Protein AF-0000000075077716 (afdb_homodimer)

Secondary structure (DSSP, 8-state):
---------------HHHHHHHHHHHHHS-TT-S-S--PPP-HHHHHHHHHHHT--HHHHHHHHHHHHHHHHHHHHHS----TT-SGGGGGHHHHHHHHHHHHHHHHT----SHHHHHHHHHHHHHHHHHHHHHHHHHHHHHS-TTTTS-HHHHHHHHHHHHHHHHHHHHHHHHHHHHHHHHHHHSTTTS------/---------------HHHHHHHHHHHHHS-TT-S-S--PPP-HHHHHHHHHHHT--HHHHHHHHHHHHHHHHHHHHHS----TT-SGGGGGHHHHHHHHHHHHHHHHT----SHHHHHHHHHHHHHHHHHHHHHHHHHHHHHS-TTTTS-HHHHHHHHHHHHHHHHHHHHHHHHHHHHHHHHHHHSTTTS------

Structure (mmCIF, N/CA/C/O backbone):
data_AF-0000000075077716-model_v1
#
loop_
_entity.id
_entity.type
_entity.pdbx_description
1 polymer 'Biotin transporter'
#
loop_
_atom_site.group_PDB
_atom_site.id
_atom_site.type_symbol
_atom_site.label_atom_id
_atom_site.label_alt_id
_atom_site.label_comp_id
_atom_site.label_asym_id
_atom_site.label_entity_id
_atom_site.label_seq_id
_atom_site.pdbx_PDB_ins_code
_atom_site.Cartn_x
_atom_site.Cartn_y
_atom_site.Cartn_z
_atom_site.occupancy
_atom_site.B_iso_or_equiv
_atom_site.auth_seq_id
_atom_site.auth_comp_id
_atom_site.auth_asym_id
_atom_site.auth_atom_id
_atom_site.pdbx_PDB_model_num
ATOM 1 N N . MET A 1 1 ? 49.062 2.322 -12.203 1 19.48 1 MET A N 1
ATOM 2 C CA . MET A 1 1 ? 48.531 1.589 -11.055 1 19.48 1 MET A CA 1
ATOM 3 C C . MET A 1 1 ? 47 1.676 -11 1 19.48 1 MET A C 1
ATOM 5 O O . MET A 1 1 ? 46.312 0.657 -11.078 1 19.48 1 MET A O 1
ATOM 9 N N . ASN A 1 2 ? 46.344 2.57 -10.07 1 20.52 2 ASN A N 1
ATOM 10 C CA . ASN A 1 2 ? 45.281 2.436 -9.086 1 20.52 2 ASN A CA 1
ATOM 11 C C . ASN A 1 2 ? 43.938 2.781 -9.672 1 20.52 2 ASN A C 1
ATOM 13 O O . ASN A 1 2 ? 43.5 3.939 -9.648 1 20.52 2 ASN A O 1
ATOM 17 N N . ILE A 1 3 ? 43.5 2.344 -10.711 1 22.39 3 ILE A N 1
ATOM 18 C CA . ILE A 1 3 ? 42.344 2.65 -11.57 1 22.39 3 ILE A CA 1
ATOM 19 C C . ILE A 1 3 ? 41.094 2.707 -10.734 1 22.39 3 ILE A C 1
ATOM 21 O O . ILE A 1 3 ? 40.344 3.703 -10.758 1 22.39 3 ILE A O 1
ATOM 25 N N . ALA A 1 4 ? 40.156 1.699 -10.961 1 24.22 4 ALA A N 1
ATOM 26 C CA . ALA A 1 4 ? 38.688 1.581 -11 1 24.22 4 ALA A CA 1
ATOM 27 C C . ALA A 1 4 ? 38.094 1.474 -9.594 1 24.22 4 ALA A C 1
ATOM 29 O O . ALA A 1 4 ? 37.844 0.372 -9.102 1 24.22 4 ALA A O 1
ATOM 30 N N . GLN A 1 5 ? 38.625 2.047 -8.625 1 22.11 5 GLN A N 1
ATOM 31 C CA . GLN A 1 5 ? 38.094 1.819 -7.289 1 22.11 5 GLN A CA 1
ATOM 32 C C . GLN A 1 5 ? 36.594 2.102 -7.242 1 22.11 5 GLN A C 1
ATOM 34 O O . GLN A 1 5 ? 36.156 3.258 -7.309 1 22.11 5 GLN A O 1
ATOM 39 N N . ARG A 1 6 ? 35.781 1.26 -7.926 1 26.81 6 ARG A N 1
ATOM 40 C CA . ARG A 1 6 ? 34.344 1.277 -7.871 1 26.81 6 ARG A CA 1
ATOM 41 C C . ARG A 1 6 ? 33.844 1.553 -6.453 1 26.81 6 ARG A C 1
ATOM 43 O O . ARG A 1 6 ? 34.25 0.878 -5.508 1 26.81 6 ARG A O 1
ATOM 50 N N . LEU A 1 7 ? 33.656 2.752 -6.117 1 26.3 7 LEU A N 1
ATOM 51 C CA . LEU A 1 7 ? 33.094 3.139 -4.828 1 26.3 7 LEU A CA 1
ATOM 52 C C . LEU A 1 7 ? 32 2.164 -4.402 1 26.3 7 LEU A C 1
ATOM 54 O O . LEU A 1 7 ? 31.188 1.741 -5.223 1 26.3 7 LEU A O 1
ATOM 58 N N . PRO A 1 8 ? 32.25 1.311 -3.375 1 29 8 PRO A N 1
ATOM 59 C CA . PRO A 1 8 ? 31.266 0.352 -2.85 1 29 8 PRO A CA 1
ATOM 60 C C . PRO A 1 8 ? 29.844 0.907 -2.832 1 29 8 PRO A C 1
ATOM 62 O O . PRO A 1 8 ? 29.641 2.08 -2.508 1 29 8 PRO A O 1
ATOM 65 N N . VAL A 1 9 ? 29.062 0.689 -3.834 1 31.16 9 VAL A N 1
ATOM 66 C CA . VAL A 1 9 ? 27.641 0.897 -3.639 1 31.16 9 VAL A CA 1
ATOM 67 C C . VAL A 1 9 ? 27.266 0.635 -2.18 1 31.16 9 VAL A C 1
ATOM 69 O O . VAL A 1 9 ? 27.422 -0.484 -1.685 1 31.16 9 VAL A O 1
ATOM 72 N N . GLN A 1 10 ? 27.641 1.462 -1.25 1 30.39 10 GLN A N 1
ATOM 73 C CA . GLN A 1 10 ? 27.172 1.452 0.133 1 30.39 10 GLN A CA 1
ATOM 74 C C . GLN A 1 10 ? 25.812 0.786 0.251 1 30.39 10 GLN A C 1
ATOM 76 O O . GLN A 1 10 ? 24.906 1.069 -0.538 1 30.39 10 GLN A O 1
ATOM 81 N N . ASN A 1 11 ? 25.656 -0.486 0.729 1 34.19 11 ASN A N 1
ATOM 82 C CA . ASN A 1 11 ? 24.516 -1.229 1.266 1 34.19 11 ASN A CA 1
ATOM 83 C C . ASN A 1 11 ? 23.438 -0.294 1.787 1 34.19 11 ASN A C 1
ATOM 85 O O . ASN A 1 11 ? 23.641 0.412 2.775 1 34.19 11 ASN A O 1
ATOM 89 N N . LEU A 1 12 ? 22.906 0.463 1.102 1 37.56 12 LEU A N 1
ATOM 90 C CA . LEU A 1 12 ? 21.828 1.218 1.725 1 37.56 12 LEU A CA 1
ATOM 91 C C . LEU A 1 12 ? 21.062 0.348 2.711 1 37.56 12 LEU A C 1
ATOM 93 O O . LEU A 1 12 ? 20.453 -0.656 2.322 1 37.56 12 LEU A O 1
ATOM 97 N N . PRO A 1 13 ? 21.531 0.143 3.904 1 41.12 13 PRO A N 1
ATOM 98 C CA . PRO A 1 13 ? 20.828 -0.57 4.969 1 41.12 13 PRO A CA 1
ATOM 99 C C . PRO A 1 13 ? 19.312 -0.528 4.801 1 41.12 13 PRO A C 1
ATOM 101 O O . PRO A 1 13 ? 18.781 0.387 4.168 1 41.12 13 PRO A O 1
ATOM 104 N N . ILE A 1 14 ? 18.562 -1.637 4.844 1 49.31 14 ILE A N 1
ATOM 105 C CA . ILE A 1 14 ? 17.141 -1.789 5.16 1 49.31 14 ILE A CA 1
ATOM 106 C C . ILE A 1 14 ? 16.641 -0.567 5.934 1 49.31 14 ILE A C 1
ATOM 108 O O . ILE A 1 14 ? 17.188 -0.242 6.996 1 49.31 14 ILE A O 1
ATOM 112 N N . GLN A 1 15 ? 16.234 0.637 5.484 1 70.69 15 GLN A N 1
ATOM 113 C CA . GLN A 1 15 ? 15.953 1.729 6.41 1 70.69 15 GLN A CA 1
ATOM 114 C C . GLN A 1 15 ? 14.688 1.453 7.211 1 70.69 15 GLN A C 1
ATOM 116 O O . GLN A 1 15 ? 13.586 1.802 6.781 1 70.69 15 GLN A O 1
ATOM 121 N N . PRO A 1 16 ? 14.672 0.41 8.234 1 78.44 16 PRO A N 1
ATOM 122 C CA . PRO A 1 16 ? 13.547 0.132 9.125 1 78.44 16 PRO A CA 1
ATOM 123 C C . PRO A 1 16 ? 12.719 1.376 9.438 1 78.44 16 PRO A C 1
ATOM 125 O O . PRO A 1 16 ? 11.5 1.283 9.617 1 78.44 16 PRO A O 1
ATOM 128 N N . GLY A 1 17 ? 13.344 2.461 9.344 1 87.31 17 GLY A N 1
ATOM 129 C CA . GLY A 1 17 ? 12.633 3.701 9.602 1 87.31 17 GLY A CA 1
ATOM 130 C C . GLY A 1 17 ? 11.609 4.035 8.531 1 87.31 17 GLY A C 1
ATOM 131 O O . GLY A 1 17 ? 10.523 4.531 8.836 1 87.31 17 GLY A O 1
ATOM 132 N N . ALA A 1 18 ? 11.984 3.734 7.301 1 89.88 18 ALA A N 1
ATOM 133 C CA . ALA A 1 18 ? 11.078 4.008 6.191 1 89.88 18 ALA A CA 1
ATOM 134 C C . ALA A 1 18 ? 9.828 3.137 6.285 1 89.88 18 ALA A C 1
ATOM 136 O O . ALA A 1 18 ? 8.711 3.625 6.109 1 89.88 18 ALA A O 1
ATOM 137 N N . ILE A 1 19 ? 10.039 1.88 6.582 1 88.44 19 ILE A N 1
ATOM 138 C CA . ILE A 1 19 ? 8.922 0.945 6.715 1 88.44 19 ILE A CA 1
ATOM 139 C C . ILE A 1 19 ? 8.039 1.356 7.891 1 88.44 19 ILE A C 1
ATOM 141 O O . ILE A 1 19 ? 6.812 1.31 7.801 1 88.44 19 ILE A O 1
ATOM 145 N N . ALA A 1 20 ? 8.688 1.704 8.961 1 91.69 20 ALA A N 1
ATOM 146 C CA . ALA A 1 20 ? 7.934 2.127 10.141 1 91.69 20 ALA A CA 1
ATOM 147 C C . ALA A 1 20 ? 7.051 3.332 9.828 1 91.69 20 ALA A C 1
ATOM 149 O O . ALA A 1 20 ? 5.898 3.391 10.258 1 91.69 20 ALA A O 1
ATOM 150 N N . LEU A 1 21 ? 7.586 4.258 9.086 1 94.88 21 LEU A N 1
ATOM 151 C CA . LEU A 1 21 ? 6.816 5.438 8.711 1 94.88 21 LEU A CA 1
ATOM 152 C C . LEU A 1 21 ? 5.652 5.059 7.801 1 94.88 21 LEU A C 1
ATOM 154 O O . LEU A 1 21 ? 4.539 5.562 7.965 1 94.88 21 LEU A O 1
ATOM 158 N N . MET A 1 22 ? 5.926 4.18 6.844 1 94.12 22 MET A N 1
ATOM 159 C CA . MET A 1 22 ? 4.883 3.73 5.926 1 94.12 22 MET A CA 1
ATOM 160 C C . MET A 1 22 ? 3.777 2.996 6.676 1 94.12 22 MET A C 1
ATOM 162 O O . MET A 1 22 ? 2.594 3.199 6.398 1 94.12 22 MET A O 1
ATOM 166 N N . LEU A 1 23 ? 4.172 2.146 7.613 1 91.12 23 LEU A N 1
ATOM 167 C CA . LEU A 1 23 ? 3.195 1.414 8.414 1 91.12 23 LEU A CA 1
ATOM 168 C C . LEU A 1 23 ? 2.385 2.365 9.289 1 91.12 23 LEU A C 1
ATOM 170 O O . LEU A 1 23 ? 1.183 2.17 9.477 1 91.12 23 LEU A O 1
ATOM 174 N N . LEU A 1 24 ? 3.039 3.354 9.852 1 93.25 24 LEU A N 1
ATOM 175 C CA . LEU A 1 24 ? 2.35 4.355 10.656 1 93.25 24 LEU A CA 1
ATOM 176 C C . LEU A 1 24 ? 1.288 5.078 9.836 1 93.25 24 LEU A C 1
ATOM 178 O O . LEU A 1 24 ? 0.161 5.27 10.305 1 93.25 24 LEU A O 1
ATOM 182 N N . MET A 1 25 ? 1.674 5.477 8.641 1 94.75 25 MET A N 1
ATOM 183 C CA . MET A 1 25 ? 0.705 6.148 7.777 1 94.75 25 MET A CA 1
ATOM 184 C C . MET A 1 25 ? -0.459 5.223 7.441 1 94.75 25 MET A C 1
ATOM 186 O O . MET A 1 25 ? -1.619 5.637 7.48 1 94.75 25 MET A O 1
ATOM 190 N N . ALA A 1 26 ? -0.129 4.027 7.152 1 90.62 26 ALA A N 1
ATOM 191 C CA . ALA A 1 26 ? -1.173 3.057 6.84 1 90.62 26 ALA A CA 1
ATOM 192 C C . ALA A 1 26 ? -2.111 2.857 8.031 1 90.62 26 ALA A C 1
ATOM 194 O O . ALA A 1 26 ? -3.326 2.74 7.855 1 90.62 26 ALA A O 1
ATOM 195 N N . ALA A 1 27 ? -1.633 2.869 9.195 1 88.38 27 ALA A N 1
ATOM 196 C CA . ALA A 1 27 ? -2.398 2.596 10.406 1 88.38 27 ALA A CA 1
ATOM 197 C C . ALA A 1 27 ? -3.26 3.795 10.797 1 88.38 27 ALA A C 1
ATOM 199 O O . ALA A 1 27 ? -4.285 3.641 11.461 1 88.38 27 ALA A O 1
ATOM 200 N N . THR A 1 28 ? -2.859 4.918 10.336 1 91 28 THR A N 1
ATOM 201 C CA . THR A 1 28 ? -3.516 6.102 10.875 1 91 28 THR A CA 1
ATOM 202 C C . THR A 1 28 ? -4.332 6.812 9.797 1 91 28 THR A C 1
ATOM 204 O O . THR A 1 28 ? -5.195 7.637 10.109 1 91 28 THR A O 1
ATOM 207 N N . ARG A 1 29 ? -3.971 6.676 8.508 1 87.31 29 ARG A N 1
ATOM 208 C CA . ARG A 1 29 ? -4.617 7.422 7.438 1 87.31 29 ARG A CA 1
ATOM 209 C C . ARG A 1 29 ? -6.039 6.93 7.203 1 87.31 29 ARG A C 1
ATOM 211 O O . ARG A 1 29 ? -6.816 7.57 6.492 1 87.31 29 ARG A O 1
ATOM 218 N N . SER A 1 30 ? -6.445 6.031 8.164 1 70.94 30 SER A N 1
ATOM 219 C CA . SER A 1 30 ? -7.82 5.551 8.055 1 70.94 30 SER A CA 1
ATOM 220 C C . SER A 1 30 ? -8.766 6.398 8.898 1 70.94 30 SER A C 1
ATOM 222 O O . SER A 1 30 ? -8.438 6.781 10.023 1 70.94 30 SER A O 1
ATOM 224 N N . SER A 1 31 ? -9.195 7.637 8.312 1 58.66 31 SER A N 1
ATOM 225 C CA . SER A 1 31 ? -10.047 8.43 9.195 1 58.66 31 SER A CA 1
ATOM 226 C C . SER A 1 31 ? -10.867 7.535 10.117 1 58.66 31 SER A C 1
ATOM 228 O O . SER A 1 31 ? -11.094 7.871 11.281 1 58.66 31 SER A O 1
ATOM 230 N N . HIS A 1 32 ? -11.852 6.738 9.617 1 47.78 32 HIS A N 1
ATOM 231 C CA . HIS A 1 32 ? -12.984 6.137 10.312 1 47.78 32 HIS A CA 1
ATOM 232 C C . HIS A 1 32 ? -12.836 4.621 10.391 1 47.78 32 HIS A C 1
ATOM 234 O O . HIS A 1 32 ? -13.539 3.887 9.695 1 47.78 32 HIS A O 1
ATOM 240 N 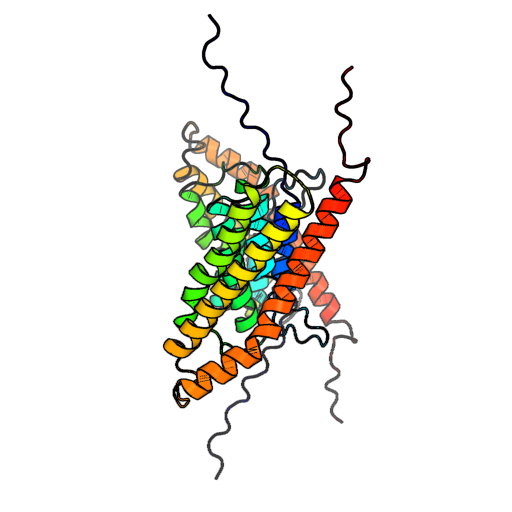N . ILE A 1 33 ? -11.562 4.195 10.523 1 46.09 33 ILE A N 1
ATOM 241 C CA . ILE A 1 33 ? -11.797 2.766 10.703 1 46.09 33 ILE A CA 1
ATOM 242 C C . ILE A 1 33 ? -12.758 2.543 11.867 1 46.09 33 ILE A C 1
ATOM 244 O O . ILE A 1 33 ? -12.469 2.924 13 1 46.09 33 ILE A O 1
ATOM 248 N N . GLY A 1 34 ? -13.961 2.809 11.758 1 45.88 34 GLY A N 1
ATOM 249 C CA . GLY A 1 34 ? -15.125 2.533 12.578 1 45.88 34 GLY A CA 1
ATOM 250 C C . GLY A 1 34 ? -14.781 2.266 14.031 1 45.88 34 GLY A C 1
ATOM 251 O O . GLY A 1 34 ? -15.617 1.771 14.797 1 45.88 34 GLY A O 1
ATOM 252 N N . THR A 1 35 ? -13.484 2.289 14.328 1 49.03 35 THR A N 1
ATOM 253 C CA . THR A 1 35 ? -13.273 2.023 15.75 1 49.03 35 THR A CA 1
ATOM 254 C C . THR A 1 35 ? -13.375 3.311 16.562 1 49.03 35 THR A C 1
ATOM 256 O O . THR A 1 35 ? -13.148 4.402 16.031 1 49.03 35 THR A O 1
ATOM 259 N N . PRO A 1 36 ? -13.992 3.164 17.656 1 51.75 36 PRO A N 1
ATOM 260 C CA . PRO A 1 36 ? -14.109 4.301 18.578 1 51.75 36 PRO A CA 1
ATOM 261 C C . PRO A 1 36 ? -12.773 5.004 18.812 1 51.75 36 PRO A C 1
ATOM 263 O O . PRO A 1 36 ? -12.742 6.164 19.219 1 51.75 36 PRO A O 1
ATOM 266 N N . PHE A 1 37 ? -11.711 4.305 18.594 1 54.12 37 PHE A N 1
ATOM 267 C CA . PHE A 1 37 ? -10.422 4.922 18.875 1 54.12 37 PHE A CA 1
ATOM 268 C C . PHE A 1 37 ? -9.719 5.336 17.594 1 54.12 37 PHE A C 1
ATOM 270 O O . PHE A 1 37 ? -9.109 4.504 16.922 1 54.12 37 PHE A O 1
ATOM 277 N N . GLN A 1 38 ? -10.172 6.359 16.953 1 65.06 38 GLN A N 1
ATOM 278 C CA . GLN A 1 38 ? -9.594 6.828 15.703 1 65.06 38 GLN A CA 1
ATOM 279 C C . GLN A 1 38 ? -8.312 7.617 15.945 1 65.06 38 GLN A C 1
ATOM 281 O O . GLN A 1 38 ? -8.32 8.617 16.656 1 65.06 38 GLN A O 1
ATOM 286 N N . LEU A 1 39 ? -7.133 7.02 15.648 1 77.38 39 LEU A N 1
ATOM 287 C CA . LEU A 1 39 ? -5.887 7.777 15.664 1 77.38 39 LEU A CA 1
ATOM 288 C C . LEU A 1 39 ? -5.902 8.867 14.602 1 77.38 39 LEU A C 1
ATOM 290 O O . LEU A 1 39 ? -6.395 8.648 13.492 1 77.38 39 LEU A O 1
ATOM 294 N N . PRO A 1 40 ? -5.477 10.094 15.109 1 87.25 40 PRO A N 1
ATOM 295 C CA . PRO A 1 40 ? -5.355 11.133 14.094 1 87.25 40 PRO A CA 1
ATOM 296 C C . PRO A 1 40 ? -4.402 10.742 12.961 1 87.25 40 PRO A C 1
ATOM 298 O O . PRO A 1 40 ? -3.502 9.922 13.164 1 87.25 40 PRO A O 1
ATOM 301 N N . ASP A 1 41 ? -4.605 11.219 11.789 1 92.06 41 ASP A N 1
ATOM 302 C CA . ASP A 1 41 ? -3.793 10.969 10.602 1 92.06 41 ASP A CA 1
ATOM 303 C C . ASP A 1 41 ? -2.373 11.492 10.789 1 92.06 41 ASP A C 1
ATOM 305 O O . ASP A 1 41 ? -2.18 12.664 11.148 1 92.06 41 ASP A O 1
ATOM 309 N N . ALA A 1 42 ? -1.457 10.68 10.539 1 95.12 42 ALA A N 1
ATOM 310 C CA . ALA A 1 42 ? -0.057 11.055 10.727 1 95.12 42 ALA A CA 1
ATOM 311 C C . ALA A 1 42 ? 0.605 11.391 9.391 1 95.12 42 ALA A C 1
ATOM 313 O O . ALA A 1 42 ? 1.814 11.625 9.336 1 95.12 42 ALA A O 1
ATOM 314 N N . SER A 1 43 ? -0.086 11.508 8.32 1 96.81 43 SER A N 1
ATOM 315 C CA . SER A 1 43 ? 0.491 11.586 6.98 1 96.81 43 SER A CA 1
ATOM 316 C C . SER A 1 43 ? 1.431 12.773 6.848 1 96.81 43 SER A C 1
ATOM 318 O O . SER A 1 43 ? 2.559 12.633 6.371 1 96.81 43 SER A O 1
ATOM 320 N N . LEU A 1 44 ? 0.994 13.953 7.344 1 97.94 44 LEU A N 1
ATOM 321 C CA . LEU A 1 44 ? 1.831 15.141 7.223 1 97.94 44 LEU A CA 1
ATOM 322 C C . LEU A 1 44 ? 3.143 14.961 7.98 1 97.94 44 LEU A C 1
ATOM 324 O O . LEU A 1 44 ? 4.211 15.305 7.469 1 97.94 44 LEU A O 1
ATOM 328 N N . ALA A 1 45 ? 3.025 14.414 9.164 1 98.19 45 ALA A N 1
ATOM 329 C CA . ALA A 1 45 ? 4.223 14.156 9.953 1 98.19 45 ALA A CA 1
ATOM 330 C C . ALA A 1 45 ? 5.137 13.148 9.266 1 98.19 45 ALA A C 1
ATOM 332 O O . ALA A 1 45 ? 6.355 13.312 9.242 1 98.19 45 ALA A O 1
ATOM 333 N N . VAL A 1 46 ? 4.57 12.125 8.695 1 97.94 46 VAL A N 1
ATOM 334 C CA . VAL A 1 46 ? 5.316 11.078 8.016 1 97.94 46 VAL A CA 1
ATOM 335 C C . VAL A 1 46 ? 6.09 11.672 6.84 1 97.94 46 VAL A C 1
ATOM 337 O O . VAL A 1 46 ? 7.281 11.398 6.672 1 97.94 46 VAL A O 1
ATOM 340 N N . PHE A 1 47 ? 5.438 12.539 6.047 1 98.56 47 PHE A N 1
ATOM 341 C CA . PHE A 1 47 ? 6.094 13.148 4.898 1 98.56 47 PHE A CA 1
ATOM 342 C C . PHE A 1 47 ? 7.219 14.078 5.348 1 98.56 47 PHE A C 1
ATOM 344 O O . PHE A 1 47 ? 8.281 14.125 4.727 1 98.56 47 PHE A O 1
ATOM 351 N N . PHE A 1 48 ? 7.043 14.859 6.41 1 98.62 48 PHE A N 1
ATOM 352 C CA . PHE A 1 48 ? 8.07 15.75 6.926 1 98.62 48 PHE A CA 1
ATOM 353 C C . PHE A 1 48 ? 9.289 14.961 7.391 1 98.62 48 PHE A C 1
ATOM 355 O O . PHE A 1 48 ? 10.422 15.273 7.004 1 98.62 48 PHE A O 1
ATOM 362 N N . LEU A 1 49 ? 9.047 13.898 8.18 1 97.62 49 LEU A N 1
ATOM 363 C CA . LEU A 1 49 ? 10.133 13.109 8.742 1 97.62 49 LEU A CA 1
ATOM 364 C C . LEU A 1 49 ? 10.844 12.312 7.652 1 97.62 49 LEU A C 1
ATOM 366 O O . LEU A 1 49 ? 12.055 12.102 7.719 1 97.62 49 LEU A O 1
ATOM 370 N N . ALA A 1 50 ? 10.07 11.828 6.711 1 96.94 50 ALA A N 1
ATOM 371 C CA . ALA A 1 50 ? 10.672 11.141 5.57 1 96.94 50 ALA A CA 1
ATOM 372 C C . ALA A 1 50 ? 11.586 12.07 4.789 1 96.94 50 ALA A C 1
ATOM 374 O O . ALA A 1 50 ? 12.656 11.664 4.324 1 96.94 50 ALA A O 1
ATOM 375 N N . GLY A 1 51 ? 11.133 13.297 4.598 1 96.81 51 GLY A N 1
ATOM 376 C CA . GLY A 1 51 ? 12 14.297 3.982 1 96.81 51 GLY A CA 1
ATOM 377 C C . GLY A 1 51 ? 13.242 14.594 4.801 1 96.81 51 GLY A C 1
ATOM 378 O O . GLY A 1 51 ? 14.328 14.781 4.246 1 96.81 51 GLY A O 1
ATOM 379 N N . LEU A 1 52 ? 13.086 14.617 6.043 1 96 52 LEU A N 1
ATOM 380 C CA . LEU A 1 52 ? 14.164 14.93 6.977 1 96 52 LEU A CA 1
ATOM 381 C C . LEU A 1 52 ? 15.219 13.828 6.977 1 96 52 LEU A C 1
ATOM 383 O O . LEU A 1 52 ? 16.422 14.109 6.941 1 96 52 LEU A O 1
ATOM 387 N N . TRP A 1 53 ? 14.797 12.57 6.957 1 93.62 53 TRP A N 1
ATOM 388 C CA . TRP A 1 53 ? 15.727 11.484 7.238 1 93.62 53 TRP A CA 1
ATOM 389 C C . TRP A 1 53 ? 16.125 10.766 5.953 1 93.62 53 TRP A C 1
ATOM 391 O O . TRP A 1 53 ? 17.219 10.195 5.871 1 93.62 53 TRP A O 1
ATOM 401 N N . PHE A 1 54 ? 15.328 10.68 4.977 1 90.62 54 PHE A N 1
ATOM 402 C CA . PHE A 1 54 ? 15.602 9.852 3.811 1 90.62 54 PHE A CA 1
ATOM 403 C C . PHE A 1 54 ? 15.688 10.703 2.549 1 90.62 54 PHE A C 1
ATOM 405 O O . PHE A 1 54 ? 16.609 10.531 1.741 1 90.62 54 PHE A O 1
ATOM 412 N N . GLY A 1 55 ? 14.781 11.633 2.486 1 90.31 55 GLY A N 1
ATOM 413 C CA . GLY A 1 55 ? 14.758 12.445 1.279 1 90.31 55 GLY A CA 1
ATOM 414 C C . GLY A 1 55 ? 14.531 11.633 0.02 1 90.31 55 GLY A C 1
ATOM 415 O O . GLY A 1 55 ? 13.883 10.578 0.061 1 90.31 55 GLY A O 1
ATOM 416 N N . GLY A 1 56 ? 14.867 12.258 -1.188 1 90.06 56 GLY A N 1
ATOM 417 C CA . GLY A 1 56 ? 14.75 11.586 -2.471 1 90.06 56 GLY A CA 1
ATOM 418 C C . GLY A 1 56 ? 13.344 11.648 -3.045 1 90.06 56 GLY A C 1
ATOM 419 O O . GLY A 1 56 ? 12.367 11.453 -2.322 1 90.06 56 GLY A O 1
ATOM 420 N N . ASN A 1 57 ? 13.242 11.773 -4.289 1 92.38 57 ASN A N 1
ATOM 421 C CA . ASN A 1 57 ? 11.961 11.914 -4.973 1 92.38 57 ASN A CA 1
ATOM 422 C C . ASN A 1 57 ? 11.234 10.578 -5.074 1 92.38 57 ASN A C 1
ATOM 424 O O . ASN A 1 57 ? 10 10.539 -5.129 1 92.38 57 ASN A O 1
ATOM 428 N N . ARG A 1 58 ? 12.023 9.469 -5.078 1 91.69 58 ARG A N 1
ATOM 429 C CA . ARG A 1 58 ? 11.398 8.156 -5.195 1 91.69 58 ARG A CA 1
ATOM 430 C C . ARG A 1 58 ? 10.578 7.824 -3.951 1 91.69 58 ARG A C 1
ATOM 432 O O . ARG A 1 58 ? 9.453 7.324 -4.055 1 91.69 58 ARG A O 1
ATOM 439 N N . PHE A 1 59 ? 11.164 8.094 -2.801 1 93.69 59 PHE A N 1
ATOM 440 C CA . PHE A 1 59 ? 10.438 7.801 -1.573 1 93.69 59 PHE A CA 1
ATOM 441 C C . PHE A 1 59 ? 9.227 8.711 -1.428 1 93.69 59 PHE A C 1
ATOM 443 O O . PHE A 1 59 ? 8.18 8.289 -0.928 1 93.69 59 PHE A O 1
ATOM 450 N N . PHE A 1 60 ? 9.391 9.977 -1.846 1 97 60 PHE A N 1
ATOM 451 C CA . PHE A 1 60 ? 8.25 10.891 -1.871 1 97 60 PHE A CA 1
ATOM 452 C C . PHE A 1 60 ? 7.113 10.312 -2.701 1 97 60 PHE A C 1
ATOM 454 O O . PHE A 1 60 ? 5.965 10.297 -2.258 1 97 60 PHE A O 1
ATOM 461 N N . ALA A 1 61 ? 7.434 9.797 -3.908 1 96.06 61 ALA A N 1
ATOM 462 C CA . ALA A 1 61 ? 6.438 9.227 -4.812 1 96.06 61 ALA A CA 1
ATOM 463 C C . ALA A 1 61 ? 5.789 7.984 -4.203 1 96.06 61 ALA A C 1
ATOM 465 O O . ALA A 1 61 ? 4.582 7.77 -4.352 1 96.06 61 ALA A O 1
ATOM 466 N N . VAL A 1 62 ? 6.594 7.203 -3.533 1 95.44 62 VAL A N 1
ATOM 467 C CA . VAL A 1 62 ? 6.09 5.984 -2.912 1 95.44 62 VAL A CA 1
ATOM 468 C C . VAL A 1 62 ? 5.074 6.336 -1.827 1 95.44 62 VAL A C 1
ATOM 470 O O . VAL A 1 62 ? 4.008 5.727 -1.744 1 95.44 62 VAL A O 1
ATOM 473 N N . LEU A 1 63 ? 5.414 7.281 -1.03 1 97.25 63 LEU A N 1
ATOM 474 C CA . LEU A 1 63 ? 4.516 7.691 0.041 1 97.25 63 LEU A CA 1
ATOM 475 C C . LEU A 1 63 ? 3.223 8.273 -0.526 1 97.25 63 LEU A C 1
ATOM 477 O O . LEU A 1 63 ? 2.141 8.031 0.014 1 97.25 63 LEU A O 1
ATOM 481 N N . LEU A 1 64 ? 3.352 9.062 -1.604 1 97.94 64 LEU A N 1
ATOM 482 C CA . LEU A 1 64 ? 2.162 9.594 -2.26 1 97.94 64 LEU A CA 1
ATOM 483 C C . LEU A 1 64 ? 1.27 8.469 -2.768 1 97.94 64 LEU A C 1
ATOM 485 O O . LEU A 1 64 ? 0.055 8.492 -2.559 1 97.94 64 LEU A O 1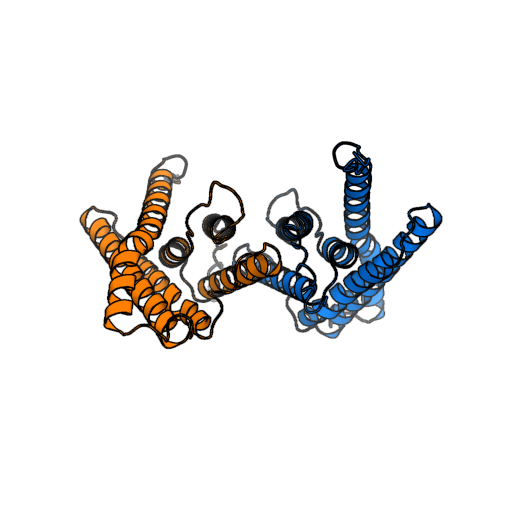
ATOM 489 N N . ALA A 1 65 ? 1.905 7.5 -3.42 1 96.44 65 ALA A N 1
ATOM 490 C CA . ALA A 1 65 ? 1.153 6.363 -3.945 1 96.44 65 ALA A CA 1
ATOM 491 C C . ALA A 1 65 ? 0.485 5.578 -2.818 1 96.44 65 ALA A C 1
ATOM 493 O O . ALA A 1 65 ? -0.662 5.145 -2.951 1 96.44 65 ALA A O 1
ATOM 494 N N . GLU A 1 66 ? 1.218 5.363 -1.771 1 95.69 66 GLU A N 1
ATOM 495 C CA . GLU A 1 66 ? 0.669 4.672 -0.608 1 95.69 66 GLU A CA 1
ATOM 496 C C . GLU A 1 66 ? -0.545 5.406 -0.05 1 95.69 66 GLU A C 1
ATOM 498 O O . GLU A 1 66 ? -1.575 4.793 0.232 1 95.69 66 GLU A O 1
ATOM 503 N N . ALA A 1 67 ? -0.42 6.688 0.104 1 95.81 67 ALA A N 1
ATOM 504 C CA . ALA A 1 67 ? -1.525 7.488 0.624 1 95.81 67 ALA A CA 1
ATOM 505 C C . ALA A 1 67 ? -2.762 7.355 -0.26 1 95.81 67 ALA A C 1
ATOM 507 O O . ALA A 1 67 ? -3.867 7.129 0.238 1 95.81 67 ALA A O 1
ATOM 508 N N . ALA A 1 68 ? -2.578 7.504 -1.538 1 94.75 68 ALA A N 1
ATOM 509 C CA . ALA A 1 68 ? -3.688 7.406 -2.482 1 94.75 68 ALA A CA 1
ATOM 510 C C . ALA A 1 68 ? -4.328 6.023 -2.439 1 94.75 68 ALA A C 1
ATOM 512 O O . ALA A 1 68 ? -5.555 5.895 -2.486 1 94.75 68 ALA A O 1
ATOM 513 N N . LEU A 1 69 ? -3.447 5.031 -2.371 1 93.81 69 LEU A N 1
ATOM 514 C CA . LEU A 1 69 ? -3.943 3.66 -2.32 1 93.81 69 LEU A CA 1
ATOM 515 C C . LEU A 1 69 ? -4.762 3.426 -1.055 1 93.81 69 LEU A C 1
ATOM 517 O O . LEU A 1 69 ? -5.848 2.84 -1.11 1 93.81 69 LEU A O 1
ATOM 521 N N . ILE A 1 70 ? -4.301 3.857 0.061 1 92.19 70 ILE A N 1
ATOM 522 C CA . ILE A 1 70 ? -5.016 3.703 1.324 1 92.19 70 ILE A CA 1
ATOM 523 C C . ILE A 1 70 ? -6.363 4.418 1.247 1 92.19 70 ILE A C 1
ATOM 525 O O . ILE A 1 70 ? -7.395 3.848 1.612 1 92.19 70 ILE A O 1
ATOM 529 N N . ASP A 1 71 ? -6.355 5.656 0.756 1 91.56 71 ASP A N 1
ATOM 530 C CA . ASP A 1 71 ? -7.602 6.406 0.626 1 91.56 71 ASP A CA 1
ATOM 531 C C . ASP A 1 71 ? -8.602 5.656 -0.248 1 91.56 71 ASP A C 1
ATOM 533 O O . ASP A 1 71 ? -9.789 5.574 0.089 1 91.56 71 ASP A O 1
ATOM 537 N N . PHE A 1 72 ? -8.227 5.164 -1.331 1 89.69 72 PHE A N 1
ATOM 538 C CA . PHE A 1 72 ? -9.102 4.422 -2.229 1 89.69 72 PHE A CA 1
ATOM 539 C C . PHE A 1 72 ? -9.68 3.197 -1.528 1 89.69 72 PHE A C 1
ATOM 541 O O . PHE A 1 72 ? -10.883 2.938 -1.608 1 89.69 72 PHE A O 1
ATOM 548 N N . VAL A 1 73 ? -8.805 2.455 -0.862 1 88 73 VAL A N 1
ATOM 549 C CA . VAL A 1 73 ? -9.203 1.211 -0.214 1 88 73 VAL A CA 1
ATOM 550 C C . VAL A 1 73 ? -10.227 1.507 0.879 1 88 73 VAL A C 1
ATOM 552 O O . VAL A 1 73 ? -11.266 0.847 0.96 1 88 73 VAL A O 1
ATOM 555 N N . VAL A 1 74 ? -9.953 2.449 1.693 1 86.62 74 VAL A N 1
ATOM 556 C CA . VAL A 1 74 ? -10.828 2.703 2.836 1 86.62 74 VAL A CA 1
ATOM 557 C C . VAL A 1 74 ? -12.172 3.242 2.354 1 86.62 74 VAL A C 1
ATOM 559 O O . VAL A 1 74 ? -13.211 2.938 2.936 1 86.62 74 VAL A O 1
ATOM 562 N N . ILE A 1 75 ? -12.203 4.016 1.294 1 84.44 75 ILE A N 1
ATOM 563 C CA . ILE A 1 75 ? -13.445 4.547 0.731 1 84.44 75 ILE A CA 1
ATOM 564 C C . ILE A 1 75 ? -14.227 3.422 0.062 1 84.44 75 ILE A C 1
ATOM 566 O O . ILE A 1 75 ? -15.438 3.299 0.261 1 84.44 75 ILE A O 1
ATOM 570 N N . GLN A 1 76 ? -13.562 2.643 -0.66 1 82.62 76 GLN A N 1
ATOM 571 C CA . GLN A 1 76 ? -14.227 1.625 -1.466 1 82.62 76 GLN A CA 1
ATOM 572 C C . GLN A 1 76 ? -14.688 0.453 -0.604 1 82.62 76 GLN A C 1
ATOM 574 O O . GLN A 1 76 ? -15.742 -0.134 -0.854 1 82.62 76 GLN A O 1
ATOM 579 N N . PHE A 1 77 ? -13.93 0.181 0.457 1 79.19 77 PHE A N 1
ATOM 580 C CA . PHE A 1 77 ? -14.172 -1.105 1.097 1 79.19 77 PHE A CA 1
ATOM 581 C C . PHE A 1 77 ? -14.516 -0.92 2.572 1 79.19 77 PHE A C 1
ATOM 583 O O . PHE A 1 77 ? -15.008 -1.845 3.221 1 79.19 77 PHE A O 1
ATOM 590 N N . PHE A 1 78 ? -14.32 0.28 3.143 1 78.81 78 PHE A N 1
ATOM 591 C CA . PHE A 1 78 ? -14.516 0.437 4.578 1 78.81 78 PHE A CA 1
ATOM 592 C C . PHE A 1 78 ? -15.547 1.516 4.871 1 78.81 78 PHE A C 1
ATOM 594 O O . PHE A 1 78 ? -15.625 2.021 5.992 1 78.81 78 PHE A O 1
ATOM 601 N N . GLY A 1 79 ? -16.234 1.887 3.869 1 76.94 79 GLY A N 1
ATOM 602 C CA . GLY A 1 79 ? -17.391 2.746 4.059 1 76.94 79 GLY A CA 1
ATOM 603 C C . GLY A 1 79 ? -17.016 4.184 4.375 1 76.94 79 GLY A C 1
ATOM 604 O O . GLY A 1 79 ? -17.844 4.945 4.875 1 76.94 79 GLY A O 1
ATOM 605 N N . VAL A 1 80 ? -15.789 4.52 4.223 1 79.56 80 VAL A N 1
ATOM 606 C CA . VAL A 1 80 ? -15.383 5.906 4.426 1 79.56 80 VAL A CA 1
ATOM 607 C C . VAL A 1 80 ? -15.953 6.781 3.311 1 79.56 80 VAL A C 1
ATOM 609 O O . VAL A 1 80 ? -15.984 6.371 2.148 1 79.56 80 VAL A O 1
ATOM 612 N N . SER A 1 81 ? -16.438 7.996 3.748 1 82.44 81 SER A N 1
ATOM 613 C CA . SER A 1 81 ? -17.078 8.914 2.805 1 82.44 81 SER A CA 1
ATOM 614 C C . SER A 1 81 ? -16.094 9.375 1.733 1 82.44 81 SER A C 1
ATOM 616 O O . SER A 1 81 ? -14.914 9.586 2.018 1 82.44 81 SER A O 1
ATOM 618 N N . SER A 1 82 ? -16.609 9.609 0.53 1 83.5 82 SER A N 1
ATOM 619 C CA . SER A 1 82 ? -15.812 10.148 -0.566 1 83.5 82 SER A CA 1
ATOM 620 C C . SER A 1 82 ? -15.891 11.664 -0.619 1 83.5 82 SER A C 1
ATOM 622 O O . SER A 1 82 ? -15.633 12.273 -1.661 1 83.5 82 SER A O 1
ATOM 624 N N . PHE A 1 83 ? -16.344 12.25 0.42 1 81.19 83 PHE A N 1
ATOM 625 C CA . PHE A 1 83 ? -16.531 13.695 0.499 1 81.19 83 PHE A CA 1
ATOM 626 C C . PHE A 1 83 ? -15.258 14.438 0.132 1 81.19 83 PHE A C 1
ATOM 628 O O . PHE A 1 83 ? -15.305 15.484 -0.518 1 81.19 83 PHE A O 1
ATOM 635 N N . CYS A 1 84 ? -14.148 13.828 0.447 1 78.38 84 CYS A N 1
ATOM 636 C CA . CYS A 1 84 ? -12.859 14.492 0.242 1 78.38 84 CYS A CA 1
ATOM 637 C C . CYS A 1 84 ? -12.312 14.203 -1.148 1 78.38 84 CYS A C 1
ATOM 639 O O . CYS A 1 84 ? -11.297 14.766 -1.552 1 78.38 84 CYS A O 1
ATOM 641 N N . VAL A 1 85 ? -13.016 13.344 -1.837 1 86.94 85 VAL A N 1
ATOM 642 C CA . VAL A 1 85 ? -12.562 13.016 -3.184 1 86.94 85 VAL A CA 1
ATOM 643 C C . VAL A 1 85 ? -13.195 13.977 -4.191 1 86.94 85 VAL A C 1
ATOM 645 O O . VAL A 1 85 ? -14.391 13.891 -4.477 1 86.94 85 VAL A O 1
ATOM 648 N N . SER A 1 86 ? -12.453 14.953 -4.727 1 92.31 86 SER A N 1
ATOM 649 C CA . SER A 1 86 ? -12.758 15.992 -5.703 1 92.31 86 SER A CA 1
ATOM 650 C C . SER A 1 86 ? -11.516 16.406 -6.48 1 92.31 86 SER A C 1
ATOM 652 O O . SER A 1 86 ? -10.43 15.867 -6.25 1 92.31 86 SER A O 1
ATOM 654 N N . PRO A 1 87 ? -11.68 17.234 -7.5 1 94.56 87 PRO A N 1
ATOM 655 C CA . PRO A 1 87 ? -10.469 17.703 -8.18 1 94.56 87 PRO A CA 1
ATOM 656 C C . PRO A 1 87 ? -9.438 18.297 -7.219 1 94.56 87 PRO A C 1
ATOM 658 O O . PRO A 1 87 ? -8.242 18.312 -7.523 1 94.56 87 PRO A O 1
ATOM 661 N N . ALA A 1 88 ? -9.906 18.656 -6.043 1 95.62 88 ALA A N 1
ATOM 662 C CA . ALA A 1 88 ? -9.008 19.188 -5.023 1 95.62 88 ALA A CA 1
ATOM 663 C C . ALA A 1 88 ? -8.047 18.109 -4.523 1 95.62 88 ALA A C 1
ATOM 665 O O . ALA A 1 88 ? -7.008 18.422 -3.936 1 95.62 88 ALA A O 1
ATOM 666 N N . TYR A 1 89 ? -8.391 16.875 -4.715 1 95.31 89 TYR A N 1
ATOM 667 C CA . TYR A 1 89 ? -7.594 15.75 -4.219 1 95.31 89 TYR A CA 1
ATOM 668 C C . TYR A 1 89 ? -6.191 15.781 -4.809 1 95.31 89 TYR A C 1
ATOM 670 O O . TYR A 1 89 ? -5.219 15.422 -4.137 1 95.31 89 TYR A O 1
ATOM 678 N N . ALA A 1 90 ? -6.039 16.328 -6.059 1 96.06 90 ALA A N 1
ATOM 679 C CA . ALA A 1 90 ? -4.742 16.406 -6.719 1 96.06 90 ALA A CA 1
ATOM 680 C C . ALA A 1 90 ? -3.801 17.344 -5.969 1 96.06 90 ALA A C 1
ATOM 682 O O . ALA A 1 90 ? -2.578 17.234 -6.078 1 96.06 90 ALA A O 1
ATOM 683 N N . PHE A 1 91 ? -4.273 18.188 -5.156 1 97.31 91 PHE A N 1
ATOM 684 C CA . PHE A 1 91 ? -3.467 19.188 -4.469 1 97.31 91 PHE A CA 1
ATOM 685 C C . PHE A 1 91 ? -2.863 18.625 -3.191 1 97.31 91 PHE A C 1
ATOM 687 O O . PHE A 1 91 ? -2.09 19.297 -2.508 1 97.31 91 PHE A O 1
ATOM 694 N N . LEU A 1 92 ? -3.172 17.297 -2.953 1 96.69 92 LEU A N 1
ATOM 695 C CA . LEU A 1 92 ? -2.432 16.625 -1.894 1 96.69 92 LEU A CA 1
ATOM 696 C C . LEU A 1 92 ? -0.954 16.5 -2.254 1 96.69 92 LEU A C 1
ATOM 698 O O . LEU A 1 92 ? -0.096 16.469 -1.368 1 96.69 92 LEU A O 1
ATOM 702 N N . ILE A 1 93 ? -0.689 16.594 -3.537 1 98.19 93 ILE A N 1
ATOM 703 C CA . ILE A 1 93 ? 0.692 16.5 -3.996 1 98.19 93 ILE A CA 1
ATOM 704 C C . ILE A 1 93 ? 1.485 17.703 -3.514 1 98.19 93 ILE A C 1
ATOM 706 O O . ILE A 1 93 ? 2.434 17.562 -2.736 1 98.19 93 ILE A O 1
ATOM 710 N N . PRO A 1 94 ? 1.065 18.938 -3.838 1 98.5 94 PRO A N 1
ATOM 711 C CA . PRO A 1 94 ? 1.817 20.078 -3.305 1 98.5 94 PRO A CA 1
ATOM 712 C C . PRO A 1 94 ? 1.671 20.219 -1.792 1 98.5 94 PRO A C 1
ATOM 714 O O . PRO A 1 94 ? 2.57 20.734 -1.128 1 98.5 94 PRO A O 1
ATOM 717 N N . THR A 1 95 ? 0.562 19.781 -1.185 1 98.5 95 THR A N 1
ATOM 718 C CA . THR A 1 95 ? 0.394 19.797 0.264 1 98.5 95 THR A CA 1
ATOM 719 C C . THR A 1 95 ? 1.488 18.969 0.943 1 98.5 95 THR A C 1
ATOM 721 O O . THR A 1 95 ? 2.186 19.469 1.828 1 98.5 95 THR A O 1
ATOM 724 N N . TYR A 1 96 ? 1.686 17.75 0.458 1 98.62 96 TYR A N 1
ATOM 725 C CA . TYR A 1 96 ? 2.689 16.859 1.045 1 98.62 96 TYR A CA 1
ATOM 726 C C . TYR A 1 96 ? 4.094 17.297 0.647 1 98.62 96 TYR A C 1
ATOM 728 O O . TYR A 1 96 ? 5.047 17.109 1.407 1 98.62 96 TYR A O 1
ATOM 736 N N . ALA A 1 97 ? 4.195 17.938 -0.523 1 98.69 97 ALA A N 1
ATOM 737 C CA . ALA A 1 97 ? 5.488 18.469 -0.935 1 98.69 97 ALA A CA 1
ATOM 738 C C . ALA A 1 97 ? 5.957 19.562 0.026 1 98.69 97 ALA A C 1
ATOM 740 O O . ALA A 1 97 ? 7.148 19.672 0.32 1 98.69 97 ALA A O 1
ATOM 741 N N . ALA A 1 98 ? 5.043 20.344 0.508 1 98.69 98 ALA A N 1
ATOM 742 C CA . ALA A 1 98 ? 5.387 21.422 1.426 1 98.69 98 ALA A CA 1
ATOM 743 C C . ALA A 1 98 ? 6.062 20.891 2.684 1 98.69 98 ALA A C 1
ATOM 745 O O . ALA A 1 98 ? 7.125 21.375 3.078 1 98.69 98 ALA A O 1
ATOM 746 N N . VAL A 1 99 ? 5.449 19.875 3.236 1 98.56 99 VAL A N 1
ATOM 747 C CA . VAL A 1 99 ? 6.02 19.375 4.48 1 98.56 99 VAL A CA 1
ATOM 748 C C . VAL A 1 99 ? 7.258 18.531 4.18 1 98.56 99 VAL A C 1
ATOM 750 O O . VAL A 1 99 ? 8.219 18.531 4.949 1 98.56 99 VAL A O 1
ATOM 753 N N . TRP A 1 100 ? 7.285 17.812 3.078 1 98.44 100 TRP A N 1
ATOM 754 C CA . TRP A 1 100 ? 8.461 17.062 2.648 1 98.44 100 TRP A CA 1
ATOM 755 C C . TRP A 1 100 ? 9.664 17.984 2.488 1 98.44 100 TRP A C 1
ATOM 757 O O . TRP A 1 100 ? 10.75 17.688 2.996 1 98.44 100 TRP A O 1
ATOM 767 N N . PHE A 1 101 ? 9.445 19.125 1.828 1 98.31 101 PHE A N 1
ATOM 768 C CA . PHE A 1 101 ? 10.523 20.078 1.615 1 98.31 101 PHE A CA 1
ATOM 769 C C . PHE A 1 101 ? 10.961 20.719 2.934 1 98.31 101 PHE A C 1
ATOM 771 O O . PHE A 1 101 ? 12.148 21 3.133 1 98.31 101 PHE A O 1
ATOM 778 N N . GLY A 1 102 ? 10 20.984 3.779 1 98.5 102 GLY A N 1
ATOM 779 C CA . GLY A 1 102 ? 10.383 21.422 5.117 1 98.5 102 GLY A CA 1
ATOM 780 C C . GLY A 1 102 ? 11.312 20.438 5.812 1 98.5 102 GLY A C 1
ATOM 781 O O . GLY A 1 102 ? 12.312 20.844 6.41 1 98.5 102 GLY A O 1
ATOM 782 N N . GLY A 1 103 ? 10.984 19.172 5.762 1 97.88 103 GLY A N 1
ATOM 783 C CA . GLY A 1 103 ? 11.867 18.156 6.301 1 97.88 103 GLY A CA 1
ATOM 784 C C . GLY A 1 103 ? 13.25 18.172 5.68 1 97.88 103 GLY A C 1
ATOM 785 O O . GLY A 1 103 ? 14.258 18.125 6.395 1 97.88 103 GLY A O 1
ATOM 786 N N . LYS A 1 104 ? 13.32 18.297 4.379 1 97.44 104 LYS A N 1
ATOM 787 C CA . LYS A 1 104 ? 14.594 18.359 3.668 1 97.44 104 LYS A CA 1
ATOM 788 C C . LYS A 1 104 ? 15.43 19.547 4.121 1 97.44 104 LYS A C 1
ATOM 790 O O . LYS A 1 104 ? 16.656 19.453 4.242 1 97.44 104 LYS A O 1
ATOM 795 N N . MET A 1 105 ? 14.773 20.656 4.289 1 97.44 105 MET A N 1
ATOM 796 C CA . MET A 1 105 ? 15.469 21.844 4.781 1 97.44 105 MET A CA 1
ATOM 797 C C . MET A 1 105 ? 16.062 21.594 6.16 1 97.44 105 MET A C 1
ATOM 799 O O . MET A 1 105 ? 17.188 22.016 6.438 1 97.44 105 MET A O 1
ATOM 803 N N . CYS A 1 106 ? 15.312 20.906 6.953 1 96.31 106 CYS A N 1
ATOM 804 C CA . CYS A 1 106 ? 15.773 20.609 8.305 1 96.31 106 CYS A CA 1
ATOM 805 C C . CYS A 1 106 ? 16.969 19.656 8.273 1 96.31 106 CYS A C 1
ATOM 807 O O . CYS A 1 106 ? 17.781 19.656 9.195 1 96.31 106 CYS A O 1
ATOM 809 N N . ALA A 1 107 ? 17.062 18.844 7.281 1 94.5 107 ALA A N 1
ATOM 810 C CA . ALA A 1 107 ? 18.141 17.875 7.148 1 94.5 107 ALA A CA 1
ATOM 811 C C . ALA A 1 107 ? 19.484 18.562 6.973 1 94.5 107 ALA A C 1
ATOM 813 O O . ALA A 1 107 ? 20.531 17.953 7.184 1 94.5 107 ALA A O 1
ATOM 814 N N . GLN A 1 108 ? 19.453 19.766 6.562 1 93.62 108 GLN A N 1
ATOM 815 C CA . GLN A 1 108 ? 20.688 20.5 6.285 1 93.62 108 GLN A CA 1
ATOM 816 C C . GLN A 1 108 ? 21.391 20.906 7.578 1 93.62 108 GLN A C 1
ATOM 818 O O . GLN A 1 108 ? 22.578 21.234 7.566 1 93.62 108 GLN A O 1
ATOM 823 N N . PHE A 1 109 ? 20.625 20.859 8.648 1 92.06 109 PHE A N 1
ATOM 824 C CA . PHE A 1 109 ? 21.219 21.203 9.93 1 92.06 109 PHE A CA 1
ATOM 825 C C . PHE A 1 109 ? 22.062 20.047 10.469 1 92.06 109 PHE A C 1
ATOM 827 O O . PHE A 1 109 ? 21.562 18.938 10.656 1 92.06 109 PHE A O 1
ATOM 834 N N . LYS A 1 110 ? 23.359 20.234 10.695 1 83.75 110 LYS A N 1
ATOM 835 C CA . LYS A 1 110 ? 24.297 19.188 11.086 1 83.75 110 LYS A CA 1
ATOM 836 C C . LYS A 1 110 ? 24.469 19.141 12.602 1 83.75 110 LYS A C 1
ATOM 838 O O . LYS A 1 110 ? 24.844 18.094 13.148 1 83.75 110 LYS A O 1
ATOM 843 N N . GLU A 1 111 ? 24.203 20.203 13.242 1 82.19 111 GLU A N 1
ATOM 844 C CA . GLU A 1 111 ? 24.391 20.281 14.688 1 82.19 111 GLU A CA 1
ATOM 845 C C . GLU A 1 111 ? 23.078 20.047 15.43 1 82.19 111 GLU A C 1
ATOM 847 O O . GLU A 1 111 ? 22 20.234 14.859 1 82.19 111 GLU A O 1
ATOM 852 N N . SER A 1 112 ? 23.203 19.375 16.547 1 83.19 112 SER A N 1
ATOM 853 C CA . SER A 1 112 ? 22.047 19.234 17.406 1 83.19 112 SER A CA 1
ATOM 854 C C . SER A 1 112 ? 22.188 20.094 18.672 1 83.19 112 SER A C 1
ATOM 856 O O . SER A 1 112 ? 22.891 19.719 19.609 1 83.19 112 SER A O 1
ATOM 858 N N . ASN A 1 113 ? 21.781 21.281 18.641 1 89.75 113 ASN A N 1
ATOM 859 C CA . ASN A 1 113 ? 21.703 22.172 19.797 1 89.75 113 ASN A CA 1
ATOM 860 C C . ASN A 1 113 ? 20.328 22.844 19.891 1 89.75 113 ASN A C 1
ATOM 862 O O . ASN A 1 113 ? 19.516 22.734 18.969 1 89.75 113 ASN A O 1
ATOM 866 N N . PRO A 1 114 ? 20.047 23.438 21.016 1 92.31 114 PRO A N 1
ATOM 867 C CA . PRO A 1 114 ? 18.703 23.984 21.234 1 92.31 114 PRO A CA 1
ATOM 868 C C . PRO A 1 114 ? 18.297 25.016 20.172 1 92.31 114 PRO A C 1
ATOM 870 O O . PRO A 1 114 ? 17.125 25.078 19.797 1 92.31 114 PRO A O 1
ATOM 873 N N . SER A 1 115 ? 19.234 25.797 19.688 1 94 115 SER A N 1
ATOM 874 C CA . SER A 1 115 ? 18.922 26.781 18.672 1 94 115 SER A CA 1
ATOM 875 C C . SER A 1 115 ? 18.516 26.125 17.359 1 94 115 SER A C 1
ATOM 877 O O . SER A 1 115 ? 17.609 26.594 16.672 1 94 115 SER A O 1
ATOM 879 N N . VAL A 1 116 ? 19.188 25.125 17 1 93.31 116 VAL A N 1
ATOM 880 C CA . VAL A 1 116 ? 18.891 24.391 15.781 1 93.31 116 VAL A CA 1
ATOM 881 C C . VAL A 1 116 ? 17.547 23.688 15.914 1 93.31 116 VAL A C 1
ATOM 883 O O . VAL A 1 116 ? 16.75 23.672 14.969 1 93.31 116 VAL A O 1
ATOM 886 N N . LEU A 1 117 ? 17.281 23.156 17.078 1 93.31 117 LEU A N 1
ATOM 887 C CA . LEU A 1 117 ? 16.016 22.484 17.328 1 93.31 117 LEU A CA 1
ATOM 888 C C . LEU A 1 117 ? 14.844 23.469 17.188 1 93.31 117 LEU A C 1
ATOM 890 O O . LEU A 1 117 ? 13.797 23.109 16.641 1 93.31 117 LEU A O 1
ATOM 894 N N . LEU A 1 118 ? 15.062 24.641 17.719 1 95.12 118 LEU A N 1
ATOM 895 C CA . LEU A 1 118 ? 14.031 25.672 17.609 1 95.12 118 LEU A CA 1
ATOM 896 C C . LEU A 1 118 ? 13.797 26.047 16.156 1 95.12 118 LEU A C 1
ATOM 898 O O . LEU A 1 118 ? 12.656 26.25 15.734 1 95.12 118 LEU A O 1
ATOM 902 N N . LYS A 1 119 ? 14.875 26.125 15.414 1 96.19 119 LYS A N 1
ATOM 903 C CA . LYS A 1 119 ? 14.766 26.422 13.992 1 96.19 119 LYS A CA 1
ATOM 904 C C . LYS A 1 119 ? 14.016 25.312 13.258 1 96.19 119 LYS A C 1
ATOM 906 O O . LYS A 1 119 ? 13.18 25.594 12.398 1 96.19 119 LYS A O 1
ATOM 911 N N . GLN A 1 120 ? 14.32 24.109 13.555 1 96.75 120 GLN A N 1
ATOM 912 C CA . GLN A 1 120 ? 13.656 22.969 12.93 1 96.75 120 GLN A CA 1
ATOM 913 C C . GLN A 1 120 ? 12.164 22.969 13.258 1 96.75 120 GLN A C 1
ATOM 915 O O . GLN A 1 120 ? 11.344 22.656 12.398 1 96.75 120 GLN A O 1
ATOM 920 N N . PHE A 1 121 ? 11.883 23.312 14.484 1 96.81 121 PHE A N 1
ATOM 921 C CA . PHE A 1 121 ? 10.484 23.375 14.898 1 96.81 121 PHE A CA 1
ATOM 922 C C . PHE A 1 121 ? 9.758 24.469 14.133 1 96.81 121 PHE A C 1
ATOM 924 O O . PHE A 1 121 ? 8.609 24.281 13.719 1 96.81 121 PHE A O 1
ATOM 931 N N . ALA A 1 122 ? 10.383 25.594 13.977 1 97.56 122 ALA A N 1
ATOM 932 C CA . ALA A 1 122 ? 9.797 26.703 13.227 1 97.56 122 ALA A CA 1
ATOM 933 C C . ALA A 1 122 ? 9.547 26.312 11.773 1 97.56 122 ALA A C 1
ATOM 935 O O . ALA A 1 122 ? 8.531 26.672 11.188 1 97.56 122 ALA A O 1
ATOM 936 N N . ILE A 1 123 ? 10.461 25.562 11.203 1 98.31 123 ILE A N 1
ATOM 937 C CA . ILE A 1 123 ? 10.312 25.094 9.828 1 98.31 123 ILE A CA 1
ATOM 938 C C . ILE A 1 123 ? 9.148 24.109 9.742 1 98.31 123 ILE A C 1
ATOM 940 O O . ILE A 1 123 ? 8.352 24.172 8.805 1 98.31 123 ILE A O 1
ATOM 944 N N . LEU A 1 124 ? 9.062 23.219 10.711 1 98.56 124 LEU A N 1
ATOM 945 C CA . LEU A 1 124 ? 7.949 22.281 10.781 1 98.56 124 LEU A CA 1
ATOM 946 C C . LEU A 1 124 ? 6.617 23.016 10.82 1 98.56 124 LEU A C 1
ATOM 948 O O . LEU A 1 124 ? 5.695 22.703 10.062 1 98.56 124 LEU A O 1
ATOM 952 N N . LEU A 1 125 ? 6.531 24.016 11.703 1 98.25 125 LEU A N 1
ATOM 953 C CA . LEU A 1 125 ? 5.312 24.797 11.852 1 98.25 125 LEU A CA 1
ATOM 954 C C . LEU A 1 125 ? 4.977 25.531 10.555 1 98.25 125 LEU A C 1
ATOM 956 O O . LEU A 1 125 ? 3.828 25.516 10.109 1 98.25 125 LEU A O 1
ATOM 960 N N . ALA A 1 126 ? 5.961 26.156 9.93 1 98.5 126 ALA A N 1
ATOM 961 C CA . ALA A 1 126 ? 5.762 26.891 8.688 1 98.5 126 ALA A CA 1
ATOM 962 C C . ALA A 1 126 ? 5.332 25.969 7.555 1 98.5 126 ALA A C 1
ATOM 964 O O . ALA A 1 126 ? 4.418 26.297 6.793 1 98.5 126 ALA A O 1
ATOM 965 N N . ALA A 1 127 ? 5.984 24.859 7.43 1 98.75 127 ALA A N 1
ATOM 966 C CA . ALA A 1 127 ? 5.672 23.891 6.375 1 98.75 127 ALA A CA 1
ATOM 967 C C . ALA A 1 127 ? 4.262 23.328 6.547 1 98.75 127 ALA A C 1
ATOM 969 O O . ALA A 1 127 ? 3.525 23.172 5.57 1 98.75 127 ALA A O 1
ATOM 970 N N . THR A 1 128 ? 3.877 23.031 7.777 1 98.56 128 THR A N 1
ATOM 971 C CA . THR A 1 128 ? 2.541 22.5 8.055 1 98.56 128 THR A CA 1
ATOM 972 C C . THR A 1 128 ? 1.479 23.562 7.773 1 98.56 128 THR A C 1
ATOM 974 O O . THR A 1 128 ? 0.396 23.25 7.277 1 98.56 128 THR A O 1
ATOM 977 N N . THR A 1 129 ? 1.787 24.766 8.141 1 98.5 129 THR A N 1
ATOM 978 C CA . THR A 1 129 ? 0.874 25.875 7.844 1 98.5 129 THR A CA 1
ATOM 979 C C . THR A 1 129 ? 0.696 26.031 6.34 1 98.5 129 THR A C 1
ATOM 981 O O . THR A 1 129 ? -0.424 26.203 5.855 1 98.5 129 THR A O 1
ATOM 984 N N . LEU A 1 130 ? 1.763 25.969 5.641 1 98.62 130 LEU A N 1
ATOM 985 C CA . LEU A 1 130 ? 1.682 26.047 4.184 1 98.62 130 LEU A CA 1
ATOM 986 C C . LEU A 1 130 ? 0.853 24.891 3.627 1 98.62 130 LEU A C 1
ATOM 988 O O . LEU A 1 130 ? 0.038 25.078 2.723 1 98.62 130 LEU A O 1
ATOM 992 N N . ALA A 1 131 ? 1.075 23.719 4.152 1 98.62 131 ALA A N 1
ATOM 993 C CA . ALA A 1 131 ? 0.275 22.562 3.76 1 98.62 131 ALA A CA 1
ATOM 994 C C . ALA A 1 131 ? -1.208 22.797 4.023 1 98.62 131 ALA A C 1
ATOM 996 O O . ALA A 1 131 ? -2.055 22.484 3.186 1 98.62 131 ALA A O 1
ATOM 997 N N . PHE A 1 132 ? -1.542 23.375 5.168 1 97.81 132 PHE A N 1
ATOM 998 C CA . PHE A 1 132 ? -2.912 23.703 5.535 1 97.81 132 PHE A CA 1
ATOM 999 C C . PHE A 1 132 ? -3.533 24.641 4.516 1 97.81 132 PHE A C 1
ATOM 1001 O O . PHE A 1 132 ? -4.648 24.422 4.047 1 97.81 132 PHE A O 1
ATOM 1008 N N . LEU A 1 133 ? -2.797 25.656 4.223 1 98.31 133 LEU A N 1
ATOM 1009 C CA . LEU A 1 133 ? -3.312 26.656 3.293 1 98.31 133 LEU A CA 1
ATOM 1010 C C . LEU A 1 133 ? -3.553 26.047 1.915 1 98.31 133 LEU A C 1
ATOM 1012 O O . LEU A 1 133 ? -4.598 26.266 1.305 1 98.31 133 LEU A O 1
ATOM 1016 N N . ILE A 1 134 ? -2.656 25.25 1.438 1 98.31 134 ILE A N 1
ATOM 1017 C CA . ILE A 1 134 ? -2.793 24.641 0.125 1 98.31 134 ILE A CA 1
ATOM 1018 C C . ILE A 1 134 ? -3.992 23.688 0.123 1 98.31 134 ILE A C 1
ATOM 1020 O O . ILE A 1 134 ? -4.836 23.75 -0.775 1 98.31 134 ILE A O 1
ATOM 1024 N N . SER A 1 135 ? -4.059 22.812 1.149 1 96.81 135 SER A N 1
ATOM 1025 C CA . SER A 1 135 ? -5.121 21.828 1.192 1 96.81 135 SER A CA 1
ATOM 1026 C C . SER A 1 135 ? -6.484 22.469 1.391 1 96.81 135 SER A C 1
ATOM 1028 O O . SER A 1 135 ? -7.453 2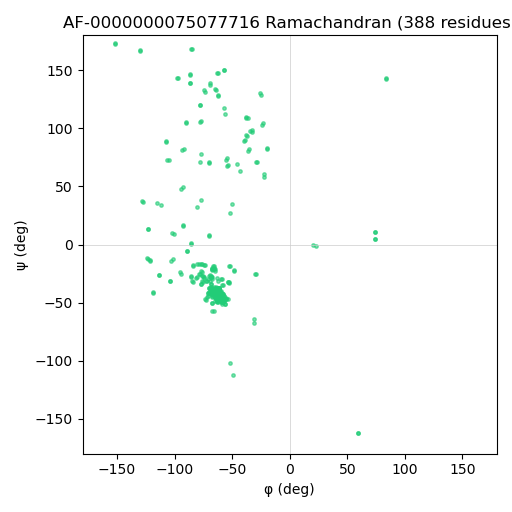2.109 0.718 1 96.81 135 SER A O 1
ATOM 1030 N N . GLU A 1 136 ? -6.59 23.5 2.23 1 96.88 136 GLU A N 1
ATOM 1031 C CA . GLU A 1 136 ? -7.867 24.141 2.525 1 96.88 136 GLU A CA 1
ATOM 1032 C C . GLU A 1 136 ? -8.336 25 1.354 1 96.88 136 GLU A C 1
ATOM 1034 O O . GLU A 1 136 ? -9.492 24.906 0.93 1 96.88 136 GLU A O 1
ATOM 1039 N N . PHE A 1 137 ? -7.469 25.797 0.811 1 97.19 137 PHE A N 1
ATOM 1040 C CA . PHE A 1 137 ? -7.867 26.672 -0.286 1 97.19 137 PHE A CA 1
ATOM 1041 C C . PHE A 1 137 ? -8.234 25.859 -1.521 1 97.19 137 PHE A C 1
ATOM 1043 O O . PHE A 1 137 ? -9.227 26.156 -2.195 1 97.19 137 PHE A O 1
ATOM 1050 N N . SER A 1 138 ? -7.512 24.844 -1.845 1 97.19 138 SER A N 1
ATOM 1051 C CA . SER A 1 138 ? -7.863 24 -2.988 1 97.19 138 SER A CA 1
ATOM 1052 C C . SER A 1 138 ? -9.203 23.312 -2.773 1 97.19 138 SER A C 1
ATOM 1054 O O . SER A 1 138 ? -9.984 23.156 -3.711 1 97.19 138 SER A O 1
ATOM 1056 N N . PHE A 1 139 ? -9.398 22.906 -1.537 1 95.69 139 PHE A N 1
ATOM 1057 C CA . PHE A 1 139 ? -10.664 22.234 -1.241 1 95.69 139 PHE A CA 1
ATOM 1058 C C . PHE A 1 139 ? -11.836 23.188 -1.46 1 95.69 139 PHE A C 1
ATOM 1060 O O . PHE A 1 139 ? -12.805 22.844 -2.135 1 95.69 139 PHE A O 1
ATOM 1067 N N . TYR A 1 140 ? -11.758 24.359 -0.969 1 95.81 140 TYR A N 1
ATOM 1068 C CA . TYR A 1 140 ? -12.859 25.312 -1.074 1 95.81 140 TYR A CA 1
ATOM 1069 C C . TYR A 1 140 ? -13.039 25.781 -2.512 1 95.81 140 TYR A C 1
ATOM 1071 O O . TYR A 1 140 ? -14.156 26.062 -2.945 1 95.81 140 TYR A O 1
ATOM 1079 N N . LEU A 1 141 ? -12.008 25.844 -3.26 1 95.62 141 LEU A N 1
ATOM 1080 C CA . LEU A 1 141 ? -12.055 26.375 -4.617 1 95.62 141 LEU A CA 1
ATOM 1081 C C . LEU A 1 141 ? -12.5 25.297 -5.605 1 95.62 141 LEU A C 1
ATOM 1083 O O . LEU A 1 141 ? -13.195 25.594 -6.586 1 95.62 141 LEU A O 1
ATOM 1087 N N . LEU A 1 142 ? -12.148 24.031 -5.332 1 95.94 142 LEU A N 1
ATOM 1088 C CA . LEU A 1 142 ? -12.242 23.062 -6.414 1 95.94 142 LEU A CA 1
ATOM 1089 C C . LEU A 1 142 ? -13.18 21.922 -6.043 1 95.94 142 LEU A C 1
ATOM 1091 O O . LEU A 1 142 ? -13.578 21.125 -6.906 1 95.94 142 LEU A O 1
ATOM 1095 N N . SER A 1 143 ? -13.586 21.734 -4.805 1 93.62 143 SER A N 1
ATOM 1096 C CA . SER A 1 143 ? -14.367 20.562 -4.398 1 93.62 143 SER A CA 1
ATOM 1097 C C . SER A 1 143 ? -15.844 20.75 -4.738 1 93.62 143 SER A C 1
ATOM 1099 O O . SER A 1 143 ? -16.562 19.766 -4.922 1 93.62 143 SER A O 1
ATOM 1101 N N . GLY A 1 144 ? -16.328 22 -4.758 1 93.25 144 GLY A N 1
ATOM 1102 C CA . GLY A 1 144 ? -17.734 22.297 -4.984 1 93.25 144 GLY A CA 1
ATOM 1103 C C . GLY A 1 144 ? -18.609 21.969 -3.785 1 93.25 144 GLY A C 1
ATOM 1104 O O . GLY A 1 144 ? -19.828 22.109 -3.848 1 93.25 144 GLY A O 1
ATOM 1105 N N . ARG A 1 145 ? -17.953 21.562 -2.688 1 90.69 145 ARG A N 1
ATOM 1106 C CA . ARG A 1 145 ? -18.703 21.094 -1.526 1 90.69 145 ARG A CA 1
ATOM 1107 C C . ARG A 1 145 ? -19.266 22.266 -0.736 1 90.69 145 ARG A C 1
ATOM 1109 O O . ARG A 1 145 ? -20.266 22.125 -0.02 1 90.69 145 ARG A O 1
ATOM 1116 N N . HIS A 1 146 ? -18.656 23.469 -0.813 1 92.19 146 HIS A N 1
ATOM 1117 C CA . HIS A 1 146 ? -19.047 24.609 0.008 1 92.19 146 HIS A CA 1
ATOM 1118 C C . HIS A 1 146 ? -19.312 25.844 -0.85 1 92.19 146 HIS A C 1
ATOM 1120 O O . HIS A 1 146 ? -18.969 26.969 -0.456 1 92.19 146 HIS A O 1
ATOM 1126 N N . ASP A 1 147 ? -19.875 25.609 -1.993 1 90.69 147 ASP A N 1
ATOM 1127 C CA . ASP A 1 147 ? -20.078 26.688 -2.949 1 90.69 147 ASP A CA 1
ATOM 1128 C C . ASP A 1 147 ? -21.109 27.688 -2.424 1 90.69 147 ASP A C 1
ATOM 1130 O O . ASP A 1 147 ? -21.109 28.859 -2.826 1 90.69 147 ASP A O 1
ATOM 1134 N N . ALA A 1 148 ? -21.891 27.25 -1.533 1 93.31 148 ALA A N 1
ATOM 1135 C CA . ALA A 1 148 ? -22.938 28.094 -0.995 1 93.31 148 ALA A CA 1
ATOM 1136 C C . ALA A 1 148 ? -22.391 29.125 -0.007 1 93.31 148 ALA A C 1
ATOM 1138 O O . ALA A 1 148 ? -23.047 30.109 0.31 1 93.31 148 ALA A O 1
ATOM 1139 N N . LEU A 1 149 ? -21.172 28.906 0.484 1 94.06 149 LEU A N 1
ATOM 1140 C CA . LEU A 1 149 ? -20.562 29.781 1.48 1 94.06 149 LEU A CA 1
ATOM 1141 C C . LEU A 1 149 ? -19.828 30.953 0.812 1 94.06 149 LEU A C 1
ATOM 1143 O O . LEU A 1 149 ? -19.234 30.781 -0.257 1 94.06 149 LEU A O 1
ATOM 1147 N N . ASP A 1 150 ? -19.859 32 1.468 1 95.31 150 ASP A N 1
ATOM 1148 C CA . ASP A 1 150 ? -19.016 33.094 1.007 1 95.31 150 ASP A CA 1
ATOM 1149 C C . ASP A 1 150 ? -17.594 32.969 1.558 1 95.31 150 ASP A C 1
ATOM 1151 O O . ASP A 1 150 ? -17.328 32.125 2.398 1 95.31 150 ASP A O 1
ATOM 1155 N N . TRP A 1 151 ? -16.703 33.781 0.995 1 95.62 151 TRP A N 1
ATOM 1156 C CA . TRP A 1 151 ? -15.297 33.625 1.347 1 95.62 151 TRP A CA 1
ATOM 1157 C C . TRP A 1 151 ? -15.047 34.031 2.803 1 95.62 151 TRP A C 1
ATOM 1159 O O . TRP A 1 151 ? -14.172 33.438 3.461 1 95.62 151 TRP A O 1
ATOM 1169 N N . SER A 1 152 ? -15.797 34.906 3.371 1 96.12 152 SER A N 1
ATOM 1170 C CA . SER A 1 152 ? -15.664 35.219 4.789 1 96.12 152 SER A CA 1
ATOM 1171 C C . SER A 1 152 ? -16.016 34.031 5.664 1 96.12 152 SER A C 1
ATOM 1173 O O . SER A 1 152 ? -15.328 33.781 6.664 1 96.12 152 SER A O 1
ATOM 1175 N N . GLU A 1 153 ? -16.984 33.312 5.297 1 96.56 153 GLU A N 1
ATOM 1176 C CA . GLU A 1 153 ? -17.375 32.125 6.016 1 96.56 153 GLU A CA 1
ATOM 1177 C C . GLU A 1 153 ? -16.344 31.016 5.852 1 96.56 153 GLU A C 1
ATOM 1179 O O . GLU A 1 153 ? -16.016 30.312 6.812 1 96.56 153 GLU A O 1
ATOM 1184 N N . LYS A 1 154 ? -15.883 30.922 4.645 1 96.5 154 LYS A N 1
ATOM 1185 C CA . LYS A 1 154 ? -14.859 29.906 4.367 1 96.5 154 LYS A CA 1
ATOM 1186 C C . LYS A 1 154 ? -13.602 30.156 5.203 1 96.5 154 LYS A C 1
ATOM 1188 O O . LYS A 1 154 ? -13.047 29.234 5.793 1 96.5 154 LYS A O 1
ATOM 1193 N N . LEU A 1 155 ? -13.172 31.391 5.285 1 96.31 155 LEU A N 1
ATOM 1194 C CA . LEU A 1 155 ? -11.977 31.75 6.043 1 96.31 155 LEU A CA 1
ATOM 1195 C C . LEU A 1 155 ? -12.188 31.516 7.535 1 96.31 155 LEU A C 1
ATOM 1197 O O . LEU A 1 155 ? -11.266 31.094 8.234 1 96.31 155 LEU A O 1
ATOM 1201 N N . SER A 1 156 ? -13.391 31.781 8.023 1 96.31 156 SER A N 1
ATOM 1202 C CA . SER A 1 156 ? -13.711 31.531 9.422 1 96.31 156 SER A CA 1
ATOM 1203 C C . SER A 1 156 ? -13.648 30.031 9.742 1 96.31 156 SER A C 1
ATOM 1205 O O . SER A 1 156 ? -13.109 29.641 10.781 1 96.31 156 SER A O 1
ATOM 1207 N N . LYS A 1 157 ? -14.125 29.281 8.891 1 95.56 157 LYS A N 1
ATOM 1208 C CA . LYS A 1 157 ? -14.078 27.828 9.07 1 95.56 157 LYS A CA 1
ATOM 1209 C C . LYS A 1 157 ? -12.641 27.328 9.039 1 95.56 157 LYS A C 1
ATOM 1211 O O . LYS A 1 157 ? -12.258 26.469 9.836 1 95.56 157 LYS A O 1
ATOM 1216 N N . MET A 1 158 ? -11.891 27.844 8.117 1 95.75 158 MET A N 1
ATOM 1217 C CA . MET A 1 158 ? -10.484 27.469 8.023 1 95.75 158 MET A CA 1
ATOM 1218 C C . MET A 1 158 ? -9.734 27.812 9.305 1 95.75 158 MET A C 1
ATOM 1220 O O . MET A 1 158 ? -8.977 27 9.828 1 95.75 158 MET A O 1
ATOM 1224 N N . ALA A 1 159 ? -9.945 28.984 9.82 1 95.69 159 ALA A N 1
ATOM 1225 C CA . ALA A 1 159 ? -9.273 29.438 11.039 1 95.69 159 ALA A CA 1
ATOM 1226 C C . ALA A 1 159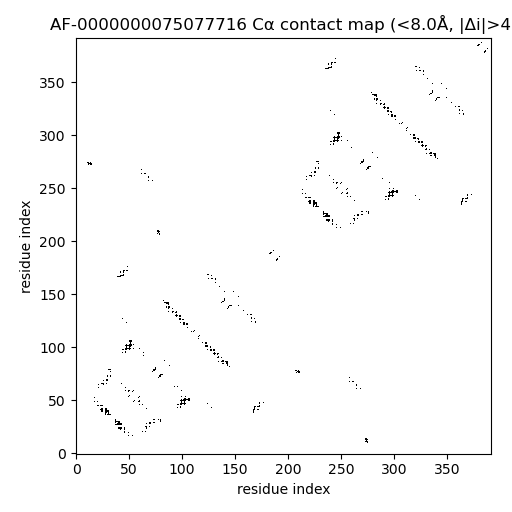 ? -9.633 28.547 12.227 1 95.69 159 ALA A C 1
ATOM 1228 O O . ALA A 1 159 ? -8.781 28.234 13.062 1 95.69 159 ALA A O 1
ATOM 1229 N N . ASN A 1 160 ? -10.867 28.109 12.289 1 94.88 160 ASN A N 1
ATOM 1230 C CA . ASN A 1 160 ? -11.344 27.266 13.375 1 94.88 160 ASN A CA 1
ATOM 1231 C C . ASN A 1 160 ? -10.773 25.844 13.273 1 94.88 160 ASN A C 1
ATOM 1233 O O . ASN A 1 160 ? -10.57 25.188 14.289 1 94.88 160 ASN A O 1
ATOM 1237 N N . PHE A 1 161 ? -10.57 25.484 12.078 1 94.38 161 PHE A N 1
ATOM 1238 C CA . PHE A 1 161 ? -10.086 24.125 11.836 1 94.38 161 PHE A CA 1
ATOM 1239 C C . PHE A 1 161 ? -8.57 24.062 11.977 1 94.38 161 PHE A C 1
ATOM 1241 O O . PHE A 1 161 ? -8.008 22.984 12.195 1 94.38 161 PHE A O 1
ATOM 1248 N N . TYR A 1 162 ? -7.848 25.141 11.93 1 95.69 162 TYR A N 1
ATOM 1249 C CA . TYR A 1 162 ? -6.395 25.234 11.836 1 95.69 162 TYR A CA 1
ATOM 1250 C C . TYR A 1 162 ? -5.73 24.594 13.047 1 95.69 162 TYR A C 1
ATOM 1252 O O . TYR A 1 162 ? -4.82 23.766 12.891 1 95.69 162 TYR A O 1
ATOM 1260 N N . PRO A 1 163 ? -6.141 24.859 14.312 1 94.81 163 PRO A N 1
ATOM 1261 C CA . PRO A 1 163 ? -5.465 24.266 15.469 1 94.81 163 PRO A CA 1
ATOM 1262 C C . PRO A 1 163 ? -5.512 22.75 15.469 1 94.81 163 PRO A C 1
ATOM 1264 O O . PRO A 1 163 ? -4.52 22.094 15.805 1 94.81 163 PRO A O 1
ATOM 1267 N N . ALA A 1 164 ? -6.637 22.219 15.109 1 90.75 164 ALA A N 1
ATOM 1268 C CA . ALA A 1 164 ? -6.777 20.766 15.055 1 90.75 164 ALA A CA 1
ATOM 1269 C C . ALA A 1 164 ? -5.887 20.172 13.977 1 90.75 164 ALA A C 1
ATOM 1271 O O . ALA A 1 164 ? -5.301 19.094 14.164 1 90.75 164 ALA A O 1
ATOM 1272 N N . TYR A 1 165 ? -5.824 20.891 12.875 1 91.69 165 TYR A N 1
ATOM 1273 C CA . TYR A 1 165 ? -5.031 20.453 11.734 1 91.69 165 TYR A CA 1
ATOM 1274 C C . TYR A 1 165 ? -3.557 20.344 12.102 1 91.69 165 TYR A C 1
ATOM 1276 O O . TYR A 1 165 ? -2.91 19.328 11.797 1 91.69 165 TYR A O 1
ATOM 1284 N N . ILE A 1 166 ? -3.021 21.297 12.766 1 94.88 166 ILE A N 1
ATOM 1285 C CA . ILE A 1 166 ? -1.576 21.344 12.961 1 94.88 166 ILE A CA 1
ATOM 1286 C C . ILE A 1 166 ? -1.198 20.5 14.188 1 94.88 166 ILE A C 1
ATOM 1288 O O . ILE A 1 166 ? -0.077 20 14.281 1 94.88 166 ILE A O 1
ATOM 1292 N N . LYS A 1 167 ? -2.096 20.375 15.125 1 93.88 167 LYS A N 1
ATOM 1293 C CA . LYS A 1 167 ? -1.811 19.719 16.406 1 93.88 167 LYS A CA 1
ATOM 1294 C C . LYS A 1 167 ? -1.294 18.297 16.188 1 93.88 167 LYS A C 1
ATOM 1296 O O . LYS A 1 167 ? -0.25 17.922 16.719 1 93.88 167 LYS A O 1
ATOM 1301 N N . SER A 1 168 ? -2.008 17.531 15.406 1 91.19 168 SER A N 1
ATOM 1302 C CA . SER A 1 168 ? -1.632 16.125 15.211 1 91.19 168 SER A CA 1
ATOM 1303 C C . SER A 1 168 ? -0.265 16.016 14.539 1 91.19 168 SER A C 1
ATOM 1305 O O . SER A 1 168 ? 0.561 15.195 14.945 1 91.19 168 SER A O 1
ATOM 1307 N N . THR A 1 169 ? -0.015 16.844 13.594 1 95.62 169 THR A N 1
ATOM 1308 C CA . THR A 1 169 ? 1.258 16.797 12.883 1 95.62 169 THR A CA 1
ATOM 1309 C C . THR A 1 169 ? 2.412 17.141 13.82 1 95.62 169 THR A C 1
ATOM 1311 O O . THR A 1 169 ? 3.428 16.453 13.844 1 95.62 169 THR A O 1
ATOM 1314 N N . LEU A 1 170 ? 2.195 18.188 14.578 1 96.19 170 LEU A N 1
ATOM 1315 C CA . LEU A 1 170 ? 3.248 18.625 15.492 1 96.19 170 LEU A CA 1
ATOM 1316 C C . LEU A 1 170 ? 3.516 17.578 16.562 1 96.19 170 LEU A C 1
ATOM 1318 O O . LEU A 1 170 ? 4.672 17.281 16.875 1 96.19 170 LEU A O 1
ATOM 1322 N N . ILE A 1 171 ? 2.469 16.984 17.031 1 95.38 171 ILE A N 1
ATOM 1323 C CA . ILE A 1 171 ? 2.615 15.977 18.078 1 95.38 171 ILE A CA 1
ATOM 1324 C C . ILE A 1 171 ? 3.324 14.75 17.516 1 95.38 171 ILE A C 1
ATOM 1326 O O . ILE A 1 171 ? 4.309 14.273 18.078 1 95.38 171 ILE A O 1
ATOM 1330 N N . TYR A 1 172 ? 2.875 14.227 16.406 1 95.94 172 TYR A N 1
ATOM 1331 C CA . TYR A 1 172 ? 3.492 13.055 15.797 1 95.94 172 TYR A CA 1
ATOM 1332 C C . TYR A 1 172 ? 4.953 13.32 15.461 1 95.94 172 TYR A C 1
ATOM 1334 O O . TYR A 1 172 ? 5.832 12.523 15.805 1 95.94 172 TYR A O 1
ATOM 1342 N N . ALA A 1 173 ? 5.211 14.414 14.797 1 97.12 173 ALA A N 1
ATOM 1343 C CA . ALA A 1 173 ? 6.562 14.711 14.32 1 97.12 173 ALA A CA 1
ATOM 1344 C C . ALA A 1 173 ? 7.531 14.875 15.492 1 97.12 173 ALA A C 1
ATOM 1346 O O . ALA A 1 173 ? 8.625 14.305 15.484 1 97.12 173 ALA A O 1
ATOM 1347 N N . THR A 1 174 ? 7.109 15.609 16.484 1 95.44 174 THR A N 1
ATOM 1348 C CA . THR A 1 174 ? 7.996 15.875 17.609 1 95.44 174 THR A CA 1
ATOM 1349 C C . THR A 1 174 ? 8.195 14.617 18.453 1 95.44 174 THR A C 1
ATOM 1351 O O . THR A 1 174 ? 9.312 14.328 18.891 1 95.44 174 THR A O 1
ATOM 1354 N N . ALA A 1 175 ? 7.117 13.875 18.672 1 96 175 ALA A N 1
ATOM 1355 C CA . ALA A 1 175 ? 7.215 12.648 19.453 1 96 175 ALA A CA 1
ATOM 1356 C C . ALA A 1 175 ? 8.125 11.633 18.766 1 96 175 ALA A C 1
ATOM 1358 O O . ALA A 1 175 ? 9.023 11.07 19.406 1 96 175 ALA A O 1
ATOM 1359 N N . ILE A 1 176 ? 7.914 11.414 17.531 1 94.94 176 ILE A N 1
ATOM 1360 C CA . ILE A 1 176 ? 8.703 10.438 16.781 1 94.94 176 ILE A CA 1
ATOM 1361 C C . ILE A 1 176 ? 10.156 10.898 16.703 1 94.94 176 ILE A C 1
ATOM 1363 O O . ILE A 1 176 ? 11.078 10.109 16.953 1 94.94 176 ILE A O 1
ATOM 1367 N N . PHE A 1 177 ? 10.32 12.164 16.422 1 92.81 177 PHE A N 1
ATOM 1368 C CA . PHE A 1 177 ? 11.672 12.711 16.375 1 92.81 177 PHE A CA 1
ATOM 1369 C C . PHE A 1 177 ? 12.367 12.531 17.734 1 92.81 177 PHE A C 1
ATOM 1371 O O . PHE A 1 177 ? 13.531 12.125 17.781 1 92.81 177 PHE A O 1
ATOM 1378 N N . GLY A 1 178 ? 11.656 12.906 18.781 1 91.69 178 GLY A N 1
ATOM 1379 C CA . GLY A 1 178 ? 12.211 12.758 20.109 1 91.69 178 GLY A CA 1
ATOM 1380 C C . GLY A 1 178 ? 12.594 11.328 20.438 1 91.69 178 GLY A C 1
ATOM 1381 O O . GLY A 1 178 ? 13.664 11.078 20.984 1 91.69 178 GLY A O 1
ATOM 1382 N N . VAL A 1 179 ? 11.719 10.398 20.156 1 92.19 179 VAL A N 1
ATOM 1383 C CA . VAL A 1 179 ? 11.977 8.984 20.422 1 92.19 179 VAL A CA 1
ATOM 1384 C C . VAL A 1 179 ? 13.211 8.523 19.641 1 92.19 179 VAL A C 1
ATOM 1386 O O . VAL A 1 179 ? 14.078 7.848 20.203 1 92.19 179 VAL A O 1
ATOM 1389 N N . VAL A 1 180 ? 13.352 8.883 18.391 1 89.25 180 VAL A N 1
ATOM 1390 C CA . VAL A 1 180 ? 14.477 8.477 17.547 1 89.25 180 VAL A CA 1
ATOM 1391 C C . VAL A 1 180 ? 15.766 9.102 18.078 1 89.25 180 VAL A C 1
ATOM 1393 O O . VAL A 1 180 ? 16.797 8.438 18.156 1 89.25 180 VAL A O 1
ATOM 1396 N N . ALA A 1 181 ? 15.68 10.375 18.469 1 86.25 181 ALA A N 1
ATOM 1397 C CA . ALA A 1 181 ? 16.844 11.055 19.031 1 86.25 181 ALA A CA 1
ATOM 1398 C C . ALA A 1 181 ? 17.297 10.375 20.312 1 86.25 181 ALA A C 1
ATOM 1400 O O . ALA A 1 181 ? 18.5 10.195 20.547 1 86.25 181 ALA A O 1
ATOM 1401 N N . LEU A 1 182 ? 16.312 10.016 21.125 1 87.88 182 LEU A N 1
ATOM 1402 C CA . LEU A 1 182 ? 16.609 9.344 22.391 1 87.88 182 LEU A CA 1
ATOM 1403 C C . LEU A 1 182 ? 17.234 7.977 22.125 1 87.88 182 LEU A C 1
ATOM 1405 O O . LEU A 1 182 ? 18.219 7.609 22.781 1 87.88 182 LEU A O 1
ATOM 1409 N N . LEU A 1 183 ? 16.703 7.223 21.188 1 86.38 183 LEU A N 1
ATOM 1410 C CA . LEU A 1 183 ? 17.219 5.902 20.859 1 86.38 183 LEU A CA 1
ATOM 1411 C C . LEU A 1 183 ? 18.641 6.004 20.297 1 86.38 183 LEU A C 1
ATOM 1413 O O . LEU A 1 183 ? 19.484 5.156 20.578 1 86.38 183 LEU A O 1
ATOM 1417 N N . LYS A 1 184 ? 18.922 6.98 19.531 1 83.12 184 LYS A N 1
ATOM 1418 C CA . LYS A 1 184 ? 20.25 7.18 18.938 1 83.12 184 LYS A CA 1
ATOM 1419 C C . LYS A 1 184 ? 21.266 7.562 20 1 83.12 184 LYS A C 1
ATOM 1421 O O . LYS A 1 184 ? 22.469 7.34 19.828 1 83.12 184 LYS A O 1
ATOM 1426 N N . SER A 1 185 ? 20.797 8.148 21.031 1 82.44 185 SER A N 1
ATOM 1427 C CA . SER A 1 185 ? 21.688 8.578 22.109 1 82.44 185 SER A CA 1
ATOM 1428 C C . SER A 1 185 ? 22.031 7.414 23.031 1 82.44 185 SER A C 1
ATOM 1430 O O . SER A 1 185 ? 23 7.484 23.797 1 82.44 185 SER A O 1
ATOM 1432 N N . LEU A 1 186 ? 21.234 6.395 22.906 1 83.5 186 LEU A N 1
ATOM 1433 C CA . LEU A 1 186 ? 21.484 5.234 23.75 1 83.5 186 LEU A CA 1
ATOM 1434 C C . LEU A 1 186 ? 22.703 4.457 23.25 1 83.5 186 LEU A C 1
ATOM 1436 O O . LEU A 1 186 ? 22.875 4.258 22.047 1 83.5 186 LEU A O 1
ATOM 1440 N N . PRO A 1 187 ? 23.641 4.086 24.188 1 75.38 187 PRO A N 1
ATOM 1441 C CA . PRO A 1 187 ? 24.875 3.396 23.859 1 75.38 187 PRO A CA 1
ATOM 1442 C C . PRO A 1 187 ? 24.656 2.129 23.031 1 75.38 187 PRO A C 1
ATOM 1444 O O . PR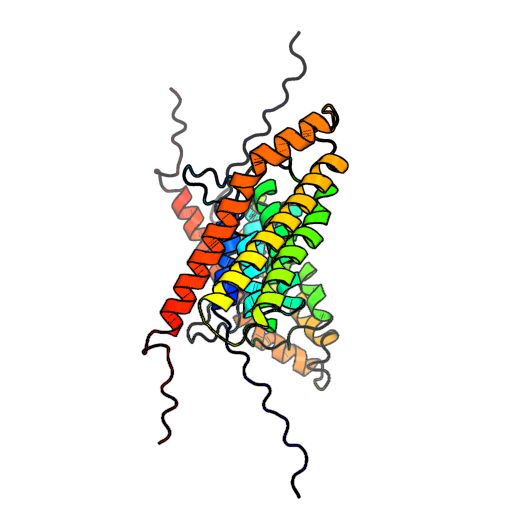O A 1 187 ? 25.5 1.748 22.219 1 75.38 187 PRO A O 1
ATOM 1447 N N . VAL A 1 188 ? 23.594 1.459 23.25 1 67.38 188 VAL A N 1
ATOM 1448 C CA . VAL A 1 188 ? 23.328 0.203 22.547 1 67.38 188 VAL A CA 1
ATOM 1449 C C . VAL A 1 188 ? 23.219 0.457 21.047 1 67.38 188 VAL A C 1
ATOM 1451 O O . VAL A 1 188 ? 23.625 -0.379 20.234 1 67.38 188 VAL A O 1
ATOM 1454 N N . PHE A 1 189 ? 22.781 1.532 20.719 1 58.97 189 PHE A N 1
ATOM 1455 C CA . PHE A 1 189 ? 22.609 1.855 19.312 1 58.97 189 PHE A CA 1
ATOM 1456 C C . PHE A 1 189 ? 23.734 2.75 18.812 1 58.97 189 PHE A C 1
ATOM 1458 O O . PHE A 1 189 ? 23.875 2.994 17.625 1 58.97 189 PHE A O 1
ATOM 1465 N N . SER A 1 190 ? 24.531 3.314 19.797 1 57.22 190 SER A N 1
ATOM 1466 C CA . SER A 1 190 ? 25.703 4.121 19.469 1 57.22 190 SER A CA 1
ATOM 1467 C C . SER A 1 190 ? 26.891 3.242 19.078 1 57.22 190 SER A C 1
ATOM 1469 O O . SER A 1 190 ? 27.281 2.359 19.844 1 57.22 190 SER A O 1
ATOM 1471 N N . GLU A 1 191 ? 27.016 2.586 18.031 1 50.94 191 GLU A N 1
ATOM 1472 C CA . GLU A 1 191 ? 28.188 1.833 17.594 1 50.94 191 GLU A CA 1
ATOM 1473 C C . GLU A 1 191 ? 29.484 2.498 18.062 1 50.94 191 GLU A C 1
ATOM 1475 O O . GLU A 1 191 ? 29.703 3.688 17.828 1 50.94 191 GLU A O 1
ATOM 1480 N N . ASP A 1 192 ? 30.109 2.066 19.188 1 45.09 192 ASP A N 1
ATOM 1481 C CA . ASP A 1 192 ? 31.5 2.275 19.578 1 45.09 192 ASP A CA 1
ATOM 1482 C C . ASP A 1 192 ? 32.438 2.076 18.406 1 45.09 192 ASP A C 1
ATOM 1484 O O . ASP A 1 192 ? 32.656 0.945 17.969 1 45.09 192 ASP A O 1
ATOM 1488 N N . HIS A 1 193 ? 32.438 2.77 17.391 1 39.94 193 HIS A N 1
ATOM 1489 C CA . HIS A 1 193 ? 33.625 2.783 16.578 1 39.94 193 HIS A CA 1
ATOM 1490 C C . HIS A 1 193 ? 34.875 3.09 17.406 1 39.94 193 HIS A C 1
ATOM 1492 O O . HIS A 1 193 ? 35.406 4.211 17.375 1 39.94 193 HIS A O 1
ATOM 1498 N N . LYS A 1 194 ? 35.031 2.846 18.641 1 38.56 194 LYS A N 1
ATOM 1499 C CA . LYS A 1 194 ? 36.406 2.857 19.156 1 38.56 194 LYS A CA 1
ATOM 1500 C C . LYS A 1 194 ? 37.281 1.861 18.391 1 38.56 194 LYS A C 1
ATOM 1502 O O . LYS A 1 194 ? 36.844 0.762 18.062 1 38.56 194 LYS A O 1
ATOM 1507 N N . GLY A 1 195 ? 38.375 2.303 17.641 1 32.62 195 GLY A N 1
ATOM 1508 C CA . GLY A 1 195 ? 39.531 1.666 17.031 1 32.62 195 GLY A CA 1
ATOM 1509 C C . GLY A 1 195 ? 40.094 0.552 17.875 1 32.62 195 GLY A C 1
ATOM 1510 O O . GLY A 1 195 ? 40.469 0.769 19.047 1 32.62 195 GLY A O 1
ATOM 1511 N N . ALA A 1 196 ? 40 -0.526 17.578 1 23.08 196 ALA A N 1
ATOM 1512 C CA . ALA A 1 196 ? 41.031 -1.514 17.891 1 23.08 196 ALA A CA 1
ATOM 1513 C C . ALA A 1 196 ? 42.281 -1.256 17.078 1 23.08 196 ALA A C 1
ATOM 1515 O O . ALA A 1 196 ? 42.219 -0.865 15.914 1 23.08 196 ALA A O 1
ATOM 1516 N N . MET B 1 1 ? -49.531 5.648 -4.98 1 19.3 1 MET B N 1
ATOM 1517 C CA . MET B 1 1 ? -48.875 5.434 -3.693 1 19.3 1 MET B CA 1
ATOM 1518 C C . MET B 1 1 ? -47.375 5.332 -3.861 1 19.3 1 MET B C 1
ATOM 1520 O O . MET B 1 1 ? -46.656 6.316 -3.686 1 19.3 1 MET B O 1
ATOM 1524 N N . ASN B 1 2 ? -46.656 4.055 -3.537 1 20.12 2 ASN B N 1
ATOM 1525 C CA . ASN B 1 2 ? -45.5 3.627 -2.738 1 20.12 2 ASN B CA 1
ATOM 1526 C C . ASN B 1 2 ? -44.25 3.553 -3.576 1 20.12 2 ASN B C 1
ATOM 1528 O O . ASN B 1 2 ? -43.906 2.502 -4.133 1 20.12 2 ASN B O 1
ATOM 1532 N N . ILE B 1 3 ? -43.844 4.406 -4.344 1 22.19 3 ILE B N 1
ATOM 1533 C CA . ILE B 1 3 ? -42.875 4.453 -5.438 1 22.19 3 ILE B CA 1
ATOM 1534 C C . ILE B 1 3 ? -41.531 3.885 -4.973 1 22.19 3 ILE B C 1
ATOM 1536 O O . ILE B 1 3 ? -41 2.988 -5.613 1 22.19 3 ILE B O 1
ATOM 1540 N N . ALA B 1 4 ? -40.562 4.855 -4.668 1 24.36 4 ALA B N 1
ATOM 1541 C CA . ALA B 1 4 ? -39.125 4.879 -4.871 1 24.36 4 ALA B CA 1
ATOM 1542 C C . ALA B 1 4 ? -38.406 4.016 -3.836 1 24.36 4 ALA B C 1
ATOM 1544 O O . ALA B 1 4 ? -38 4.504 -2.771 1 24.36 4 ALA B O 1
ATOM 1545 N N . GLN B 1 5 ? -38.812 2.959 -3.426 1 22.17 5 GLN B N 1
ATOM 1546 C CA . GLN B 1 5 ? -38.156 2.209 -2.363 1 22.17 5 GLN B CA 1
ATOM 1547 C C . GLN B 1 5 ? -36.688 1.971 -2.693 1 22.17 5 GLN B C 1
ATOM 1549 O O . GLN B 1 5 ? -36.344 1.17 -3.572 1 22.17 5 GLN B O 1
ATOM 1554 N N . ARG B 1 6 ? -35.875 3.047 -2.721 1 26.8 6 ARG B N 1
ATOM 1555 C CA . ARG B 1 6 ? -34.438 2.982 -2.863 1 26.8 6 ARG B CA 1
ATOM 1556 C C . ARG B 1 6 ? -33.844 1.818 -2.064 1 26.8 6 ARG B C 1
ATOM 1558 O O . ARG B 1 6 ? -34.094 1.689 -0.867 1 26.8 6 ARG B O 1
ATOM 1565 N N . LEU B 1 7 ? -33.75 0.697 -2.637 1 26.69 7 LEU B N 1
ATOM 1566 C CA . LEU B 1 7 ? -33.094 -0.458 -2.01 1 26.69 7 LEU B CA 1
ATOM 1567 C C . LEU B 1 7 ? -31.891 -0.034 -1.187 1 26.69 7 LEU B C 1
ATOM 1569 O O . LEU B 1 7 ? -31.109 0.822 -1.613 1 26.69 7 LEU B O 1
ATOM 1573 N N . PRO B 1 8 ? -31.938 -0.097 0.168 1 29.03 8 PRO B N 1
ATOM 1574 C CA . PRO B 1 8 ? -30.844 0.262 1.072 1 29.03 8 PRO B CA 1
ATOM 1575 C C . PRO B 1 8 ? -29.484 -0.16 0.541 1 29.03 8 PRO B C 1
ATOM 1577 O O . PRO B 1 8 ? -29.344 -1.234 -0.05 1 29.03 8 PRO B O 1
ATOM 1580 N N . VAL B 1 9 ? -28.781 0.678 -0.126 1 31.27 9 VAL B N 1
ATOM 1581 C CA . VAL B 1 9 ? -27.359 0.386 -0.314 1 31.27 9 VAL B CA 1
ATOM 1582 C C . VAL B 1 9 ? -26.844 -0.44 0.861 1 31.27 9 VAL B C 1
ATOM 1584 O O . VAL B 1 9 ? -26.828 0.034 1.999 1 31.27 9 VAL B O 1
ATOM 1587 N N . GLN B 1 10 ? -27.203 -1.69 1.013 1 30.22 10 GLN B N 1
ATOM 1588 C CA . GLN B 1 10 ? -26.625 -2.664 1.94 1 30.22 10 GLN B CA 1
ATOM 1589 C C . GLN B 1 10 ? -25.203 -2.289 2.322 1 30.22 10 GLN B C 1
ATOM 1591 O O . GLN B 1 10 ? -24.391 -1.926 1.462 1 30.22 10 GLN B O 1
ATOM 1596 N N . ASN B 1 11 ? -24.875 -1.751 3.559 1 34.31 11 ASN B N 1
ATOM 1597 C CA . ASN B 1 11 ? -23.641 -1.604 4.32 1 34.31 11 ASN B CA 1
ATOM 1598 C C . ASN B 1 11 ? -22.578 -2.607 3.873 1 34.31 11 ASN B C 1
ATOM 1600 O O . ASN B 1 11 ? -22.734 -3.811 4.09 1 34.31 11 ASN B O 1
ATOM 1604 N N . LEU B 1 12 ? -22.203 -2.654 2.785 1 37.59 12 LEU B N 1
ATOM 1605 C CA . LEU B 1 12 ? -21.141 -3.617 2.525 1 37.59 12 LEU B CA 1
ATOM 1606 C C . LEU B 1 12 ? -20.188 -3.709 3.715 1 37.59 12 LEU B C 1
ATOM 1608 O O . LEU B 1 12 ? -19.547 -2.721 4.078 1 37.59 12 LEU B O 1
ATOM 1612 N N . PRO B 1 13 ? -20.5 -4.461 4.746 1 41.28 13 PRO B N 1
ATOM 1613 C CA . PRO B 1 13 ? -19.641 -4.719 5.898 1 41.28 13 PRO B CA 1
ATOM 1614 C C . PRO B 1 13 ? -18.156 -4.57 5.562 1 41.28 13 PRO B C 1
ATOM 1616 O O . PRO B 1 13 ? -17.766 -4.715 4.398 1 41.28 13 PRO B O 1
ATOM 1619 N N . ILE B 1 14 ? -17.328 -3.844 6.305 1 49.31 14 ILE B N 1
ATOM 1620 C CA . ILE B 1 14 ? -15.883 -3.912 6.445 1 49.31 14 ILE B CA 1
ATOM 1621 C C . ILE B 1 14 ? -15.383 -5.281 5.984 1 49.31 14 ILE B C 1
ATOM 1623 O O . ILE B 1 14 ? -15.805 -6.312 6.512 1 49.31 14 ILE B O 1
ATOM 1627 N N . GLN B 1 15 ? -15.117 -5.719 4.738 1 70.94 15 GLN B N 1
ATOM 1628 C CA . GLN B 1 15 ? -14.797 -7.125 4.52 1 70.94 15 GLN B CA 1
ATOM 1629 C C . GLN B 1 15 ? -13.43 -7.477 5.102 1 70.94 15 GLN B C 1
ATOM 1631 O O . GLN B 1 15 ? -12.406 -7.328 4.434 1 70.94 15 GLN B O 1
ATOM 1636 N N . PRO B 1 16 ? -13.234 -7.543 6.539 1 78.19 16 PRO B N 1
ATOM 1637 C CA . PRO B 1 16 ? -12 -7.965 7.203 1 78.19 16 PRO B CA 1
ATOM 1638 C C . PRO B 1 16 ? -11.203 -8.977 6.383 1 78.19 16 PRO B C 1
ATOM 1640 O O . PRO B 1 16 ? -9.969 -8.984 6.434 1 78.19 16 PRO B O 1
ATOM 1643 N N . GLY B 1 17 ? -11.891 -9.656 5.582 1 87.25 17 GLY B N 1
ATOM 1644 C CA . GLY B 1 17 ? -11.219 -10.633 4.742 1 87.25 17 GLY B CA 1
ATOM 1645 C C . GLY B 1 17 ? -10.336 -10 3.68 1 87.25 17 GLY B C 1
ATOM 1646 O O . GLY B 1 17 ? -9.25 -10.5 3.391 1 87.25 17 GLY B O 1
ATOM 1647 N N . ALA B 1 18 ? -10.836 -8.906 3.139 1 89.88 18 ALA B N 1
ATOM 1648 C CA . ALA B 1 18 ? -10.07 -8.211 2.107 1 89.88 18 ALA B CA 1
ATOM 1649 C C . ALA B 1 18 ? -8.773 -7.637 2.678 1 89.88 18 ALA B C 1
ATOM 1651 O O . ALA B 1 18 ? -7.711 -7.773 2.074 1 89.88 18 ALA B O 1
ATOM 1652 N N . ILE B 1 19 ? -8.875 -7.039 3.836 1 88.25 19 ILE B N 1
ATOM 1653 C CA . ILE B 1 19 ? -7.707 -6.457 4.496 1 88.25 19 ILE B CA 1
ATOM 1654 C C . ILE B 1 19 ? -6.723 -7.566 4.863 1 88.25 19 ILE B C 1
ATOM 1656 O O . ILE B 1 19 ? -5.512 -7.402 4.703 1 88.25 19 ILE B O 1
ATOM 1660 N N . ALA B 1 20 ? -7.258 -8.625 5.371 1 91.62 20 ALA B N 1
ATOM 1661 C CA . ALA B 1 20 ? -6.402 -9.75 5.75 1 91.62 20 ALA B CA 1
ATOM 1662 C C . ALA B 1 20 ? -5.621 -10.273 4.547 1 91.62 20 ALA B C 1
ATOM 1664 O O . ALA B 1 20 ? -4.434 -10.578 4.656 1 91.62 20 ALA B O 1
ATOM 1665 N N . LEU B 1 21 ? -6.289 -10.367 3.432 1 94.88 21 LEU B N 1
ATOM 1666 C CA . LEU B 1 21 ? -5.625 -10.828 2.219 1 94.88 21 LEU B CA 1
ATOM 1667 C C . LEU B 1 21 ? -4.555 -9.844 1.772 1 94.88 21 LEU B C 1
ATOM 1669 O O . LEU B 1 21 ? -3.457 -10.25 1.381 1 94.88 21 LEU B O 1
ATOM 1673 N N . MET B 1 22 ? -4.891 -8.555 1.825 1 94.06 22 MET B N 1
ATOM 1674 C CA . MET B 1 22 ? -3.936 -7.52 1.443 1 94.06 22 MET B CA 1
ATOM 1675 C C . MET B 1 22 ? -2.715 -7.539 2.357 1 94.06 22 MET B C 1
ATOM 1677 O O . MET B 1 22 ? -1.582 -7.414 1.893 1 94.06 22 MET B O 1
ATOM 1681 N N . LEU B 1 23 ? -2.957 -7.691 3.654 1 91.06 23 LEU B N 1
ATOM 1682 C CA . LEU B 1 23 ? -1.862 -7.754 4.617 1 91.06 23 LEU B CA 1
ATOM 1683 C C . LEU B 1 23 ? -1.008 -8.992 4.391 1 91.06 23 LEU B C 1
ATOM 1685 O O . LEU B 1 23 ? 0.217 -8.945 4.523 1 91.06 23 LEU B O 1
ATOM 1689 N N . LEU B 1 24 ? -1.646 -10.109 4.094 1 93.25 24 LEU B N 1
ATOM 1690 C CA . LEU B 1 24 ? -0.922 -11.344 3.801 1 93.25 24 LEU B CA 1
ATOM 1691 C C . LEU B 1 24 ? 0.002 -11.156 2.602 1 93.25 24 LEU B C 1
ATOM 1693 O O . LEU B 1 24 ? 1.162 -11.57 2.637 1 93.25 24 LEU B O 1
ATOM 1697 N N . MET B 1 25 ? -0.534 -10.547 1.558 1 94.81 25 MET B N 1
ATOM 1698 C CA . MET B 1 25 ? 0.297 -10.305 0.382 1 94.81 25 MET B CA 1
ATOM 1699 C C . MET B 1 25 ? 1.462 -9.383 0.719 1 94.81 25 MET B C 1
ATOM 1701 O O . MET B 1 25 ? 2.596 -9.625 0.304 1 94.81 25 MET B O 1
ATOM 1705 N N . ALA B 1 26 ? 1.165 -8.383 1.456 1 90.69 26 ALA B N 1
ATOM 1706 C CA . ALA B 1 26 ? 2.215 -7.449 1.857 1 90.69 26 ALA B CA 1
ATOM 1707 C C . ALA B 1 26 ? 3.289 -8.156 2.68 1 90.69 26 ALA B C 1
ATOM 1709 O O . ALA B 1 26 ? 4.48 -7.891 2.516 1 90.69 26 ALA B O 1
ATOM 1710 N N . ALA B 1 27 ? 2.938 -9.055 3.494 1 88.38 27 ALA B N 1
ATOM 1711 C CA . ALA B 1 27 ? 3.848 -9.742 4.41 1 88.38 27 ALA B CA 1
ATOM 1712 C C . ALA B 1 27 ? 4.688 -10.781 3.676 1 88.38 27 ALA B C 1
ATOM 1714 O O . ALA B 1 27 ? 5.785 -11.125 4.117 1 88.38 27 ALA B O 1
ATOM 1715 N N . THR B 1 28 ? 4.188 -11.211 2.586 1 90.94 28 THR B N 1
ATOM 1716 C CA . THR B 1 28 ? 4.84 -12.367 1.986 1 90.94 28 THR B CA 1
ATOM 1717 C C . THR B 1 28 ? 5.488 -11.992 0.658 1 90.94 28 THR B C 1
ATOM 1719 O O . THR B 1 28 ? 6.336 -12.734 0.149 1 90.94 28 THR B O 1
ATOM 1722 N N . ARG B 1 29 ? 4.992 -10.961 -0.052 1 87.31 29 ARG B N 1
ATOM 1723 C CA . ARG B 1 29 ? 5.473 -10.633 -1.389 1 87.31 29 ARG B CA 1
ATOM 1724 C C . ARG B 1 29 ? 6.891 -10.07 -1.336 1 87.31 29 ARG B C 1
ATOM 1726 O O . ARG B 1 29 ? 7.555 -9.945 -2.367 1 87.31 29 ARG B O 1
ATOM 1733 N N . SER B 1 30 ? 7.449 -10.141 -0.081 1 70.88 30 SER B N 1
ATOM 1734 C CA . SER B 1 30 ? 8.828 -9.68 0.044 1 70.88 30 SER B CA 1
ATOM 1735 C C . SER B 1 30 ? 9.812 -10.828 -0.151 1 70.88 30 SER B C 1
ATOM 1737 O O . SER B 1 30 ? 9.578 -11.938 0.328 1 70.88 30 SER B O 1
ATOM 1739 N N . SER B 1 31 ? 10.125 -11.188 -1.502 1 58.53 31 SER B N 1
ATOM 1740 C CA . SER B 1 31 ? 11.016 -12.336 -1.627 1 58.53 31 SER B CA 1
ATOM 1741 C C . SER B 1 31 ? 11.984 -12.414 -0.452 1 58.53 31 SER B C 1
ATOM 1743 O O . SER B 1 31 ? 12.328 -13.508 0.007 1 58.53 31 SER B O 1
ATOM 1745 N N . HIS B 1 32 ? 12.914 -11.438 -0.245 1 47.84 32 HIS B N 1
ATOM 1746 C CA . HIS B 1 32 ? 14.125 -11.523 0.554 1 47.84 32 HIS B CA 1
ATOM 1747 C C . HIS B 1 32 ? 14.078 -10.578 1.745 1 47.84 32 HIS B C 1
ATOM 1749 O O . HIS B 1 32 ? 14.75 -9.547 1.751 1 47.84 32 HIS B O 1
ATOM 1755 N N . ILE B 1 33 ? 12.859 -10.438 2.293 1 46.03 33 ILE B N 1
ATOM 1756 C CA . ILE B 1 33 ? 13.18 -9.609 3.451 1 46.03 33 ILE B CA 1
ATOM 1757 C C . ILE B 1 33 ? 14.266 -10.281 4.281 1 46.03 33 ILE B C 1
ATOM 1759 O O . ILE B 1 33 ? 14.086 -11.406 4.766 1 46.03 33 ILE B O 1
ATOM 1763 N N . GLY B 1 34 ? 15.438 -10.297 3.904 1 45.88 34 GLY B N 1
ATOM 1764 C CA . GLY B 1 34 ? 16.703 -10.672 4.523 1 45.88 34 GLY B CA 1
ATOM 1765 C C . GLY B 1 34 ? 16.531 -11.586 5.723 1 45.88 34 GLY B C 1
ATOM 1766 O O . GLY B 1 34 ? 17.453 -11.75 6.52 1 45.88 34 GLY B O 1
ATOM 1767 N N . THR B 1 35 ? 15.258 -11.898 6.027 1 48.97 35 THR B N 1
ATOM 1768 C CA . THR B 1 35 ? 15.219 -12.789 7.184 1 48.97 35 THR B CA 1
ATOM 1769 C C . THR B 1 35 ? 15.367 -14.242 6.746 1 48.97 35 THR B C 1
ATOM 1771 O O . THR B 1 35 ? 15.039 -14.594 5.609 1 48.97 35 THR B O 1
ATOM 1774 N N . PRO B 1 36 ? 16.109 -14.93 7.508 1 51.75 36 PRO B N 1
ATOM 1775 C CA . PRO B 1 36 ? 16.281 -16.359 7.25 1 51.75 36 PRO B CA 1
ATOM 1776 C C . PRO B 1 36 ? 14.961 -17.078 7.027 1 51.75 36 PRO B C 1
ATOM 1778 O O . PRO B 1 36 ? 14.938 -18.172 6.461 1 51.75 36 PRO B O 1
ATOM 1781 N N . PHE B 1 37 ? 13.898 -16.5 7.5 1 54.03 37 PHE B N 1
ATOM 1782 C CA . PHE B 1 37 ? 12.625 -17.203 7.363 1 54.03 37 PHE B CA 1
ATOM 1783 C C . PHE B 1 37 ? 11.766 -16.547 6.289 1 54.03 37 PHE B C 1
ATOM 1785 O O . PHE B 1 37 ? 11.109 -15.531 6.543 1 54.03 37 PHE B O 1
ATOM 1792 N N . GLN B 1 38 ? 12.109 -16.719 5.059 1 65.19 38 GLN B N 1
ATOM 1793 C CA . GLN B 1 38 ? 11.375 -16.125 3.949 1 65.19 38 GLN B CA 1
ATOM 1794 C C . GLN B 1 38 ? 10.094 -16.891 3.656 1 65.19 38 GLN B C 1
ATOM 1796 O O . GLN B 1 38 ? 10.133 -18.094 3.389 1 65.19 38 GLN B O 1
ATOM 1801 N N . LEU B 1 39 ? 8.914 -16.328 4.027 1 77.25 39 LEU B N 1
ATOM 1802 C CA . LEU B 1 39 ? 7.645 -16.922 3.613 1 77.25 39 LEU B CA 1
ATOM 1803 C C . LEU B 1 39 ? 7.484 -16.844 2.098 1 77.25 39 LEU B C 1
ATOM 1805 O O . LEU B 1 39 ? 7.859 -15.852 1.477 1 77.25 39 LEU B O 1
ATOM 1809 N N . PRO B 1 40 ? 7.055 -18.062 1.565 1 87.31 40 PRO B N 1
ATOM 1810 C CA . PRO B 1 40 ? 6.762 -18 0.132 1 87.31 40 PRO B CA 1
ATOM 1811 C C . PRO B 1 40 ? 5.711 -16.953 -0.211 1 87.31 40 PRO B C 1
ATOM 1813 O O . PRO B 1 40 ? 4.887 -16.594 0.636 1 87.31 40 PRO B O 1
ATOM 1816 N N . ASP B 1 41 ? 5.762 -16.375 -1.36 1 92 41 ASP B N 1
ATOM 1817 C CA . ASP B 1 41 ? 4.832 -15.375 -1.855 1 92 41 ASP B CA 1
ATOM 1818 C C . ASP B 1 41 ? 3.416 -15.938 -1.971 1 92 41 ASP B C 1
ATOM 1820 O O . ASP B 1 41 ? 3.207 -16.969 -2.594 1 92 41 ASP B O 1
ATOM 1824 N N . ALA B 1 42 ? 2.529 -15.266 -1.414 1 95.12 42 ALA B N 1
ATOM 1825 C CA . ALA B 1 42 ? 1.144 -15.719 -1.41 1 95.12 42 ALA B CA 1
ATOM 1826 C C . ALA B 1 42 ? 0.321 -14.992 -2.467 1 95.12 42 ALA B C 1
ATOM 1828 O O . ALA B 1 42 ? -0.897 -15.164 -2.547 1 95.12 42 ALA B O 1
ATOM 1829 N N . SER B 1 43 ? 0.878 -14.227 -3.34 1 96.81 43 SER B N 1
ATOM 1830 C CA . SER B 1 43 ? 0.152 -13.305 -4.211 1 96.81 43 SER B CA 1
ATOM 1831 C C . SER B 1 43 ? -0.855 -14.055 -5.082 1 96.81 43 SER B C 1
ATOM 1833 O O . SER B 1 43 ? -2.021 -13.656 -5.168 1 96.81 43 SER B O 1
ATOM 1835 N N . LEU B 1 44 ? -0.429 -15.172 -5.68 1 97.94 44 LEU B N 1
ATOM 1836 C CA . LEU B 1 44 ? -1.333 -15.914 -6.555 1 97.94 44 LEU B CA 1
ATOM 1837 C C . LEU B 1 44 ? -2.543 -16.422 -5.777 1 97.94 44 LEU B C 1
ATOM 1839 O O . LEU B 1 44 ? -3.676 -16.328 -6.25 1 97.94 44 LEU B O 1
ATOM 1843 N N . ALA B 1 45 ? -2.268 -16.938 -4.609 1 98.19 45 ALA B N 1
ATOM 1844 C CA . ALA B 1 45 ? -3.355 -17.422 -3.762 1 98.19 45 ALA B CA 1
ATOM 1845 C C . ALA B 1 45 ? -4.285 -16.281 -3.359 1 98.19 45 ALA B C 1
ATOM 1847 O O . ALA B 1 45 ? -5.508 -16.438 -3.367 1 98.19 45 ALA B O 1
ATOM 1848 N N . VAL B 1 46 ? -3.738 -15.148 -3.029 1 97.94 46 VAL B N 1
ATOM 1849 C CA . VAL B 1 46 ? -4.5 -13.977 -2.613 1 97.94 46 VAL B CA 1
ATOM 1850 C C . VAL B 1 46 ? -5.43 -13.531 -3.742 1 97.94 46 VAL B C 1
ATOM 1852 O O . VAL B 1 46 ? -6.617 -13.289 -3.52 1 97.94 46 VAL B O 1
ATOM 1855 N N . PHE B 1 47 ? -4.914 -13.484 -4.977 1 98.56 47 PHE B N 1
ATOM 1856 C CA . PHE B 1 47 ? -5.727 -13.07 -6.113 1 98.56 47 PHE B CA 1
ATOM 1857 C C . PHE B 1 47 ? -6.836 -14.078 -6.387 1 98.56 47 PHE B C 1
ATOM 1859 O O . PHE B 1 47 ? -7.965 -13.695 -6.707 1 98.56 47 PHE B O 1
ATOM 1866 N N . PHE B 1 48 ? -6.586 -15.375 -6.305 1 98.62 48 PHE B N 1
ATOM 1867 C CA . PHE B 1 48 ? -7.594 -16.406 -6.52 1 98.62 48 PHE B CA 1
ATOM 1868 C C . PHE B 1 48 ? -8.711 -16.297 -5.488 1 98.62 48 PHE B C 1
ATOM 1870 O O . PHE B 1 48 ? -9.891 -16.266 -5.848 1 98.62 48 PHE B O 1
ATOM 1877 N N . LEU B 1 49 ? -8.328 -16.172 -4.195 1 97.62 49 LEU B N 1
ATOM 1878 C CA . LEU B 1 49 ? -9.305 -16.125 -3.113 1 97.62 49 LEU B CA 1
ATOM 1879 C C . LEU B 1 49 ? -10.094 -14.812 -3.156 1 97.62 49 LEU B C 1
ATOM 1881 O O . LEU B 1 49 ? -11.281 -14.789 -2.824 1 97.62 49 LEU B O 1
ATOM 1885 N N . ALA B 1 50 ? -9.406 -13.742 -3.5 1 96.88 50 ALA B N 1
ATOM 1886 C CA . ALA B 1 50 ? -10.094 -12.469 -3.672 1 96.88 50 ALA B CA 1
ATOM 1887 C C . ALA B 1 50 ? -11.141 -12.555 -4.781 1 96.88 50 ALA B C 1
ATOM 1889 O O . ALA B 1 50 ? -12.227 -11.984 -4.664 1 96.88 50 ALA B O 1
ATOM 1890 N N . GLY B 1 51 ? -10.773 -13.211 -5.867 1 96.88 51 GLY B N 1
ATOM 1891 C CA . GLY B 1 51 ? -11.75 -13.453 -6.914 1 96.88 51 GLY B CA 1
ATOM 1892 C C . GLY B 1 51 ? -12.906 -14.328 -6.457 1 96.88 51 GLY B C 1
ATOM 1893 O O . GLY B 1 51 ? -14.055 -14.094 -6.84 1 96.88 51 GLY B O 1
ATOM 1894 N N . LEU B 1 52 ? -12.617 -15.258 -5.676 1 95.94 52 LEU B N 1
ATOM 1895 C CA . LEU B 1 52 ? -13.594 -16.219 -5.176 1 95.94 52 LEU B CA 1
ATOM 1896 C C . LEU B 1 52 ? -14.586 -15.539 -4.234 1 95.94 52 LEU B C 1
ATOM 1898 O O . LEU B 1 52 ? -15.797 -15.758 -4.332 1 95.94 52 LEU B O 1
ATOM 1902 N N . TRP B 1 53 ? -14.109 -14.664 -3.355 1 93.62 53 TRP B N 1
ATOM 1903 C CA . TRP B 1 53 ? -14.945 -14.195 -2.256 1 93.62 53 TRP B CA 1
ATOM 1904 C C . TRP B 1 53 ? -15.453 -12.781 -2.52 1 93.62 53 TRP B C 1
ATOM 1906 O O . TRP B 1 53 ? -16.516 -12.391 -2.025 1 93.62 53 TRP B O 1
ATOM 1916 N N . PHE B 1 54 ? -14.75 -11.953 -3.197 1 90.56 54 PHE B N 1
ATOM 1917 C CA . PHE B 1 54 ? -15.117 -10.547 -3.311 1 90.56 54 PHE B CA 1
ATOM 1918 C C . PHE B 1 54 ? -15.383 -10.18 -4.762 1 90.56 54 PHE B C 1
ATOM 1920 O O . PHE B 1 54 ? -16.375 -9.5 -5.062 1 90.56 54 PHE B O 1
ATOM 1927 N N . GLY B 1 55 ? -14.539 -10.703 -5.594 1 90.38 55 GLY B N 1
ATOM 1928 C CA . GLY B 1 55 ? -14.688 -10.336 -6.992 1 90.38 55 GLY B CA 1
ATOM 1929 C C . GLY B 1 55 ? -14.562 -8.844 -7.234 1 90.38 55 GLY B C 1
ATOM 1930 O O . GLY B 1 55 ? -13.867 -8.141 -6.496 1 90.38 55 GLY B O 1
ATOM 1931 N N . GLY B 1 56 ? -15.062 -8.375 -8.461 1 90 56 GLY B N 1
ATOM 1932 C CA . GLY B 1 56 ? -15.055 -6.961 -8.812 1 90 56 GLY B CA 1
ATOM 1933 C C . GLY B 1 56 ? -13.727 -6.5 -9.383 1 90 56 GLY B C 1
ATOM 1934 O O . GLY B 1 56 ? -12.664 -6.855 -8.867 1 90 56 GLY B O 1
ATOM 1935 N N . ASN B 1 57 ? -13.773 -5.668 -10.312 1 92.44 57 ASN B N 1
ATOM 1936 C CA . ASN B 1 57 ? -12.586 -5.188 -11.016 1 92.44 57 ASN B CA 1
ATOM 1937 C C . ASN B 1 57 ? -11.805 -4.184 -10.172 1 92.44 57 ASN B C 1
ATOM 1939 O O . ASN B 1 57 ? -10.594 -4.055 -10.312 1 92.44 57 ASN B O 1
ATOM 1943 N N . ARG B 1 58 ? -12.523 -3.471 -9.25 1 91.5 58 ARG B N 1
ATOM 1944 C CA . ARG B 1 58 ? -11.852 -2.48 -8.414 1 91.5 58 ARG B CA 1
ATOM 1945 C C . ARG B 1 58 ? -10.883 -3.15 -7.441 1 91.5 58 ARG B C 1
ATOM 1947 O O . ARG B 1 58 ? -9.758 -2.682 -7.258 1 91.5 58 ARG B O 1
ATOM 1954 N N . PHE B 1 59 ? -11.367 -4.223 -6.84 1 93.56 59 PHE B N 1
ATOM 1955 C CA . PHE B 1 59 ? -10.492 -4.906 -5.895 1 93.56 59 PHE B CA 1
ATOM 1956 C C . PHE B 1 59 ? -9.32 -5.559 -6.613 1 93.56 59 PHE B C 1
ATOM 1958 O O . PHE B 1 59 ? -8.203 -5.598 -6.086 1 93.56 59 PHE B O 1
ATOM 1965 N N . PHE B 1 60 ? -9.594 -6.09 -7.809 1 97 60 PHE B N 1
ATOM 1966 C CA . PHE B 1 60 ? -8.516 -6.621 -8.633 1 97 60 PHE B CA 1
ATOM 1967 C C . PHE B 1 60 ? -7.445 -5.559 -8.875 1 97 60 PHE B C 1
ATOM 1969 O O . PHE B 1 60 ? -6.254 -5.816 -8.695 1 97 60 PHE B O 1
ATOM 1976 N N . ALA B 1 61 ? -7.867 -4.34 -9.242 1 96 61 ALA B N 1
ATOM 1977 C CA . ALA B 1 61 ? -6.953 -3.236 -9.523 1 96 61 ALA B CA 1
ATOM 1978 C C . ALA B 1 61 ? -6.18 -2.834 -8.273 1 96 61 ALA B C 1
ATOM 1980 O O . ALA B 1 61 ? -4.988 -2.52 -8.344 1 96 61 ALA B O 1
ATOM 1981 N N . VAL B 1 62 ? -6.859 -2.846 -7.156 1 95.31 62 VAL B N 1
ATOM 1982 C CA . VAL B 1 62 ? -6.227 -2.475 -5.895 1 95.31 62 VAL B CA 1
ATOM 1983 C C . VAL B 1 62 ? -5.117 -3.46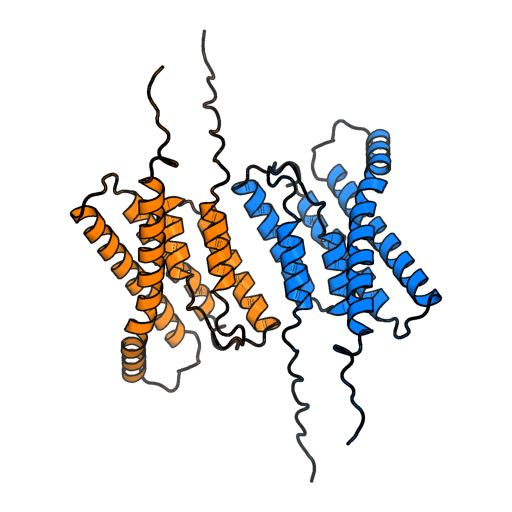7 -5.559 1 95.31 62 VAL B C 1
ATOM 1985 O O . VAL B 1 62 ? -4.02 -3.068 -5.164 1 95.31 62 VAL B O 1
ATOM 1988 N N . LEU B 1 63 ? -5.422 -4.723 -5.715 1 97.19 63 LEU B N 1
ATOM 1989 C CA . LEU B 1 63 ? -4.43 -5.75 -5.422 1 97.19 63 LEU B CA 1
ATOM 1990 C C . LEU B 1 63 ? -3.24 -5.645 -6.371 1 97.19 63 LEU B C 1
ATOM 1992 O O . LEU B 1 63 ? -2.094 -5.836 -5.961 1 97.19 63 LEU B O 1
ATOM 1996 N N . LEU B 1 64 ? -3.529 -5.352 -7.641 1 97.94 64 LEU B N 1
ATOM 1997 C CA . LEU B 1 64 ? -2.451 -5.156 -8.602 1 97.94 64 LEU B CA 1
ATOM 1998 C C . LEU B 1 64 ? -1.564 -3.984 -8.195 1 97.94 64 LEU B C 1
ATOM 2000 O O . LEU B 1 64 ? -0.336 -4.094 -8.219 1 97.94 64 LEU B O 1
ATOM 2004 N N . ALA B 1 65 ? -2.211 -2.885 -7.832 1 96.38 65 ALA B N 1
ATOM 2005 C CA . ALA B 1 65 ? -1.469 -1.701 -7.41 1 96.38 65 ALA B CA 1
ATOM 2006 C C . ALA B 1 65 ? -0.64 -1.989 -6.164 1 96.38 65 ALA B C 1
ATOM 2008 O O . ALA B 1 65 ? 0.505 -1.545 -6.055 1 96.38 65 ALA B O 1
ATOM 2009 N N . GLU B 1 66 ? -1.235 -2.676 -5.23 1 95.62 66 GLU B N 1
ATOM 2010 C CA . GLU B 1 66 ? -0.525 -3.057 -4.016 1 95.62 66 GLU B CA 1
ATOM 2011 C C . GLU B 1 66 ? 0.706 -3.898 -4.332 1 95.62 66 GLU B C 1
ATOM 2013 O O . GLU B 1 66 ? 1.791 -3.648 -3.803 1 95.62 66 GLU B O 1
ATOM 2018 N N . ALA B 1 67 ? 0.535 -4.863 -5.172 1 95.88 67 ALA B N 1
ATOM 2019 C CA . ALA B 1 67 ? 1.648 -5.727 -5.551 1 95.88 67 ALA B CA 1
ATOM 2020 C C . ALA B 1 67 ? 2.783 -4.918 -6.172 1 95.88 67 ALA B C 1
ATOM 2022 O O . ALA B 1 67 ? 3.947 -5.082 -5.801 1 95.88 67 ALA B O 1
ATOM 2023 N N . ALA B 1 68 ? 2.447 -4.07 -7.105 1 94.69 68 ALA B N 1
ATOM 2024 C CA . ALA B 1 68 ? 3.447 -3.244 -7.777 1 94.69 68 ALA B CA 1
ATOM 2025 C C . ALA B 1 68 ? 4.156 -2.326 -6.785 1 94.69 68 ALA B C 1
ATOM 2027 O O . ALA B 1 68 ? 5.371 -2.143 -6.859 1 94.69 68 ALA B O 1
ATOM 2028 N N . LEU B 1 69 ? 3.346 -1.763 -5.902 1 93.69 69 LEU B N 1
ATOM 2029 C CA . LEU B 1 69 ? 3.914 -0.867 -4.898 1 93.69 69 LEU B CA 1
ATOM 2030 C C . LEU B 1 69 ? 4.879 -1.614 -3.986 1 93.69 69 LEU B C 1
ATOM 2032 O O . LEU B 1 69 ? 5.977 -1.128 -3.707 1 93.69 69 LEU B O 1
ATOM 2036 N N . ILE B 1 70 ? 4.523 -2.764 -3.529 1 92.25 70 ILE B N 1
ATOM 2037 C CA . ILE B 1 70 ? 5.379 -3.566 -2.662 1 92.25 70 ILE B CA 1
ATOM 2038 C C . ILE B 1 70 ? 6.672 -3.916 -3.396 1 92.25 70 ILE B C 1
ATOM 2040 O O . ILE B 1 70 ? 7.766 -3.764 -2.848 1 92.25 70 ILE B O 1
ATOM 2044 N N . ASP B 1 71 ? 6.543 -4.363 -4.645 1 91.62 71 ASP B N 1
ATOM 2045 C CA . ASP B 1 71 ? 7.727 -4.703 -5.43 1 91.62 71 ASP B CA 1
ATOM 2046 C C . ASP B 1 71 ? 8.664 -3.506 -5.559 1 91.62 71 ASP B C 1
ATOM 2048 O O . ASP B 1 71 ? 9.883 -3.643 -5.406 1 91.62 71 ASP B O 1
ATOM 2052 N N . PHE B 1 72 ? 8.188 -2.393 -5.867 1 89.69 72 PHE B N 1
ATOM 2053 C CA . PHE B 1 72 ? 9 -1.188 -6 1 89.69 72 PHE B CA 1
ATOM 2054 C C . PHE B 1 72 ? 9.711 -0.869 -4.691 1 89.69 72 PHE B C 1
ATOM 2056 O O . PHE B 1 72 ? 10.914 -0.577 -4.688 1 89.69 72 PHE B O 1
ATOM 2063 N N . VAL B 1 73 ? 8.953 -0.916 -3.596 1 88 73 VAL B N 1
ATOM 2064 C CA . VAL B 1 73 ? 9.492 -0.554 -2.287 1 88 73 VAL B CA 1
ATOM 2065 C C . VAL B 1 73 ? 10.609 -1.515 -1.903 1 88 73 VAL B C 1
ATOM 2067 O O . VAL B 1 73 ? 11.688 -1.085 -1.477 1 88 73 VAL B O 1
ATOM 2070 N N . VAL B 1 74 ? 10.383 -2.758 -2.043 1 86.81 74 VAL B N 1
ATOM 2071 C CA . VAL B 1 74 ? 11.359 -3.734 -1.578 1 86.81 74 VAL B CA 1
ATOM 2072 C C . VAL B 1 74 ? 12.617 -3.666 -2.445 1 86.81 74 VAL B C 1
ATOM 2074 O O . VAL B 1 74 ? 13.734 -3.85 -1.953 1 86.81 74 VAL B O 1
ATOM 2077 N N . ILE B 1 75 ? 12.492 -3.387 -3.717 1 84.5 75 ILE B N 1
ATOM 2078 C CA . ILE B 1 75 ? 13.633 -3.258 -4.617 1 84.5 75 ILE B CA 1
ATOM 2079 C C . ILE B 1 75 ? 14.391 -1.972 -4.309 1 84.5 75 ILE B C 1
ATOM 2081 O O . ILE B 1 75 ? 15.625 -1.979 -4.215 1 84.5 75 ILE B O 1
ATOM 2085 N N . GLN B 1 76 ? 13.695 -0.943 -4.137 1 82.81 76 GLN B N 1
ATOM 2086 C CA . GLN B 1 76 ? 14.312 0.367 -3.98 1 82.81 76 GLN B CA 1
ATOM 2087 C C . GLN B 1 76 ? 14.922 0.525 -2.59 1 82.81 76 GLN B C 1
ATOM 2089 O O . GLN B 1 76 ? 15.969 1.154 -2.434 1 82.81 76 GLN B O 1
ATOM 2094 N N . PHE B 1 77 ? 14.305 -0.12 -1.607 1 79.25 77 PHE B N 1
ATOM 2095 C CA . PHE B 1 77 ? 14.688 0.268 -0.254 1 79.25 77 PHE B CA 1
ATOM 2096 C C . PHE B 1 77 ? 15.172 -0.938 0.539 1 79.25 77 PHE B C 1
ATOM 2098 O O . PHE B 1 77 ? 15.773 -0.787 1.602 1 79.25 77 PHE B O 1
ATOM 2105 N N . PHE B 1 78 ? 14.984 -2.182 0.04 1 78.94 78 PHE B N 1
ATOM 2106 C CA . PHE B 1 78 ? 15.32 -3.35 0.846 1 78.94 78 PHE B CA 1
ATOM 2107 C C . PHE B 1 78 ? 16.328 -4.234 0.12 1 78.94 78 PHE B C 1
ATOM 2109 O O . PHE B 1 78 ? 16.516 -5.398 0.48 1 78.94 78 PHE B O 1
ATOM 2116 N N . GLY B 1 79 ? 16.875 -3.693 -0.887 1 77 79 GLY B N 1
ATOM 2117 C CA . GLY B 1 79 ? 18 -4.348 -1.532 1 77 79 GLY B CA 1
ATOM 2118 C C . GLY B 1 79 ? 17.609 -5.559 -2.355 1 77 79 GLY B C 1
ATOM 2119 O O . GLY B 1 79 ? 18.438 -6.395 -2.691 1 77 79 GLY B O 1
ATOM 2120 N N . VAL B 1 80 ? 16.344 -5.734 -2.572 1 79.75 80 VAL B N 1
ATOM 2121 C CA . VAL B 1 80 ? 15.883 -6.824 -3.43 1 79.75 80 VAL B CA 1
ATOM 2122 C C . VAL B 1 80 ? 16.281 -6.543 -4.875 1 79.75 80 VAL B C 1
ATOM 2124 O O . VAL B 1 80 ? 16.203 -5.398 -5.336 1 79.75 80 VAL B O 1
ATOM 2127 N N . SER B 1 81 ? 16.766 -7.652 -5.539 1 82.5 81 SER B N 1
ATOM 2128 C CA . SER B 1 81 ? 17.25 -7.523 -6.914 1 82.5 81 SER B CA 1
ATOM 2129 C C . SER B 1 81 ? 16.125 -7.078 -7.852 1 82.5 81 SER B C 1
ATOM 2131 O O . SER B 1 81 ? 14.977 -7.488 -7.691 1 82.5 81 SER B O 1
ATOM 2133 N N . SER B 1 82 ? 16.5 -6.312 -8.883 1 83.88 82 SER B N 1
ATOM 2134 C CA . SER B 1 82 ? 15.555 -5.891 -9.906 1 83.88 82 SER B CA 1
ATOM 2135 C C . SER B 1 82 ? 15.555 -6.859 -11.086 1 83.88 82 SER B C 1
ATOM 2137 O O . SER B 1 82 ? 15.141 -6.5 -12.188 1 83.88 82 SER B O 1
ATOM 2139 N N . PHE B 1 83 ? 16.078 -8 -10.891 1 81.5 83 PHE B N 1
ATOM 2140 C CA . PHE B 1 83 ? 16.203 -9.016 -11.938 1 81.5 83 PHE B CA 1
ATOM 2141 C C . PHE B 1 83 ? 14.859 -9.297 -12.586 1 81.5 83 PHE B C 1
ATOM 2143 O O . PHE B 1 83 ? 14.781 -9.508 -13.797 1 81.5 83 PHE B O 1
ATOM 2150 N N . CYS B 1 84 ? 13.812 -9.188 -11.805 1 78.56 84 CYS B N 1
ATOM 2151 C CA . CYS B 1 84 ? 12.484 -9.539 -12.289 1 78.56 84 CYS B CA 1
ATOM 2152 C C . CYS B 1 84 ? 11.797 -8.336 -12.922 1 78.56 84 CYS B C 1
ATOM 2154 O O . CYS B 1 84 ? 10.711 -8.461 -13.484 1 78.56 84 CYS B O 1
ATOM 2156 N N . VAL B 1 85 ? 12.469 -7.223 -12.812 1 87.06 85 VAL B N 1
ATOM 2157 C CA . VAL B 1 85 ? 11.883 -6.02 -13.398 1 87.06 85 VAL B CA 1
ATOM 2158 C C . VAL B 1 85 ? 12.352 -5.871 -14.844 1 87.06 85 VAL B C 1
ATOM 2160 O O . VAL B 1 85 ? 13.508 -5.539 -15.102 1 87.06 85 VAL B O 1
ATOM 2163 N N . SER B 1 86 ? 11.508 -6.156 -15.852 1 92.38 86 SER B N 1
ATOM 2164 C CA . SER B 1 86 ? 11.656 -6.102 -17.297 1 92.38 86 SER B CA 1
ATOM 2165 C C . SER B 1 86 ? 10.312 -5.852 -17.984 1 92.38 86 SER B C 1
ATOM 2167 O O . SER B 1 86 ? 9.281 -5.727 -17.312 1 92.38 86 SER B O 1
ATOM 2169 N N . PRO B 1 87 ? 10.32 -5.645 -19.297 1 94.62 87 PRO B N 1
ATOM 2170 C CA . PRO B 1 87 ? 9.023 -5.508 -19.953 1 94.62 87 PRO B CA 1
ATOM 2171 C C . PRO B 1 87 ? 8.078 -6.664 -19.656 1 94.62 87 PRO B C 1
ATOM 2173 O O . PRO B 1 87 ? 6.855 -6.512 -19.734 1 94.62 87 PRO B O 1
ATOM 2176 N N . ALA B 1 88 ? 8.656 -7.762 -19.203 1 95.69 88 ALA B N 1
ATOM 2177 C CA . ALA B 1 88 ? 7.844 -8.922 -18.828 1 95.69 88 ALA B CA 1
ATOM 2178 C C . ALA B 1 88 ? 6.996 -8.625 -17.594 1 95.69 88 ALA B C 1
ATOM 2180 O O . ALA B 1 88 ? 6.016 -9.32 -17.328 1 95.69 88 ALA B O 1
ATOM 2181 N N . TYR B 1 89 ? 7.391 -7.641 -16.812 1 95.38 89 TYR B N 1
ATOM 2182 C CA . TYR B 1 89 ? 6.711 -7.309 -15.57 1 95.38 89 TYR B CA 1
ATOM 2183 C C . TYR B 1 89 ? 5.246 -6.961 -15.828 1 95.38 89 TYR B C 1
ATOM 2185 O O . TYR B 1 89 ? 4.379 -7.277 -15.008 1 95.38 89 TYR B O 1
ATOM 2193 N N . ALA B 1 90 ? 4.922 -6.406 -17.047 1 96.06 90 ALA B N 1
ATOM 2194 C CA . ALA B 1 90 ? 3.553 -6.035 -17.391 1 96.06 90 ALA B CA 1
ATOM 2195 C C . ALA B 1 90 ? 2.66 -7.27 -17.5 1 96.06 90 ALA B C 1
ATOM 2197 O O . ALA B 1 90 ? 1.439 -7.172 -17.344 1 96.06 90 ALA B O 1
ATOM 2198 N N . PHE B 1 91 ? 3.178 -8.406 -17.641 1 97.31 91 PHE B N 1
ATOM 2199 C CA . PHE B 1 91 ? 2.406 -9.625 -17.844 1 97.31 91 PHE B CA 1
ATOM 2200 C C . PHE B 1 91 ? 1.979 -10.227 -16.516 1 97.31 91 PHE B C 1
ATOM 2202 O O . PHE B 1 91 ? 1.254 -11.227 -16.469 1 97.31 91 PHE B O 1
ATOM 2209 N N . LEU B 1 92 ? 2.379 -9.523 -15.414 1 96.69 92 LEU B N 1
ATOM 2210 C CA . LEU B 1 92 ? 1.797 -9.898 -14.133 1 96.69 92 LEU B CA 1
ATOM 2211 C C . LEU B 1 92 ? 0.297 -9.625 -14.109 1 96.69 92 LEU B C 1
ATOM 2213 O O . LEU B 1 92 ? -0.454 -10.297 -13.406 1 96.69 92 LEU B O 1
ATOM 2217 N N . ILE B 1 93 ? -0.119 -8.719 -14.977 1 98.19 93 ILE B N 1
ATOM 2218 C CA . ILE B 1 93 ? -1.536 -8.383 -15.055 1 98.19 93 ILE B CA 1
ATOM 2219 C C . ILE B 1 93 ? -2.328 -9.586 -15.547 1 98.19 93 ILE B C 1
ATOM 2221 O O . ILE B 1 93 ? -3.176 -10.125 -14.828 1 98.19 93 ILE B O 1
ATOM 2225 N N . PRO B 1 94 ? -2.01 -10.156 -16.734 1 98.5 94 PRO B N 1
ATOM 2226 C CA . PRO B 1 94 ? -2.754 -11.352 -17.141 1 98.5 94 PRO B CA 1
ATOM 2227 C C . PRO B 1 94 ? -2.447 -12.562 -16.281 1 98.5 94 PRO B C 1
ATOM 2229 O O . PRO B 1 94 ? -3.293 -13.453 -16.125 1 98.5 94 PRO B O 1
ATOM 2232 N N . THR B 1 95 ? -1.257 -12.672 -15.672 1 98.5 95 THR B N 1
ATOM 2233 C CA . THR B 1 95 ? -0.93 -13.75 -14.75 1 98.5 95 THR B CA 1
ATOM 2234 C C . THR B 1 95 ? -1.899 -13.766 -13.57 1 98.5 95 THR B C 1
ATOM 2236 O O . THR B 1 95 ? -2.518 -14.789 -13.281 1 98.5 95 THR B O 1
ATOM 2239 N N . TYR B 1 96 ? -2.086 -12.602 -12.961 1 98.62 96 TYR B N 1
ATOM 2240 C CA . TYR B 1 96 ? -2.971 -12.5 -11.805 1 98.62 96 TYR B CA 1
ATOM 2241 C C . TYR B 1 96 ? -4.434 -12.57 -12.227 1 98.62 96 TYR B C 1
ATOM 2243 O O . TYR B 1 96 ? -5.281 -13.055 -11.477 1 98.62 96 TYR B O 1
ATOM 2251 N N . ALA B 1 97 ? -4.691 -12.109 -13.453 1 98.69 97 ALA B N 1
ATOM 2252 C CA . ALA B 1 97 ? -6.047 -12.227 -13.984 1 98.69 97 ALA B CA 1
ATOM 2253 C C . ALA B 1 97 ? -6.457 -13.695 -14.109 1 98.69 97 ALA B C 1
ATOM 2255 O O . ALA B 1 97 ? -7.613 -14.047 -13.859 1 98.69 97 ALA B O 1
ATOM 2256 N N . ALA B 1 98 ? -5.531 -14.531 -14.477 1 98.69 98 ALA B N 1
ATOM 2257 C CA . ALA B 1 98 ? -5.82 -15.953 -14.648 1 98.69 98 ALA B CA 1
ATOM 2258 C C . ALA B 1 98 ? -6.324 -16.562 -13.344 1 98.69 98 ALA B C 1
ATOM 2260 O O . ALA B 1 98 ? -7.359 -17.234 -13.328 1 98.69 98 ALA B O 1
ATOM 2261 N N . VAL B 1 99 ? -5.605 -16.281 -12.297 1 98.56 99 VAL B N 1
ATOM 2262 C CA . VAL B 1 99 ? -6.008 -16.906 -11.039 1 98.56 99 VAL B CA 1
ATOM 2263 C C . VAL B 1 99 ? -7.23 -16.172 -10.469 1 98.56 99 VAL B C 1
ATOM 2265 O O . VAL B 1 99 ? -8.102 -16.797 -9.859 1 98.56 99 VAL B O 1
ATOM 2268 N N . TRP B 1 100 ? -7.344 -14.875 -10.656 1 98.44 100 TRP B N 1
ATOM 2269 C CA . TRP B 1 100 ? -8.523 -14.117 -10.242 1 98.44 100 TRP B CA 1
ATOM 2270 C C . TRP B 1 100 ? -9.781 -14.672 -10.906 1 98.44 100 TRP B C 1
ATOM 2272 O O . TRP B 1 100 ? -10.789 -14.914 -10.234 1 98.44 100 TRP B O 1
ATOM 2282 N N . PHE B 1 101 ? -9.711 -14.922 -12.203 1 98.31 101 PHE B N 1
ATOM 2283 C CA . PHE B 1 101 ? -10.852 -15.453 -12.938 1 98.31 101 PHE B CA 1
ATOM 2284 C C . PHE B 1 101 ? -11.172 -16.875 -12.492 1 98.31 101 PHE B C 1
ATOM 2286 O O . PHE B 1 101 ? -12.336 -17.266 -12.438 1 98.31 101 PHE B O 1
ATOM 2293 N N . GLY B 1 102 ? -10.125 -17.656 -12.258 1 98.5 102 GLY B N 1
ATOM 2294 C CA . GLY B 1 102 ? -10.367 -18.953 -11.656 1 98.5 102 GLY B CA 1
ATOM 2295 C C . GLY B 1 102 ? -11.172 -18.875 -10.375 1 98.5 102 GLY B C 1
ATOM 2296 O O . GLY B 1 102 ? -12.117 -19.641 -10.172 1 98.5 102 GLY B O 1
ATOM 2297 N N . GLY B 1 103 ? -10.789 -17.969 -9.484 1 97.88 103 GLY B N 1
ATOM 2298 C CA . GLY B 1 103 ? -11.555 -17.734 -8.266 1 97.88 103 GLY B CA 1
ATOM 2299 C C . GLY B 1 103 ? -13 -17.359 -8.539 1 97.88 103 GLY B C 1
ATOM 2300 O O . GLY B 1 103 ? -13.914 -17.906 -7.918 1 97.88 103 GLY B O 1
ATOM 2301 N N . LYS B 1 104 ? -13.219 -16.484 -9.484 1 97.44 104 LYS B N 1
ATOM 2302 C CA . LYS B 1 104 ? -14.562 -16.047 -9.844 1 97.44 104 LYS B CA 1
ATOM 2303 C C . LYS B 1 104 ? -15.406 -17.219 -10.344 1 97.44 104 LYS B C 1
ATOM 2305 O O . LYS B 1 104 ? -16.594 -17.312 -10.055 1 97.44 104 LYS B O 1
ATOM 2310 N N . MET B 1 105 ? -14.797 -18.047 -11.141 1 97.44 105 MET B N 1
ATOM 2311 C CA . MET B 1 105 ? -15.492 -19.25 -11.625 1 97.44 105 MET B CA 1
ATOM 2312 C C . MET B 1 105 ? -15.922 -20.141 -10.461 1 97.44 105 MET B C 1
ATOM 2314 O O . MET B 1 105 ? -17.031 -20.688 -10.469 1 97.44 105 MET B O 1
ATOM 2318 N N . CYS B 1 106 ? -15.031 -20.219 -9.508 1 96.38 106 CYS B N 1
ATOM 2319 C CA . CYS B 1 106 ? -15.32 -21.062 -8.352 1 96.38 106 CYS B CA 1
ATOM 2320 C C . CYS B 1 106 ? -16.469 -20.469 -7.523 1 96.38 106 CYS B C 1
ATOM 2322 O O . CYS B 1 106 ? -17.188 -21.203 -6.84 1 96.38 106 CYS B O 1
ATOM 2324 N N . ALA B 1 107 ? -16.641 -19.188 -7.562 1 94.56 107 ALA B N 1
ATOM 2325 C CA . ALA B 1 107 ? -17.672 -18.5 -6.797 1 94.56 107 ALA B CA 1
ATOM 2326 C C . ALA B 1 107 ? -19.062 -18.891 -7.277 1 94.56 107 ALA B C 1
ATOM 2328 O O . ALA B 1 107 ? -20.047 -18.703 -6.566 1 94.56 107 ALA B O 1
ATOM 2329 N N . GLN B 1 108 ? -19.141 -19.391 -8.438 1 93.62 108 GLN B N 1
ATOM 2330 C CA . GLN B 1 108 ? -20.422 -19.734 -9.031 1 93.62 108 GLN B CA 1
ATOM 2331 C C . GLN B 1 108 ? -21 -21 -8.398 1 93.62 108 GLN B C 1
ATOM 2333 O O . GLN B 1 108 ? -22.203 -21.281 -8.523 1 93.62 108 GLN B O 1
ATOM 2338 N N . PHE B 1 109 ? -20.125 -21.734 -7.746 1 92.19 109 PHE B N 1
ATOM 2339 C CA . PHE B 1 109 ? -20.578 -22.953 -7.098 1 92.19 109 PHE B CA 1
ATOM 2340 C C . PHE B 1 109 ? -21.297 -22.625 -5.785 1 92.19 109 PHE B C 1
ATOM 2342 O O . PHE B 1 109 ? -20.719 -22.016 -4.895 1 92.19 109 PHE B O 1
ATOM 2349 N N . LYS B 1 110 ? -22.562 -22.984 -5.629 1 83.5 110 LYS B N 1
ATOM 2350 C CA . LYS B 1 110 ? -23.391 -22.641 -4.48 1 83.5 110 LYS B CA 1
ATOM 2351 C C . LYS B 1 110 ? -23.375 -23.734 -3.43 1 83.5 110 LYS B C 1
ATOM 2353 O O . LYS B 1 110 ? -23.625 -23.484 -2.248 1 83.5 110 LYS B O 1
ATOM 2358 N N . GLU B 1 111 ? -23.109 -24.922 -3.838 1 82.25 111 GLU B N 1
ATOM 2359 C CA . GLU B 1 111 ? -23.141 -26.062 -2.93 1 82.25 111 GLU B CA 1
ATOM 2360 C C . GLU B 1 111 ? -21.734 -26.391 -2.416 1 82.25 111 GLU B C 1
ATOM 2362 O O . GLU B 1 111 ? -20.734 -26.016 -3.039 1 82.25 111 GLU B O 1
ATOM 2367 N N . SER B 1 112 ? -21.719 -26.781 -1.174 1 83.25 112 SER B N 1
ATOM 2368 C CA . SER B 1 112 ? -20.453 -27.281 -0.63 1 83.25 112 SER B CA 1
ATOM 2369 C C . SER B 1 112 ? -20.5 -28.797 -0.437 1 83.25 112 SER B C 1
ATOM 2371 O O . SER B 1 112 ? -21.078 -29.297 0.532 1 83.25 112 SER B O 1
ATOM 2373 N N . ASN B 1 113 ? -20.156 -29.531 -1.386 1 89.75 113 ASN B N 1
ATOM 2374 C CA . ASN B 1 113 ? -19.984 -30.984 -1.312 1 89.75 113 ASN B CA 1
ATOM 2375 C C . ASN B 1 113 ? -18.641 -31.422 -1.896 1 89.75 113 ASN B C 1
ATOM 2377 O O . ASN B 1 113 ? -17.938 -30.625 -2.5 1 89.75 113 ASN B O 1
ATOM 2381 N N . PRO B 1 114 ? -18.281 -32.656 -1.644 1 92.38 114 PRO B N 1
ATOM 2382 C CA . PRO B 1 114 ? -16.953 -33.094 -2.055 1 92.38 114 PRO B CA 1
ATOM 2383 C C . PRO B 1 114 ? -16.719 -32.969 -3.561 1 92.38 114 PRO B C 1
ATOM 2385 O O . PRO B 1 114 ? -15.609 -32.688 -3.998 1 92.38 114 PRO B O 1
ATOM 2388 N N . SER B 1 115 ? -17.734 -33.188 -4.352 1 94.06 115 SER B N 1
ATOM 2389 C CA . SER B 1 115 ? -17.594 -33.062 -5.801 1 94.06 115 SER B CA 1
ATOM 2390 C C . SER B 1 115 ? -17.312 -31.609 -6.207 1 94.06 115 SER B C 1
ATOM 2392 O O . SER B 1 115 ? -16.5 -31.375 -7.105 1 94.06 115 SER B O 1
ATOM 2394 N N . VAL B 1 116 ? -17.953 -30.734 -5.629 1 93.31 116 VAL B N 1
ATOM 2395 C CA . VAL B 1 116 ? -17.766 -29.312 -5.91 1 93.31 116 VAL B CA 1
ATOM 2396 C C . VAL B 1 116 ? -16.375 -28.875 -5.449 1 93.31 116 VAL B C 1
ATOM 2398 O O . VAL B 1 116 ? -15.695 -28.125 -6.145 1 93.31 116 VAL B O 1
ATOM 2401 N N . LEU B 1 117 ? -15.953 -29.391 -4.316 1 93.19 117 LEU B N 1
ATOM 2402 C CA . LEU B 1 117 ? -14.633 -29.062 -3.801 1 93.19 117 LEU B CA 1
ATOM 2403 C C . LEU B 1 117 ? -13.539 -29.531 -4.754 1 93.19 117 LEU B C 1
ATOM 2405 O O . LEU B 1 117 ? -12.547 -28.844 -4.969 1 93.19 117 LEU B O 1
ATOM 2409 N N . LEU B 1 118 ? -13.758 -30.734 -5.262 1 95.12 118 LEU B N 1
ATOM 2410 C CA . LEU B 1 118 ? -12.805 -31.281 -6.219 1 95.12 118 LEU B CA 1
ATOM 2411 C C . LEU B 1 118 ? -12.758 -30.422 -7.484 1 95.12 118 LEU B C 1
ATOM 2413 O O . LEU B 1 118 ? -11.68 -30.188 -8.047 1 95.12 118 LEU B O 1
ATOM 2417 N N . LYS B 1 119 ? -13.914 -29.984 -7.902 1 96.19 119 LYS B N 1
ATOM 2418 C CA . LYS B 1 119 ? -13.977 -29.109 -9.07 1 96.19 119 LYS B CA 1
ATOM 2419 C C . LYS B 1 119 ? -13.266 -27.781 -8.805 1 96.19 119 LYS B C 1
ATOM 2421 O O . LYS B 1 119 ? -12.547 -27.281 -9.672 1 96.19 119 LYS B O 1
ATOM 2426 N N . GLN B 1 120 ? -13.469 -27.234 -7.68 1 96.75 120 GLN B N 1
ATOM 2427 C CA . GLN B 1 120 ? -12.82 -25.969 -7.312 1 96.75 120 GLN B CA 1
ATOM 2428 C C . GLN B 1 120 ? -11.305 -26.141 -7.262 1 96.75 120 GLN B C 1
ATOM 2430 O O . GLN B 1 120 ? -10.57 -25.25 -7.695 1 96.75 120 GLN B O 1
ATOM 2435 N N . PHE B 1 121 ? -10.906 -27.266 -6.746 1 96.81 121 PHE B N 1
ATOM 2436 C CA . PHE B 1 121 ? -9.477 -27.547 -6.691 1 96.81 121 PHE B CA 1
ATOM 2437 C C . PHE B 1 121 ? -8.891 -27.672 -8.094 1 96.81 121 PHE B C 1
ATOM 2439 O O . PHE B 1 121 ? -7.793 -27.172 -8.359 1 96.81 121 PHE B O 1
ATOM 2446 N N . ALA B 1 122 ? -9.594 -28.328 -8.953 1 97.62 122 ALA B N 1
ATOM 2447 C CA . ALA B 1 122 ? -9.148 -28.469 -10.336 1 97.62 122 ALA B CA 1
ATOM 2448 C C . ALA B 1 122 ? -9.047 -27.109 -11.023 1 97.62 122 ALA B C 1
ATOM 2450 O O . ALA B 1 122 ? -8.117 -26.859 -11.797 1 97.62 122 ALA B O 1
ATOM 2451 N N . ILE B 1 123 ? -9.977 -26.234 -10.75 1 98.38 123 ILE B N 1
ATOM 2452 C CA . ILE B 1 123 ? -9.961 -24.891 -11.312 1 98.38 123 ILE B CA 1
ATOM 2453 C C . ILE B 1 123 ? -8.766 -24.125 -10.766 1 98.38 123 ILE B C 1
ATOM 2455 O O . ILE B 1 123 ? -8.078 -23.422 -11.516 1 98.38 123 ILE B O 1
ATOM 2459 N N . LEU B 1 124 ? -8.523 -24.25 -9.469 1 98.56 124 LEU B N 1
ATOM 2460 C CA . LEU B 1 124 ? -7.363 -23.609 -8.852 1 98.56 124 LEU B CA 1
ATOM 2461 C C . LEU B 1 124 ? -6.074 -24.062 -9.531 1 98.56 124 LEU B C 1
ATOM 2463 O O . LEU B 1 124 ? -5.23 -23.234 -9.891 1 98.56 124 LEU B O 1
ATOM 2467 N N . LEU B 1 125 ? -5.945 -25.375 -9.703 1 98.25 125 LEU B N 1
ATOM 2468 C CA . LEU B 1 125 ? -4.758 -25.953 -10.328 1 98.25 125 LEU B CA 1
ATOM 2469 C C . LEU B 1 125 ? -4.609 -25.453 -11.758 1 98.25 125 LEU B C 1
ATOM 2471 O O . LEU B 1 125 ? -3.518 -25.062 -12.172 1 98.25 125 LEU B O 1
ATOM 2475 N N . ALA B 1 126 ? -5.68 -25.438 -12.516 1 98.5 126 ALA B N 1
ATOM 2476 C CA . ALA B 1 126 ? -5.656 -25 -13.906 1 98.5 126 ALA B CA 1
ATOM 2477 C C . ALA B 1 126 ? -5.312 -23.516 -14.008 1 98.5 126 ALA B C 1
ATOM 2479 O O . ALA B 1 126 ? -4.508 -23.125 -14.852 1 98.5 126 ALA B O 1
ATOM 2480 N N . ALA B 1 127 ? -5.918 -22.734 -13.188 1 98.75 127 ALA B N 1
ATOM 2481 C CA . ALA B 1 127 ? -5.672 -21.281 -13.195 1 98.75 127 ALA B CA 1
ATOM 2482 C C . ALA B 1 127 ? -4.227 -20.969 -12.828 1 98.75 127 ALA B C 1
ATOM 2484 O O . ALA B 1 127 ? -3.598 -20.109 -13.43 1 98.75 127 ALA B O 1
ATOM 2485 N N . THR B 1 128 ? -3.697 -21.67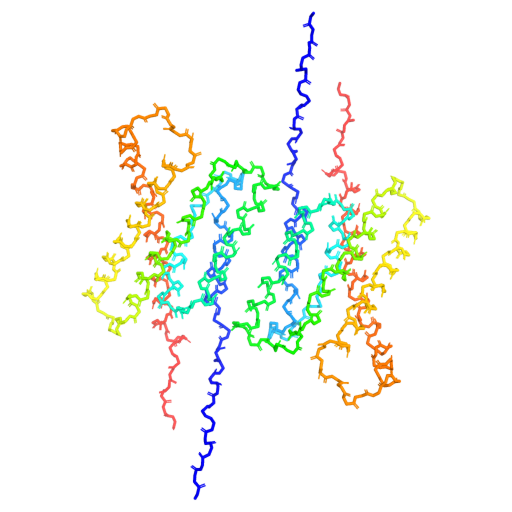2 -11.836 1 98.56 128 THR B N 1
ATOM 2486 C CA . THR B 1 128 ? -2.314 -21.469 -11.414 1 98.56 128 THR B CA 1
ATOM 2487 C C . THR B 1 128 ? -1.348 -21.906 -12.516 1 98.56 128 THR B C 1
ATOM 2489 O O . THR B 1 128 ? -0.312 -21.281 -12.727 1 98.56 128 THR B O 1
ATOM 2492 N N . THR B 1 129 ? -1.67 -23 -13.133 1 98.56 129 THR B N 1
ATOM 2493 C CA . THR B 1 129 ? -0.855 -23.453 -14.258 1 98.56 129 THR B CA 1
ATOM 2494 C C . THR B 1 129 ? -0.855 -22.438 -15.383 1 98.56 129 THR B C 1
ATOM 2496 O O . THR B 1 129 ? 0.193 -22.141 -15.961 1 98.56 129 THR B O 1
ATOM 2499 N N . LEU B 1 130 ? -1.983 -21.922 -15.672 1 98.62 130 LEU B N 1
ATOM 2500 C CA . LEU B 1 130 ? -2.07 -20.891 -16.688 1 98.62 130 LEU B CA 1
ATOM 2501 C C . LEU B 1 130 ? -1.252 -19.656 -16.297 1 98.62 130 LEU B C 1
ATOM 2503 O O . LEU B 1 130 ? -0.555 -19.078 -17.125 1 98.62 130 LEU B O 1
ATOM 2507 N N . ALA B 1 131 ? -1.357 -19.281 -15.039 1 98.69 131 ALA B N 1
ATOM 2508 C CA . ALA B 1 131 ? -0.549 -18.188 -14.523 1 98.69 131 ALA B CA 1
ATOM 2509 C C . ALA B 1 131 ? 0.94 -18.469 -14.695 1 98.69 131 ALA B C 1
ATOM 2511 O O . ALA B 1 131 ? 1.701 -17.594 -15.102 1 98.69 131 ALA B O 1
ATOM 2512 N N . PHE B 1 132 ? 1.363 -19.672 -14.414 1 97.81 132 PHE B N 1
ATOM 2513 C CA . PHE B 1 132 ? 2.748 -20.109 -14.578 1 97.81 132 PHE B CA 1
ATOM 2514 C C . PHE B 1 132 ? 3.203 -19.938 -16.016 1 97.81 132 PHE B C 1
ATOM 2516 O O . PHE B 1 132 ? 4.266 -19.375 -16.281 1 97.81 132 PHE B O 1
ATOM 2523 N N . LEU B 1 133 ? 2.4 -20.422 -16.891 1 98.31 133 LEU B N 1
ATOM 2524 C CA . LEU B 1 133 ? 2.76 -20.375 -18.297 1 98.31 133 LEU B CA 1
ATOM 2525 C C . LEU B 1 133 ? 2.875 -18.922 -18.781 1 98.31 133 LEU B C 1
ATOM 2527 O O . LEU B 1 133 ? 3.834 -18.578 -19.469 1 98.31 133 LEU B O 1
ATOM 2531 N N . ILE B 1 134 ? 1.964 -18.094 -18.406 1 98.31 134 ILE B N 1
ATOM 2532 C CA . ILE B 1 134 ? 1.982 -16.688 -18.812 1 98.31 134 ILE B CA 1
ATOM 2533 C C . ILE B 1 134 ? 3.221 -16 -18.25 1 98.31 134 ILE B C 1
ATOM 2535 O O . ILE B 1 134 ? 3.953 -15.336 -18.969 1 98.31 134 ILE B O 1
ATOM 2539 N N . SER B 1 135 ? 3.443 -16.188 -16.922 1 96.81 135 SER B N 1
ATOM 2540 C CA . SER B 1 135 ? 4.555 -15.508 -16.266 1 96.81 135 SER B CA 1
ATOM 2541 C C . SER B 1 135 ? 5.898 -16.016 -16.781 1 96.81 135 SER B C 1
ATOM 2543 O O . SER B 1 135 ? 6.801 -15.227 -17.062 1 96.81 135 SER B O 1
ATOM 2545 N N . GLU B 1 136 ? 6.043 -17.312 -17 1 96.88 136 GLU B N 1
ATOM 2546 C CA . GLU B 1 136 ? 7.309 -17.906 -17.438 1 96.88 136 GLU B CA 1
ATOM 2547 C C . GLU B 1 136 ? 7.602 -17.578 -18.891 1 96.88 136 GLU B C 1
ATOM 2549 O O . GLU B 1 136 ? 8.703 -17.141 -19.234 1 96.88 136 GLU B O 1
ATOM 2554 N N . PHE B 1 137 ? 6.637 -17.75 -19.75 1 97.12 137 PHE B N 1
ATOM 2555 C CA . PHE B 1 137 ? 6.871 -17.5 -21.172 1 97.12 137 PHE B CA 1
ATOM 2556 C C . PHE B 1 137 ? 7.141 -16.016 -21.406 1 97.12 137 PHE B C 1
ATOM 2558 O O . PHE B 1 137 ? 8.031 -15.664 -22.188 1 97.12 137 PHE B O 1
ATOM 2565 N N . SER B 1 138 ? 6.441 -15.133 -20.781 1 97.19 138 SER B N 1
ATOM 2566 C CA . SER B 1 138 ? 6.707 -13.711 -20.953 1 97.19 138 SER B CA 1
ATOM 2567 C C . SER B 1 138 ? 8.094 -13.344 -20.438 1 97.19 138 SER B C 1
ATOM 2569 O O . SER B 1 138 ? 8.781 -12.508 -21.031 1 97.19 138 SER B O 1
ATOM 2571 N N . PHE B 1 139 ? 8.445 -13.977 -19.344 1 95.69 139 PHE B N 1
ATOM 2572 C CA . PHE B 1 139 ? 9.766 -13.695 -18.797 1 95.69 139 PHE B CA 1
ATOM 2573 C C . PHE B 1 139 ? 10.859 -14.102 -19.766 1 95.69 139 PHE B C 1
ATOM 2575 O O . PHE B 1 139 ? 11.766 -13.32 -20.062 1 95.69 139 PHE B O 1
ATOM 2582 N N . TYR B 1 140 ? 10.773 -15.25 -20.328 1 95.81 140 TYR B N 1
ATOM 2583 C CA . TYR B 1 140 ? 11.812 -15.742 -21.219 1 95.81 140 TYR B CA 1
ATOM 2584 C C . TYR B 1 140 ? 11.805 -14.977 -22.547 1 95.81 140 TYR B C 1
ATOM 2586 O O . TYR B 1 140 ? 12.859 -14.789 -23.156 1 95.81 140 TYR B O 1
ATOM 2594 N N . LEU B 1 141 ? 10.695 -14.508 -22.953 1 95.62 141 LEU B N 1
ATOM 2595 C CA . LEU B 1 141 ? 10.562 -13.844 -24.25 1 95.62 141 LEU B CA 1
ATOM 2596 C C . LEU B 1 141 ? 10.945 -12.367 -24.141 1 95.62 141 LEU B C 1
ATOM 2598 O O . LEU B 1 141 ? 11.5 -11.805 -25.094 1 95.62 141 LEU B O 1
ATOM 2602 N N . LEU B 1 142 ? 10.695 -11.758 -22.969 1 96 142 LEU B N 1
ATOM 2603 C CA . LEU B 1 142 ? 10.719 -10.297 -22.969 1 96 142 LEU B CA 1
ATOM 2604 C C . LEU B 1 142 ? 11.75 -9.766 -21.984 1 96 142 LEU B C 1
ATOM 2606 O O . LEU B 1 142 ? 12.078 -8.578 -22 1 96 142 LEU B O 1
ATOM 2610 N N . SER B 1 143 ? 12.297 -10.547 -21.062 1 93.69 143 SER B N 1
ATOM 2611 C CA . SER B 1 143 ? 13.172 -10.039 -20.016 1 93.69 143 SER B CA 1
ATOM 2612 C C . SER B 1 143 ? 14.594 -9.828 -20.531 1 93.69 143 SER B C 1
ATOM 2614 O O . SER B 1 143 ? 15.336 -9 -20 1 93.69 143 SER B O 1
ATOM 2616 N N . GLY B 1 144 ? 15 -10.617 -21.547 1 93.25 144 GLY B N 1
ATOM 2617 C CA . GLY B 1 144 ? 16.359 -10.57 -22.062 1 93.25 144 GLY B CA 1
ATOM 2618 C C . GLY B 1 144 ? 17.375 -11.211 -21.141 1 93.25 144 GLY B C 1
ATOM 2619 O O . GLY B 1 144 ? 18.578 -11.188 -21.406 1 93.25 144 GLY B O 1
ATOM 2620 N N . ARG B 1 145 ? 16.875 -11.812 -20.047 1 90.88 145 ARG B N 1
ATOM 2621 C CA . ARG B 1 145 ? 17.766 -12.328 -19.016 1 90.88 145 ARG B CA 1
ATOM 2622 C C . ARG B 1 145 ? 18.359 -13.672 -19.438 1 90.88 145 ARG B C 1
ATOM 2624 O O . ARG B 1 145 ? 19.422 -14.062 -18.969 1 90.88 145 ARG B O 1
ATOM 2631 N N . HIS B 1 146 ? 17.688 -14.438 -20.328 1 92.38 146 HIS B N 1
ATOM 2632 C CA . HIS B 1 146 ? 18.109 -15.789 -20.688 1 92.38 146 HIS B CA 1
ATOM 2633 C C . HIS B 1 146 ? 18.203 -15.953 -22.188 1 92.38 146 HIS B C 1
ATOM 2635 O O . HIS B 1 146 ? 17.859 -17.016 -22.734 1 92.38 146 HIS B O 1
ATOM 2641 N N . ASP B 1 147 ? 18.656 -14.922 -22.828 1 90.81 147 ASP B N 1
ATOM 2642 C CA . ASP B 1 147 ? 18.719 -14.914 -24.281 1 90.81 147 ASP B CA 1
ATOM 2643 C C . ASP B 1 147 ? 19.75 -15.922 -24.797 1 90.81 147 ASP B C 1
ATOM 2645 O O . ASP B 1 147 ? 19.641 -16.391 -25.938 1 90.81 147 ASP B O 1
ATOM 2649 N N . ALA B 1 148 ? 20.641 -16.25 -23.984 1 93.38 148 ALA B N 1
ATOM 2650 C CA . ALA B 1 148 ? 21.719 -17.156 -24.391 1 93.38 148 ALA B CA 1
ATOM 2651 C C . ALA B 1 148 ? 21.219 -18.594 -24.438 1 93.38 148 ALA B C 1
ATOM 2653 O O . ALA B 1 148 ? 21.859 -19.453 -25.047 1 93.38 148 ALA B O 1
ATOM 2654 N N . LEU B 1 149 ? 20.078 -18.891 -23.812 1 94.12 149 LEU B N 1
ATOM 2655 C CA . LEU B 1 149 ? 19.531 -20.234 -23.75 1 94.12 149 LEU B CA 1
ATOM 2656 C C . LEU B 1 149 ? 18.672 -20.547 -24.969 1 94.12 149 LEU B C 1
ATOM 2658 O O . LEU B 1 149 ? 17.984 -19.672 -25.484 1 94.12 149 LEU B O 1
ATOM 2662 N N . ASP B 1 150 ? 18.719 -21.734 -25.344 1 95.31 150 ASP B N 1
ATOM 2663 C CA . ASP B 1 150 ? 17.781 -22.156 -26.359 1 95.31 150 ASP B CA 1
ATOM 2664 C C . ASP B 1 150 ? 16.438 -22.562 -25.75 1 95.31 150 ASP B C 1
ATOM 2666 O O . ASP B 1 150 ? 16.312 -22.625 -24.531 1 95.31 150 ASP B O 1
ATOM 2670 N N . TRP B 1 151 ? 15.445 -22.734 -26.625 1 95.69 151 TRP B N 1
ATOM 2671 C CA . TRP B 1 151 ? 14.094 -22.969 -26.125 1 95.69 151 TRP B CA 1
ATOM 2672 C C . TRP B 1 151 ? 14 -24.312 -25.422 1 95.69 151 TRP B C 1
ATOM 2674 O O . TRP B 1 151 ? 13.227 -24.469 -24.469 1 95.69 151 TRP B O 1
ATOM 2684 N N . SER B 1 152 ? 14.75 -25.281 -25.781 1 96.25 152 SER B N 1
ATOM 2685 C CA . SER B 1 152 ? 14.766 -26.562 -25.078 1 96.25 152 SER B CA 1
ATOM 2686 C C . SER B 1 152 ? 15.258 -26.406 -23.641 1 96.25 152 SER B C 1
ATOM 2688 O O . SER B 1 152 ? 14.711 -27.016 -22.719 1 96.25 152 SER B O 1
ATOM 2690 N N . GLU B 1 153 ? 16.219 -25.609 -23.484 1 96.75 153 GLU B N 1
ATOM 2691 C CA . GLU B 1 153 ? 16.766 -25.312 -22.156 1 96.75 153 GLU B CA 1
ATOM 2692 C C . GLU B 1 153 ? 15.773 -24.5 -21.312 1 96.75 153 GLU B C 1
ATOM 2694 O O . GLU B 1 153 ? 15.586 -24.781 -20.125 1 96.75 153 GLU B O 1
ATOM 2699 N N . LYS B 1 154 ? 15.18 -23.578 -21.984 1 96.62 154 LYS B N 1
ATOM 2700 C CA . LYS B 1 154 ? 14.18 -22.75 -21.297 1 96.62 154 LYS B CA 1
ATOM 2701 C C . LYS B 1 154 ? 13.016 -23.609 -20.797 1 96.62 154 LYS B C 1
ATOM 2703 O O . LYS B 1 154 ? 12.586 -23.453 -19.656 1 96.62 154 LYS B O 1
ATOM 2708 N N . LEU B 1 155 ? 12.547 -24.5 -21.609 1 96.38 155 LEU B N 1
ATOM 2709 C CA . LEU B 1 155 ? 11.43 -25.375 -21.25 1 96.38 155 LEU B CA 1
ATOM 2710 C C . LEU B 1 155 ? 11.812 -26.312 -20.109 1 96.38 155 LEU B C 1
ATOM 2712 O O . LEU B 1 155 ? 11 -26.594 -19.234 1 96.38 155 LEU B O 1
ATOM 2716 N N . SER B 1 156 ? 13.047 -26.797 -20.125 1 96.44 156 SER B N 1
ATOM 2717 C CA . SER B 1 156 ? 13.539 -27.656 -19.047 1 96.44 156 SER B CA 1
ATOM 2718 C C . SER B 1 156 ? 13.578 -26.906 -17.719 1 96.44 156 SER B C 1
ATOM 2720 O O . SER B 1 156 ? 13.18 -27.453 -16.688 1 96.44 156 SER B O 1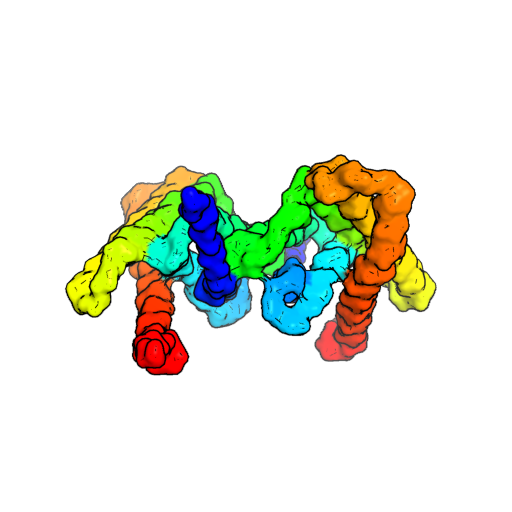
ATOM 2722 N N . LYS B 1 157 ? 13.992 -25.75 -17.766 1 95.69 157 LYS B N 1
ATOM 2723 C CA . LYS B 1 157 ? 14.031 -24.922 -16.562 1 95.69 157 LYS B CA 1
ATOM 2724 C C . LYS B 1 157 ? 12.625 -24.625 -16.047 1 95.69 157 LYS B C 1
ATOM 2726 O O . LYS B 1 157 ? 12.383 -24.672 -14.844 1 95.69 157 LYS B O 1
ATOM 2731 N N . MET B 1 158 ? 11.766 -24.344 -16.969 1 95.81 158 MET B N 1
ATOM 2732 C CA . MET B 1 158 ? 10.375 -24.094 -16.594 1 95.81 158 MET B CA 1
ATOM 2733 C C . MET B 1 158 ? 9.758 -25.312 -15.93 1 95.81 158 MET B C 1
ATOM 2735 O O . MET B 1 158 ? 9.109 -25.203 -14.891 1 95.81 158 MET B O 1
ATOM 2739 N N . ALA B 1 159 ? 9.953 -26.453 -16.484 1 95.81 159 ALA B N 1
ATOM 2740 C CA . ALA B 1 159 ? 9.406 -27.703 -15.945 1 95.81 159 ALA B CA 1
ATOM 2741 C C . ALA B 1 159 ? 9.945 -27.984 -14.539 1 95.81 159 ALA B C 1
ATOM 2743 O O . ALA B 1 159 ? 9.203 -28.438 -13.672 1 95.81 159 ALA B O 1
ATOM 2744 N N . ASN B 1 160 ? 11.195 -27.672 -14.328 1 95.12 160 ASN B N 1
ATOM 2745 C CA . ASN B 1 160 ? 11.828 -27.906 -13.031 1 95.12 160 ASN B CA 1
ATOM 2746 C C . ASN B 1 160 ? 11.32 -26.922 -11.984 1 95.12 160 ASN B C 1
ATOM 2748 O O . ASN B 1 160 ? 11.266 -27.25 -10.797 1 95.12 160 ASN B O 1
ATOM 2752 N N . PHE B 1 161 ? 11 -25.781 -12.461 1 94.5 161 PHE B N 1
ATOM 2753 C CA . PHE B 1 161 ? 10.562 -24.734 -11.562 1 94.5 161 PHE B CA 1
ATOM 2754 C C . PHE B 1 161 ? 9.078 -24.859 -11.242 1 94.5 161 PHE B C 1
ATOM 2756 O O . PHE B 1 161 ? 8.602 -24.344 -10.234 1 94.5 161 PHE B O 1
ATOM 2763 N N . TYR B 1 162 ? 8.297 -25.578 -12.008 1 95.75 162 TYR B N 1
ATOM 2764 C CA . TYR B 1 162 ? 6.844 -25.641 -11.977 1 95.75 162 TYR B CA 1
ATOM 2765 C C . TYR B 1 162 ? 6.352 -26.141 -10.625 1 95.75 162 TYR B C 1
ATOM 2767 O O . TYR B 1 162 ? 5.473 -25.531 -10.016 1 95.75 162 TYR B O 1
ATOM 2775 N N . PRO B 1 163 ? 6.887 -27.25 -10.039 1 94.88 163 PRO B N 1
ATOM 2776 C CA . PRO B 1 163 ? 6.371 -27.766 -8.766 1 94.88 163 PRO B CA 1
ATOM 2777 C C . PRO B 1 163 ? 6.496 -26.75 -7.633 1 94.88 163 PRO B C 1
ATOM 2779 O O . PRO B 1 163 ? 5.582 -26.609 -6.816 1 94.88 163 PRO B O 1
ATOM 2782 N N . ALA B 1 164 ? 7.594 -26.078 -7.605 1 90.75 164 ALA B N 1
ATOM 2783 C CA . ALA B 1 164 ? 7.805 -25.062 -6.57 1 90.75 164 ALA B CA 1
ATOM 2784 C C . ALA B 1 164 ? 6.828 -23.906 -6.73 1 90.75 164 ALA B C 1
ATOM 2786 O O . ALA B 1 164 ? 6.328 -23.359 -5.742 1 90.75 164 ALA B O 1
ATOM 2787 N N . TYR B 1 165 ? 6.609 -23.562 -7.98 1 91.69 165 TYR B N 1
ATOM 2788 C CA . TYR B 1 165 ? 5.723 -22.453 -8.32 1 91.69 165 TYR B CA 1
ATOM 2789 C C . TYR B 1 165 ? 4.305 -22.719 -7.828 1 91.69 165 TYR B C 1
ATOM 2791 O O . TYR B 1 165 ? 3.68 -21.859 -7.207 1 91.69 165 TYR B O 1
ATOM 2799 N N . ILE B 1 166 ? 3.795 -23.891 -8.047 1 94.94 166 ILE B N 1
ATOM 2800 C CA . ILE B 1 166 ? 2.381 -24.141 -7.789 1 94.94 166 ILE B CA 1
ATOM 2801 C C . ILE B 1 166 ? 2.184 -24.516 -6.324 1 94.94 166 ILE B C 1
ATOM 2803 O O . ILE B 1 166 ? 1.104 -24.312 -5.762 1 94.94 166 ILE B O 1
ATOM 2807 N N . LYS B 1 167 ? 3.188 -25.078 -5.711 1 94 167 LYS B N 1
ATOM 2808 C CA . LYS B 1 167 ? 3.08 -25.609 -4.352 1 94 167 LYS B CA 1
ATOM 2809 C C . LYS B 1 167 ? 2.613 -24.531 -3.379 1 94 167 LYS B C 1
ATOM 2811 O O . LYS B 1 167 ? 1.66 -24.75 -2.625 1 94 167 LYS B O 1
ATOM 2816 N N . SER B 1 168 ? 3.273 -23.406 -3.396 1 91.19 168 SER B N 1
ATOM 2817 C CA . SER B 1 168 ? 2.947 -22.359 -2.443 1 91.19 168 SER B CA 1
ATOM 2818 C C . SER B 1 168 ? 1.523 -21.844 -2.643 1 91.19 168 SER B C 1
ATOM 2820 O O . SER B 1 168 ? 0.788 -21.641 -1.674 1 91.19 168 SER B O 1
ATOM 2822 N N . THR B 1 169 ? 1.133 -21.703 -3.85 1 95.62 169 THR B N 1
ATOM 2823 C CA . THR B 1 169 ? -0.208 -21.219 -4.145 1 95.62 169 THR B CA 1
ATOM 2824 C C . THR B 1 169 ? -1.265 -22.203 -3.654 1 95.62 169 THR B C 1
ATOM 2826 O O . THR B 1 169 ? -2.234 -21.812 -3.004 1 95.62 169 THR B O 1
ATOM 2829 N N . LEU B 1 170 ? -1.015 -23.438 -3.949 1 96.25 170 LEU B N 1
ATOM 2830 C CA . LEU B 1 170 ? -1.977 -24.469 -3.557 1 96.25 170 LEU B CA 1
ATOM 2831 C C . LEU B 1 170 ? -2.068 -24.578 -2.039 1 96.25 170 LEU B C 1
ATOM 2833 O O . LEU B 1 170 ? -3.166 -24.672 -1.484 1 96.25 170 LEU B O 1
ATOM 2837 N N . ILE B 1 171 ? -0.955 -24.484 -1.408 1 95.38 171 ILE B N 1
ATOM 2838 C CA . ILE B 1 171 ? -0.931 -24.594 0.046 1 95.38 171 ILE B CA 1
ATOM 2839 C C . ILE B 1 171 ? -1.637 -23.406 0.67 1 95.38 171 ILE B C 1
ATOM 2841 O O . ILE B 1 171 ? -2.525 -23.562 1.511 1 95.38 171 ILE B O 1
ATOM 2845 N N . TYR B 1 172 ? -1.288 -22.203 0.275 1 95.94 172 TYR B N 1
ATOM 2846 C CA . TYR B 1 172 ? -1.911 -21 0.815 1 95.94 172 TYR B CA 1
ATOM 2847 C C . TYR B 1 172 ? -3.414 -21.016 0.564 1 95.94 172 TYR B C 1
ATOM 2849 O O . TYR B 1 172 ? -4.203 -20.781 1.484 1 95.94 172 TYR B O 1
ATOM 2857 N N . ALA B 1 173 ? -3.801 -21.25 -0.656 1 97.12 173 ALA B N 1
ATOM 2858 C CA . ALA B 1 173 ? -5.211 -21.156 -1.032 1 97.12 173 ALA B CA 1
ATOM 2859 C C . ALA B 1 173 ? -6.047 -22.188 -0.279 1 97.12 173 ALA B C 1
ATOM 2861 O O . ALA B 1 173 ? -7.105 -21.859 0.261 1 97.12 173 ALA B O 1
ATOM 2862 N N . THR B 1 174 ? -5.547 -23.391 -0.225 1 95.5 174 THR B N 1
ATOM 2863 C CA . THR B 1 174 ? -6.312 -24.469 0.417 1 95.5 174 THR B CA 1
ATOM 2864 C C . THR B 1 174 ? -6.352 -24.266 1.93 1 95.5 174 THR B C 1
ATOM 2866 O O . THR B 1 174 ? -7.395 -24.453 2.561 1 95.5 174 THR B O 1
ATOM 2869 N N . ALA B 1 175 ? -5.223 -23.875 2.5 1 96 175 ALA B N 1
ATOM 2870 C CA . ALA B 1 175 ? -5.172 -23.641 3.943 1 96 175 ALA B CA 1
ATOM 2871 C C . ALA B 1 175 ? -6.105 -22.516 4.355 1 96 175 ALA B C 1
ATOM 2873 O O . ALA B 1 175 ? -6.891 -22.656 5.293 1 96 175 ALA B O 1
ATOM 2874 N N . ILE B 1 176 ? -6.027 -21.422 3.684 1 94.88 176 ILE B N 1
ATOM 2875 C CA . ILE B 1 176 ? -6.848 -20.266 4.012 1 94.88 176 ILE B CA 1
ATOM 2876 C C . ILE B 1 176 ? -8.32 -20.594 3.781 1 94.88 176 ILE B C 1
ATOM 2878 O O . ILE B 1 176 ? -9.164 -20.297 4.629 1 94.88 176 ILE B O 1
ATOM 2882 N N . PHE B 1 177 ? -8.578 -21.234 2.658 1 92.75 177 PHE B N 1
ATOM 2883 C CA . PHE B 1 177 ? -9.953 -21.641 2.379 1 92.75 177 PHE B CA 1
ATOM 2884 C C . PHE B 1 177 ? -10.477 -22.562 3.471 1 92.75 177 PHE B C 1
ATOM 2886 O O . PHE B 1 177 ? -11.609 -22.391 3.938 1 92.75 177 PHE B O 1
ATOM 2893 N N . GLY B 1 178 ? -9.672 -23.547 3.812 1 91.69 178 GLY B N 1
ATOM 2894 C CA . GLY B 1 178 ? -10.062 -24.469 4.867 1 91.69 178 GLY B CA 1
ATOM 2895 C C . GLY B 1 178 ? -10.336 -23.781 6.191 1 91.69 178 GLY B C 1
ATOM 2896 O O . GLY B 1 178 ? -11.328 -24.078 6.859 1 91.69 178 GLY B O 1
ATOM 2897 N N . VAL B 1 179 ? -9.461 -22.906 6.586 1 92.19 179 VAL B N 1
ATOM 2898 C CA . VAL B 1 179 ? -9.609 -22.172 7.84 1 92.19 179 VAL B CA 1
ATOM 2899 C C . VAL B 1 179 ? -10.898 -21.359 7.812 1 92.19 179 VAL B C 1
ATOM 2901 O O . VAL B 1 179 ? -11.664 -21.375 8.781 1 92.19 179 VAL B O 1
ATOM 2904 N N . VAL B 1 180 ? -11.203 -20.672 6.738 1 89.25 180 VAL B N 1
ATOM 2905 C CA . VAL B 1 180 ? -12.391 -19.844 6.609 1 89.25 180 VAL B CA 1
ATOM 2906 C C . VAL B 1 180 ? -13.641 -20.719 6.637 1 89.25 180 VAL B C 1
ATOM 2908 O O . VAL B 1 180 ? -14.633 -20.375 7.293 1 89.25 180 VAL B O 1
ATOM 2911 N N . ALA B 1 181 ? -13.578 -21.844 5.938 1 86.38 181 ALA B N 1
ATOM 2912 C CA . ALA B 1 181 ? -14.695 -22.781 5.938 1 86.38 181 ALA B CA 1
ATOM 2913 C C . ALA B 1 181 ? -14.969 -23.312 7.344 1 86.38 181 ALA B C 1
ATOM 2915 O O . ALA B 1 181 ? -16.125 -23.422 7.754 1 86.38 181 ALA B O 1
ATOM 2916 N N . LEU B 1 182 ? -13.875 -23.625 8.031 1 88.12 182 LEU B N 1
ATOM 2917 C CA . LEU B 1 182 ? -14 -24.125 9.398 1 88.12 182 LEU B CA 1
ATOM 2918 C C . LEU B 1 182 ? -14.586 -23.062 10.312 1 88.12 182 LEU B C 1
ATOM 2920 O O . LEU B 1 182 ? -15.477 -23.359 11.125 1 88.12 182 LEU B O 1
ATOM 2924 N N . LEU B 1 183 ? -14.117 -21.828 10.188 1 86.5 183 LEU B N 1
ATOM 2925 C CA . LEU B 1 183 ? -14.609 -20.734 11.016 1 86.5 183 LEU B CA 1
ATOM 2926 C C . LEU B 1 183 ? -16.078 -20.453 10.727 1 86.5 183 LEU B C 1
ATOM 2928 O O . LEU B 1 183 ? -16.844 -20.156 11.641 1 86.5 183 LEU B O 1
ATOM 2932 N N . LYS B 1 184 ? -16.5 -20.547 9.531 1 83.19 184 LYS B N 1
ATOM 2933 C CA . LYS B 1 184 ? -17.891 -20.312 9.148 1 83.19 184 LYS B CA 1
ATOM 2934 C C . LYS B 1 184 ? -18.797 -21.422 9.672 1 83.19 184 LYS B C 1
ATOM 2936 O O . LYS B 1 184 ? -20 -21.203 9.859 1 83.19 184 LYS B O 1
ATOM 2941 N N . SER B 1 185 ? -18.266 -22.562 9.844 1 82.75 185 SER B N 1
ATOM 2942 C CA . SER B 1 185 ? -19.031 -23.688 10.336 1 82.75 185 SER B CA 1
ATOM 2943 C C . SER B 1 185 ? -19.219 -23.625 11.852 1 82.75 185 SER B C 1
ATOM 2945 O O . SER B 1 185 ? -20.094 -24.297 12.406 1 82.75 185 SER B O 1
ATOM 2947 N N . LEU B 1 186 ? -18.391 -22.812 12.438 1 83.81 186 LEU B N 1
ATOM 2948 C CA . LEU B 1 186 ? -18.484 -22.672 13.883 1 83.81 186 LEU B CA 1
ATOM 2949 C C . LEU B 1 186 ? -19.719 -21.859 14.273 1 83.81 186 LEU B C 1
ATOM 2951 O O . LEU B 1 186 ? -20 -20.828 13.656 1 83.81 186 LEU B O 1
ATOM 2955 N N . PRO B 1 187 ? -20.531 -22.375 15.25 1 75.75 187 PRO B N 1
ATOM 2956 C CA . PRO B 1 187 ? -21.766 -21.734 15.68 1 75.75 187 PRO B CA 1
ATOM 2957 C C . PRO B 1 187 ? -21.578 -20.266 16.078 1 75.75 187 PRO B C 1
ATOM 2959 O O . PRO B 1 187 ? -22.5 -19.453 15.922 1 75.75 187 PRO B O 1
ATOM 2962 N N . VAL B 1 188 ? -20.469 -19.922 16.594 1 67.56 188 VAL B N 1
ATOM 2963 C CA . VAL B 1 188 ? -20.234 -18.562 17.047 1 67.56 188 VAL B CA 1
ATOM 2964 C C . VAL B 1 188 ? -20.297 -17.594 15.867 1 67.56 188 VAL B C 1
ATOM 2966 O O . VAL B 1 188 ? -20.75 -16.469 16.016 1 67.56 188 VAL B O 1
ATOM 2969 N N . PHE B 1 189 ? -19.969 -18.078 14.789 1 59.66 189 PHE B N 1
ATOM 2970 C CA . PHE B 1 189 ? -19.984 -17.219 13.609 1 59.66 189 PHE B CA 1
ATOM 2971 C C . PHE B 1 189 ? -21.203 -17.5 12.75 1 59.66 189 PHE B C 1
ATOM 2973 O O . PHE B 1 189 ? -21.484 -16.766 11.797 1 59.66 189 PHE B O 1
ATOM 2980 N N . SER B 1 190 ? -21.891 -18.672 13.047 1 58.03 190 SER B N 1
ATOM 2981 C CA . SER B 1 190 ? -23.125 -19.016 12.352 1 58.03 190 SER B CA 1
ATOM 2982 C C . SER B 1 190 ? -24.312 -18.219 12.875 1 58.03 190 SER B C 1
ATOM 2984 O O . SER B 1 190 ? -24.547 -18.188 14.086 1 58.03 190 SER B O 1
ATOM 2986 N N . GLU B 1 191 ? -24.562 -17.047 12.586 1 51.09 191 GLU B N 1
ATOM 2987 C CA . GLU B 1 191 ? -25.75 -16.297 12.969 1 51.09 191 GLU B CA 1
ATOM 2988 C C . GLU B 1 191 ? -26.984 -17.188 13.016 1 51.09 191 GLU B C 1
ATOM 2990 O O . GLU B 1 191 ? -27.281 -17.875 12.039 1 51.09 191 GLU B O 1
ATOM 2995 N N . ASP B 1 192 ? -27.422 -17.703 14.156 1 43.72 192 ASP B N 1
ATOM 2996 C CA . ASP B 1 192 ? -28.75 -18.25 14.422 1 43.72 192 ASP B CA 1
ATOM 2997 C C . ASP B 1 192 ? -29.828 -17.312 13.883 1 43.72 192 ASP B C 1
ATOM 2999 O O . ASP B 1 192 ? -30 -16.188 14.367 1 43.72 192 ASP B O 1
ATOM 3003 N N . HIS B 1 193 ? -30.031 -17.125 12.633 1 41.69 193 HIS B N 1
ATOM 3004 C CA . HIS B 1 193 ? -31.344 -16.594 12.258 1 41.69 193 HIS B CA 1
ATOM 3005 C C . HIS B 1 193 ? -32.469 -17.406 12.922 1 41.69 193 HIS B C 1
ATOM 3007 O O . HIS B 1 193 ? -33 -18.344 12.328 1 41.69 193 HIS B O 1
ATOM 3013 N N . LYS B 1 194 ? -32.531 -18 14.102 1 38.16 194 LYS B N 1
ATOM 3014 C CA . LYS B 1 194 ? -33.812 -18.391 14.641 1 38.16 194 LYS B CA 1
ATOM 3015 C C . LYS B 1 194 ? -34.781 -17.203 14.742 1 38.16 194 LYS B C 1
ATOM 3017 O O . LYS B 1 194 ? -34.375 -16.125 15.172 1 38.16 194 LYS B O 1
ATOM 3022 N N . GLY B 1 195 ? -35.969 -17.109 13.906 1 31.02 195 GLY B N 1
ATOM 3023 C CA . GLY B 1 195 ? -37.25 -16.406 14.039 1 31.02 195 GLY B CA 1
ATOM 3024 C C . GLY B 1 195 ? -37.719 -16.297 15.477 1 31.02 195 GLY B C 1
ATOM 3025 O O . GLY B 1 195 ? -37.875 -17.312 16.156 1 31.02 195 GLY B O 1
ATOM 3026 N N . ALA B 1 196 ? -37.531 -15.305 16.062 1 24.06 196 ALA B N 1
ATOM 3027 C CA . ALA B 1 196 ? -38.594 -14.867 16.984 1 24.06 196 ALA B CA 1
ATOM 3028 C C . ALA B 1 196 ? -39.844 -14.469 16.234 1 24.06 196 ALA B C 1
ATOM 3030 O O . ALA B 1 196 ? -39.781 -13.898 15.148 1 24.06 196 ALA B O 1
#

Solvent-accessible surface area (backbone atoms only — not comparable to full-atom values): 21563 Å² total; per-residue (Å²): 138,92,74,79,76,70,70,72,79,70,73,66,62,65,51,65,63,58,55,50,41,53,50,48,28,65,70,12,60,41,70,58,58,83,48,94,75,53,54,71,52,35,52,63,21,42,36,18,52,43,18,35,74,69,37,64,69,66,55,51,49,48,52,51,50,50,50,53,49,50,52,51,48,39,34,74,45,44,70,37,79,62,83,72,66,38,76,27,49,65,41,49,54,60,21,47,45,35,21,19,50,30,14,40,59,46,47,69,57,86,66,92,47,73,70,49,51,51,50,43,50,51,38,49,52,51,17,48,50,50,18,47,51,47,46,50,52,35,34,63,73,48,44,64,80,54,67,89,53,52,70,70,55,50,51,51,50,47,62,69,45,43,62,66,61,49,46,46,28,53,48,50,38,48,51,52,49,49,51,52,54,53,49,56,68,34,67,89,63,38,75,76,78,69,82,126,140,93,71,82,75,70,71,71,80,71,73,65,62,61,51,66,63,57,55,50,42,53,50,48,28,64,72,12,59,42,72,58,58,84,48,93,75,54,53,72,53,36,51,62,22,41,36,18,52,42,17,35,75,68,38,65,68,65,55,51,50,49,52,52,50,49,52,53,49,51,53,51,48,38,35,74,44,45,72,38,78,60,82,73,66,37,76,28,48,66,41,50,55,62,22,46,45,35,20,19,50,33,15,40,59,45,48,70,58,84,67,90,45,72,70,50,51,51,50,43,48,49,38,49,53,52,17,47,49,51,18,47,51,47,46,51,52,36,35,62,73,48,43,66,81,54,69,89,53,51,71,70,56,52,52,51,51,48,60,68,46,44,63,67,62,49,46,46,29,54,49,49,39,51,51,52,49,48,50,53,53,53,50,55,67,33,65,89,63,38,74,77,79,71,83,127

pLDDT: mean 84.49, std 20.68, range [19.3, 98.75]

Organism: Methylotuvimicrobium buryatense (NCBI:txid95641)

Radius of gyration: 25.4 Å; Cα contacts (8 Å, |Δi|>4): 407; chains: 2; bounding box: 97×68×50 Å

Nearest PDB structures (foldseek):
  8c7p-assembly1_A  TM=9.135E-01  e=1.109E-08  Thiobacillus denitrificans ATCC 25259
  8ovv-assembly1_A  TM=8.953E-01  e=1.412E-08  Thiobacillus denitrificans
  7n7p-assembly1_B  TM=2.514E-01  e=7.687E+00  Homo sapiens
  5ztl-assembly1_A  TM=2.508E-01  e=9.323E+00  Nonlabens marinus
  8c7p-assembly1_A  TM=9.135E-01  e=9.217E-09  Thiobacillus denitrificans ATCC 25259

Foldseek 3Di:
DDPDPPDPPPPPPPPVLLVVLLVLQLQQLLQPLVDPDRHHHQLLLSLLQCLQPPNDPVSLVVSVVSSVVSVVCCVVPVVDDCLLPWVLVVLVSVLSVLSSVLSNVLNPDPDDDPVSVVVSLVSNQVSQVVSLCSSLVSCVVTSPPPPVDDPVVSVVVSVVCVCVSSVSSSCSNVVVVVVVVVVCPDVVNVPPPPDD/DDPDPPDPPPPPPPPVLLVVLLVLQLQQLLQPLVDPDRHHHQLLLSLLQCLQPPNDPVSLVVSVVSSVVSVVCCVVPVVDDCLLPWVLVVLVSVLSVLSSVLSNVLNPDPDDDPVSVVVSLVSNQVSQVVSLCSSLVSCVVTSPPPPVDDPVVSVVVSVVCVCVSSVSSSCSNVVVVVVVVVVCPDVVNPPPPPDD

Sequence (392 aa):
MNIAQRLPVQNLPIQPGAIALMLLMAATRSSHIGTPFQLPDASLAVFFLAGLWFGGNRFFAVLLAEAALIDFVVIQFFGVSSFCVSPAYAFLIPTYAAVWFGGKMCAQFKESNPSVLLKQFAILLAATTLAFLISEFSFYLLSGRHDALDWSEKLSKMANFYPAYIKSTLIYATAIFGVVALLKSLPVFSEDHKGAMNIAQRLPVQNLPIQPGAIALMLLMAATRSSHIGTPFQLPDASLAVFFLAGLWFGGNRFFAVLLAEAALIDFVVIQFFGVSSFCVSPAYAFLIPTYAAVWFGGKMCAQFKESNPSVLLKQFAILLAATTLAFLISEFSFYLLSGRHDALDWSEKLSKMANFYPAYIKSTLIYATAIFGVVALLKSLPVFSEDHKGA